Protein AF-0000000079125947 (afdb_homodimer)

pLDDT: mean 80.5, std 18.9, range [24.45, 96.69]

InterPro domains:
  IPR003280 Two pore domain potassium channel [PR01333] (107-135)
  IPR003280 Two pore domain potassium channel [PR01333] (230-239)
  IPR003280 Two pore domain potassium channel [PTHR11003] (21-284)
  IPR005410 Two pore domain potassium channel, THIK [PR01588] (14-29)
  IPR005410 Two pore domain potassium channel, THIK [PR01588] (69-81)
  IPR005410 Two pore domain potassium channel, THIK [PR01588] (83-95)
  IPR005410 Two pore domain potassium channel, THIK [PR01588] (135-149)
  IPR005410 Two pore domain potassium channel, THIK [PR01588] (255-267)
  IPR013099 Potassium channel domain [PF07885] (84-150)
  IPR013099 Potassium channel domain [PF07885] (198-277)

Radius of gyration: 28.36 Å; Cα contacts (8 Å, |Δi|>4): 560; chains: 2; bounding box: 99×94×68 Å

Solvent-accessible surface area (backbone atoms only — not comparable to full-atom values): 32657 Å² total; per-residue (Å²): 136,82,76,74,71,71,67,71,64,78,69,78,67,64,52,73,65,50,47,49,52,52,51,50,50,52,51,49,52,52,51,38,52,53,45,8,55,51,51,18,68,65,45,32,63,57,40,53,51,50,51,52,51,48,52,50,50,53,49,51,51,27,61,76,58,72,46,60,67,65,60,53,45,51,51,44,45,53,46,54,56,40,34,60,60,55,54,60,72,62,90,54,54,70,61,42,37,62,68,33,18,34,53,48,42,50,26,48,30,66,19,18,15,37,34,66,70,57,72,81,49,70,67,50,43,55,46,46,56,58,51,40,55,55,37,33,12,53,40,51,37,49,44,51,53,49,35,54,48,51,52,52,51,50,43,50,50,51,48,50,52,50,51,48,50,50,60,64,62,64,64,71,74,80,71,80,69,72,77,69,63,77,73,67,66,72,55,67,64,58,54,38,50,52,40,49,49,50,41,49,50,49,39,52,54,49,14,55,50,41,20,70,72,70,68,44,52,58,67,56,21,41,46,43,41,50,36,49,24,64,15,18,12,39,39,87,71,66,87,85,53,70,67,78,50,88,67,40,63,60,50,51,51,51,50,51,50,49,47,50,51,38,29,44,45,38,49,37,35,32,52,44,49,19,52,53,49,49,53,51,50,51,52,50,48,53,48,46,37,59,70,72,28,86,63,84,70,77,76,79,74,72,84,124,133,83,74,73,72,72,67,71,62,79,70,78,67,63,50,74,66,51,48,50,53,51,50,50,50,52,53,50,51,52,50,38,52,54,45,8,55,50,51,17,68,66,46,32,63,58,39,54,51,51,51,52,52,49,52,50,50,52,51,50,51,27,62,74,58,72,46,58,68,66,59,52,4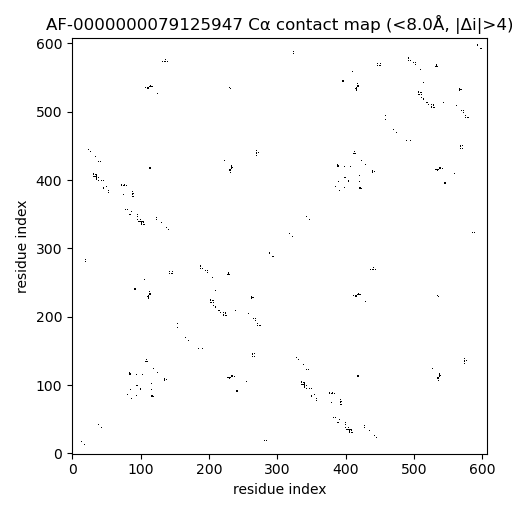5,52,52,45,46,53,46,52,56,40,33,58,61,55,54,61,72,63,90,53,54,68,62,40,37,62,69,33,17,35,54,49,41,51,26,47,31,65,20,17,16,36,34,66,69,58,75,79,48,69,68,50,44,56,47,45,56,58,52,39,56,55,37,32,12,51,40,52,38,50,45,50,53,48,36,53,49,50,53,52,52,51,43,51,49,51,48,50,52,50,52,48,49,50,60,64,62,64,64,73,72,81,70,79,68,74,76,67,64,77,72,67,65,70,57,68,65,58,53,38,50,54,39,49,50,49,41,50,50,51,38,51,54,49,12,55,51,42,19,70,72,71,68,44,51,59,68,56,21,41,46,42,41,51,37,48,24,63,14,18,12,39,39,86,72,66,87,85,53,70,66,77,51,86,67,40,62,62,49,49,53,49,49,51,51,48,48,51,51,39,29,45,43,38,50,37,35,32,53,45,48,18,52,53,48,50,53,50,49,52,52,50,49,52,48,45,38,58,70,71,29,86,64,82,71,76,75,80,75,71,83,125

Foldseek 3Di:
DPPPCPVVPVPPPPPPVRVLVVVVVVVVVVVVVVVVVVCCVVCVVVVVVVVVVVVVVLVVVCVVVVHDSVVVVVVVVVVVVVQLQQDDPPDWDDCCPPLNVVVVLLLLLLLLCQSSDDDDDPVRVVVSVVSSVVSVVVVVVVLVVLLVVLQVVVQVVVLVVVVVVVVVVPPPDDDDPPDPSVPPDPDLVVSLVVLVVVLVVLLQVQLVVCCVPVVDDSVVSSVVLVSLLCSVNNNPDDPLGHPPDPCSVVVSVVVSVSSSVSNSSVSSSVVSVVVVVSVVSVVVVVVCCVVVPVPCPDPPPPPD/DPPPCPVPVVPPPPPPVRVLVVVVVVVVVVVVVVVVVVCCVVCVVVVVVVVVVVVVVLVVVCVVVVHDSVVVVVVVVVVVVVQLQQDDPPDWDDCCPPLNVVVVLLLLLLLLCQSSDDDDDPVRVVVSVVSSVVSVVVVVVVLVVLLVVLQVVVQVVVLVVVVVVVVVVPPPDDPDPDDPSPPPRPDLVVSLVVLVVVLVVLLQVQLVVCCVQVVDDSVVSSVVLVSLLCSVNNNPDDPLGHPPDPCSVVVSVVVSVSSSVSNSSVSSSVVSVVVVVSVVSVVVVVVCCVVVPVPCPDPPPPPD

Secondary structure (DSSP, 8-state):
---------------HHHHHHHHHHHHHHHHHHHHHHHHHHHHHHHHHHHHHHHHHHHHHHHHHHT--HHHHHHHHHHHHHHHHTT--SS-PPPTTSHHHHHHHHHHHHTT---SSS---SHHHHHHHHHHHHHHHHHHHHHHHHHHHHHHHHHHHHHHHHHHHHHHHT-----S--SSSSTT----HHHHHHHHHHHHHHHHHHHHHHHHHHH---HHHHHHHHHHHHTT---SSS-TT--TT-TTHHHHHHHHHHHHHHHHHHHHHHHHHHHHHHHHHHHHHHHHHHHHH--S---------/---------------HHHHHHHHHHHHHHHHHHHHHHHHHHHHHHHHHHHHHHHHHHHHHHHHHHT--HHHHHHHHHHHHHHHHTT--SS-PPPTTSHHHHHHHHHHHHTT---SSS---SHHHHHHHHHHHHHHHHHHHHHHHHHHHHHHHHHHHHHHHHHHHHHHHT-----S--SSSSTT----HHHHHHHHHHHHHHHHHHHHHHHHHHH---HHHHHHHHHHHHTT---SSS-TT--TT-TTHHHHHHHHHHHHHHHHHHHHHHHHHHHHHHHHHHHHHHHHHHHHH--S---------

Nearest PDB structures (foldseek):
  6rv2-assembly1_B  TM=8.421E-01  e=5.269E-13  Homo sapiens
  9g9x-assembly1_B  TM=8.942E-01  e=2.874E-12  Homo sapiens
  6rv4-assembly2_D  TM=8.434E-01  e=8.256E-13  Homo sapiens
  4xdj-assembly1_A  TM=8.071E-01  e=6.386E-12  Homo sapiens
  4xdj-assembly2_C  TM=8.502E-01  e=3.153E-11  Homo sapiens

Sequence (608 aa):
MKTYFSCCFPSLIPSRETARISLLCVLIALYMLAGAALFSSLERPAELKAHQLWERRRRDFSYEHNINLEDLKSLLCHYEEARTAGIRAEQGRALWDIHGAFYFVGTVVSTIGFGVTAPITVTGKALLVLYGLLGCSATILFFNLFLERVITMLSLLIFRCHRRRIKHSGLQGRTSEDDRNEDWKPSVFQVTFILFVAVLLVACGAASLYSVMEGWTYTQSLYFCFVAFSTVGFGDFVSGQREHHEDTWAYQVANCLLMLLGVCCTYSLFNTISVIIKQGLDWMLRTLAWVFGRCKLPPVQAMAMKTYFSCCFPSLIPSRETARISLLCVLIALYMLAGAALFSSLERPAELKAHQLWERRRRDFSYEHNINLEDLKSLLCHYEEARTAGIRAEQGRALWDIHGAFYFVGTVVSTIGFGVTAPITVTGKALLVLYGLLGCSATILFFNLFLERVITMLSLLIFRCHRRRIKHSGLQGRTSEDDRNEDWKPSVFQVTFILFVAVLLVACGAASLYSVMEGWTYTQSLYFCFVAFSTVGFGDFVSGQREHHEDTWAYQVANCLLMLLGVCCTYSLFNTISVIIKQGLDWMLRTLAWVFGRCKLPPVQAMA

Organism: Champsocephalus gunnari (NCBI:txid52237)

Structure (mmCIF, N/CA/C/O backbone):
data_AF-0000000079125947-model_v1
#
loop_
_entity.id
_entity.type
_entity.pdbx_description
1 polymer 'Potassium channel domain-containing protein'
#
loop_
_atom_site.group_PDB
_atom_site.id
_atom_site.type_symbol
_atom_site.label_atom_id
_atom_site.label_alt_id
_atom_site.label_comp_id
_atom_site.label_asym_id
_atom_site.label_entity_id
_atom_site.label_seq_id
_atom_site.pdbx_PDB_ins_code
_atom_site.Cartn_x
_atom_site.Cartn_y
_atom_site.Cartn_z
_atom_site.occupancy
_atom_site.B_iso_or_equiv
_atom_site.auth_seq_id
_atom_site.auth_comp_id
_atom_site.auth_asym_id
_atom_site.auth_atom_id
_atom_site.pdbx_PDB_model_num
ATOM 1 N N . MET A 1 1 ? -54.656 31.766 18.531 1 25.22 1 MET A N 1
ATOM 2 C CA . MET A 1 1 ? -53.25 32.094 18.422 1 25.22 1 MET A CA 1
ATOM 3 C C . MET A 1 1 ? -52.406 30.859 18.141 1 25.22 1 MET A C 1
ATOM 5 O O . MET A 1 1 ? -52.031 30.141 19.062 1 25.22 1 MET A O 1
ATOM 9 N N . LYS A 1 2 ? -52.75 30.078 17.125 1 32.59 2 LYS A N 1
ATOM 10 C CA . LYS A 1 2 ? -52.219 28.812 16.609 1 32.59 2 LYS A CA 1
ATOM 11 C C . LYS A 1 2 ? -50.781 28.953 16.203 1 32.59 2 LYS A C 1
ATOM 13 O O . LYS A 1 2 ? -50.438 29.672 15.258 1 32.59 2 LYS A O 1
ATOM 18 N N . THR A 1 3 ? -49.906 29.109 17.297 1 28.52 3 THR A N 1
ATOM 19 C CA . THR A 1 3 ? -48.438 29.125 17.172 1 28.52 3 THR A CA 1
ATOM 20 C C . THR A 1 3 ? -47.969 27.953 16.312 1 28.52 3 THR A C 1
ATOM 22 O O . THR A 1 3 ? -48.156 26.797 16.672 1 28.52 3 THR A O 1
ATOM 25 N N . TYR A 1 4 ? -48.219 28.047 15.016 1 27.23 4 TYR A N 1
ATOM 26 C CA . TYR A 1 4 ? -47.625 27.141 14.031 1 27.23 4 TYR A CA 1
ATOM 27 C C . TYR A 1 4 ? -46.156 26.906 14.328 1 27.23 4 TYR A C 1
ATOM 29 O O . TYR A 1 4 ? -45.344 27.844 14.32 1 27.23 4 TYR A O 1
ATOM 37 N N . PHE A 1 5 ? -45.844 26.156 15.422 1 26.38 5 PHE A N 1
ATOM 38 C CA . PHE A 1 5 ? -44.5 25.656 15.688 1 26.38 5 PHE A CA 1
ATOM 39 C C . PHE A 1 5 ? -43.875 25.109 14.414 1 26.38 5 PHE A C 1
ATOM 41 O O . PHE A 1 5 ? -44.219 24.031 13.953 1 26.38 5 PHE A O 1
ATOM 48 N N . SER A 1 6 ? -43.875 25.922 13.305 1 28.94 6 SER A N 1
ATOM 49 C CA . SER A 1 6 ? -43 25.5 12.211 1 28.94 6 SER A CA 1
ATOM 50 C C . SER A 1 6 ? -41.719 24.828 12.75 1 28.94 6 SER A C 1
ATOM 52 O O . SER A 1 6 ? -40.938 25.453 13.43 1 28.94 6 SER A O 1
ATOM 54 N N . CYS A 1 7 ? -41.906 23.734 13.484 1 29.17 7 CYS A N 1
ATOM 55 C CA . CYS A 1 7 ? -40.812 22.828 13.773 1 29.17 7 CYS A CA 1
ATOM 56 C C . CYS A 1 7 ? -39.75 22.891 12.68 1 29.17 7 CYS A C 1
ATOM 58 O O . CYS A 1 7 ? -40.031 22.578 11.516 1 29.17 7 CYS A O 1
ATOM 60 N N . CYS A 1 8 ? -39.094 24.078 12.539 1 31.25 8 CYS A N 1
ATOM 61 C CA . CYS A 1 8 ? -37.812 24.094 11.828 1 31.25 8 CYS A CA 1
ATOM 62 C C . CYS A 1 8 ? -37.156 22.719 11.828 1 31.25 8 CYS A C 1
ATOM 64 O O . CYS A 1 8 ? -36.844 22.188 12.891 1 31.25 8 CYS A O 1
ATOM 66 N N . PHE A 1 9 ? -37.812 21.766 11.266 1 34.12 9 PHE A N 1
ATOM 67 C CA . PHE A 1 9 ? -37.094 20.531 10.961 1 34.12 9 PHE A CA 1
ATOM 68 C C . PHE A 1 9 ? -35.594 20.812 10.844 1 34.12 9 PHE A C 1
ATOM 70 O O . PHE A 1 9 ? -35.188 21.688 10.094 1 34.12 9 PHE A O 1
ATOM 77 N N . PRO A 1 10 ? -34.812 20.781 11.906 1 37.19 10 PRO A N 1
ATOM 78 C CA . PRO A 1 10 ? -33.375 20.875 11.758 1 37.19 10 PRO A CA 1
ATOM 79 C C . PRO A 1 10 ? -32.875 20.297 10.438 1 37.19 10 PRO A C 1
ATOM 81 O O . PRO A 1 10 ? -33.094 19.109 10.148 1 37.19 10 PRO A O 1
ATOM 84 N N . SER A 1 11 ? -33.281 20.812 9.258 1 38.59 11 SER A N 1
ATOM 85 C CA . SER A 1 11 ? -32.656 20.516 7.973 1 38.59 11 SER A CA 1
ATOM 86 C C . SER A 1 11 ? -31.234 20 8.156 1 38.59 11 SER A C 1
ATOM 88 O O . SER A 1 11 ? -30.422 20.641 8.836 1 38.59 11 SER A O 1
ATOM 90 N N . LEU A 1 12 ? -30.984 18.812 8.43 1 39.84 12 LEU A N 1
ATOM 91 C CA . LEU A 1 12 ? -29.688 18.141 8.367 1 39.84 12 LEU A CA 1
ATOM 92 C C . LEU A 1 12 ? -28.781 18.797 7.332 1 39.84 12 LEU A C 1
ATOM 94 O O . LEU A 1 12 ? -28.781 18.391 6.164 1 39.84 12 LEU A O 1
ATOM 98 N N . ILE A 1 13 ? -28.781 19.984 6.922 1 45.25 13 ILE A N 1
ATOM 99 C CA . ILE A 1 13 ? -27.797 20.719 6.121 1 45.25 13 ILE A CA 1
ATOM 100 C C . ILE A 1 13 ? -26.406 20.156 6.367 1 45.25 13 ILE A C 1
ATOM 102 O O . ILE A 1 13 ? -25.875 20.25 7.473 1 45.25 13 ILE A O 1
ATOM 106 N N . PRO A 1 14 ? -26.172 19.062 5.668 1 58.53 14 PRO A N 1
ATOM 107 C CA . PRO A 1 14 ? -24.828 18.516 5.797 1 58.53 14 PRO A CA 1
ATOM 108 C C . PRO A 1 14 ? -23.75 19.609 5.855 1 58.53 14 PRO A C 1
ATOM 110 O O . PRO A 1 14 ? -23.875 20.641 5.195 1 58.53 14 PRO A O 1
ATOM 113 N N . SER A 1 15 ? -23.047 19.906 6.977 1 70.56 15 SER A N 1
ATOM 114 C CA . SER A 1 15 ? -21.906 20.797 7.105 1 70.56 15 SER A CA 1
ATOM 115 C C . SER A 1 15 ? -21.031 20.766 5.859 1 70.56 15 SER A C 1
ATOM 117 O O . SER A 1 15 ? -21.047 19.766 5.121 1 70.56 15 SER A O 1
ATOM 119 N N . ARG A 1 16 ? -20.688 21.922 5.293 1 76.5 16 ARG A N 1
ATOM 120 C CA . ARG A 1 16 ? -19.812 22.094 4.145 1 76.5 16 ARG A CA 1
ATOM 121 C C . ARG A 1 16 ? -18.766 20.984 4.082 1 76.5 16 ARG A C 1
ATOM 123 O O . ARG A 1 16 ? -18.438 20.484 3.002 1 76.5 16 ARG A O 1
ATOM 130 N N . GLU A 1 17 ? -18.422 20.531 5.211 1 81.19 17 GLU A N 1
ATOM 131 C CA . GLU A 1 17 ? -17.406 19.484 5.266 1 81.19 17 GLU A CA 1
ATOM 132 C C . GLU A 1 17 ? -17.984 18.125 4.859 1 81.19 17 GLU A C 1
ATOM 134 O O . GLU A 1 17 ? -17.344 17.359 4.156 1 81.19 17 GLU A O 1
ATOM 139 N N . THR A 1 18 ? -19.266 17.953 5.285 1 82.75 18 THR A N 1
ATOM 140 C CA . THR A 1 18 ? -19.922 16.688 4.926 1 82.75 18 THR A CA 1
ATOM 141 C C . THR A 1 18 ? -20.281 16.672 3.441 1 82.75 18 THR A C 1
ATOM 143 O O . THR A 1 18 ? -20.219 15.625 2.797 1 82.75 18 THR A O 1
ATOM 146 N N . ALA A 1 19 ? -20.625 17.797 2.982 1 85.81 19 ALA A N 1
ATOM 147 C CA . ALA A 1 19 ? -20.922 17.891 1.558 1 85.81 19 ALA A CA 1
ATOM 148 C C . ALA A 1 19 ? -19.688 17.625 0.711 1 85.81 19 ALA A C 1
ATOM 150 O O . ALA A 1 19 ? -19.766 16.969 -0.335 1 85.81 19 ALA A O 1
ATOM 151 N N . ARG A 1 20 ? -18.594 18.078 1.146 1 89.19 20 ARG A N 1
ATOM 152 C CA . ARG A 1 20 ? -17.328 17.859 0.434 1 89.19 20 ARG A CA 1
ATOM 153 C C . ARG A 1 20 ? -16.969 16.391 0.407 1 89.19 20 ARG A C 1
ATOM 155 O O . ARG A 1 20 ? -16.594 15.852 -0.641 1 89.19 20 ARG A O 1
ATOM 162 N N . ILE A 1 21 ? -17.094 15.703 1.482 1 89.44 21 ILE A N 1
ATOM 163 C CA . ILE A 1 21 ? -16.734 14.289 1.586 1 89.44 21 ILE A CA 1
ATOM 164 C C . ILE A 1 21 ? -17.703 13.453 0.738 1 89.44 21 ILE A C 1
ATOM 166 O O . ILE A 1 21 ? -17.281 12.516 0.056 1 89.44 21 ILE A O 1
ATOM 170 N N . SER A 1 22 ? -18.969 13.82 0.828 1 90.25 22 SER A N 1
ATOM 171 C CA . SER A 1 22 ? -19.953 13.078 0.056 1 90.25 22 SER A CA 1
ATOM 172 C C . SER A 1 22 ? -19.75 13.266 -1.442 1 90.25 22 SER A C 1
ATOM 174 O O . SER A 1 22 ? -19.859 12.312 -2.217 1 90.25 22 SER A O 1
ATOM 176 N N . LEU A 1 23 ? -19.453 14.484 -1.841 1 91.44 23 LEU A N 1
ATOM 177 C CA . LEU A 1 23 ? -19.188 14.75 -3.252 1 91.44 23 LEU A CA 1
ATOM 178 C C . LEU A 1 23 ? -17.953 14 -3.719 1 91.44 23 LEU A C 1
ATOM 180 O O . LEU A 1 23 ? -17.938 13.414 -4.805 1 91.44 23 LEU A O 1
ATOM 184 N N . LEU A 1 24 ? -16.922 14.031 -2.914 1 93.06 24 LEU A N 1
ATOM 185 C CA . LEU A 1 24 ? -15.695 13.328 -3.252 1 93.06 24 LEU A CA 1
ATOM 186 C C . LEU A 1 24 ? -15.945 11.828 -3.354 1 93.06 24 LEU A C 1
ATOM 188 O O . LEU A 1 24 ? -15.414 11.164 -4.25 1 93.06 24 LEU A O 1
ATOM 192 N N . CYS A 1 25 ? -16.781 11.273 -2.508 1 91.69 25 CYS A N 1
ATOM 193 C CA . CYS A 1 25 ? -17.109 9.859 -2.52 1 91.69 25 CYS A CA 1
ATOM 194 C C . CYS A 1 25 ? -17.812 9.469 -3.814 1 91.69 25 CYS A C 1
ATOM 196 O O . CYS A 1 25 ? -17.484 8.461 -4.43 1 91.69 25 CYS A O 1
ATOM 198 N N . VAL A 1 26 ? -18.703 10.32 -4.215 1 92.38 26 VAL A N 1
ATOM 199 C CA . VAL A 1 26 ? -19.453 10.062 -5.441 1 92.38 26 VAL A CA 1
ATOM 200 C C . VAL A 1 26 ? -18.516 10.164 -6.645 1 92.38 26 VAL A C 1
ATOM 202 O O . VAL A 1 26 ? -18.578 9.336 -7.555 1 92.38 26 VAL A O 1
ATOM 205 N N . LEU A 1 27 ? -17.625 11.109 -6.617 1 93.38 27 LEU A N 1
ATOM 206 C CA . LEU A 1 27 ? -16.688 11.297 -7.723 1 93.38 27 LEU A CA 1
ATOM 207 C C . LEU A 1 27 ? -15.703 10.125 -7.805 1 93.38 27 LEU A C 1
ATOM 209 O O . LEU A 1 27 ? -15.359 9.68 -8.898 1 93.38 27 LEU A O 1
ATOM 213 N N . ILE A 1 28 ? -15.273 9.633 -6.695 1 93.44 28 ILE A N 1
ATOM 214 C CA . ILE A 1 28 ? -14.367 8.492 -6.68 1 93.44 28 ILE A CA 1
ATOM 215 C C . ILE A 1 28 ? -15.094 7.242 -7.18 1 93.44 28 ILE A C 1
ATOM 217 O O . ILE A 1 28 ? -14.523 6.441 -7.926 1 93.44 28 ILE A O 1
ATOM 221 N N . ALA A 1 29 ? -16.375 7.098 -6.773 1 92.81 29 ALA A N 1
ATOM 222 C CA . ALA A 1 29 ? -17.156 5.961 -7.234 1 92.81 29 ALA A CA 1
ATOM 223 C C . ALA A 1 29 ? -17.328 5.984 -8.75 1 92.81 29 ALA A C 1
ATOM 225 O O . ALA A 1 29 ? -17.172 4.957 -9.414 1 92.81 29 ALA A O 1
ATOM 226 N N . LEU A 1 30 ? -17.594 7.121 -9.289 1 94.81 30 LEU A N 1
ATOM 227 C CA . LEU A 1 30 ? -17.734 7.266 -10.734 1 94.81 30 LEU A CA 1
ATOM 228 C C . LEU A 1 30 ? -16.391 7.027 -11.43 1 94.81 30 LEU A C 1
ATOM 230 O O . LEU A 1 30 ? -16.344 6.406 -12.492 1 94.81 30 LEU A O 1
ATOM 234 N N . TYR A 1 31 ? -15.367 7.531 -10.797 1 95.44 31 TYR A N 1
ATOM 235 C CA . TYR A 1 31 ? -14.016 7.32 -11.32 1 95.44 31 TYR A CA 1
ATOM 236 C C . TYR A 1 31 ? -13.664 5.836 -11.336 1 95.44 31 TYR A C 1
ATOM 238 O O . TYR A 1 31 ? -13.062 5.344 -12.289 1 95.44 31 TYR A O 1
ATOM 246 N N . MET A 1 32 ? -14.07 5.113 -10.305 1 94.75 32 MET A N 1
ATOM 247 C CA . MET A 1 32 ? -13.797 3.682 -10.219 1 94.75 32 MET A CA 1
ATOM 248 C C . MET A 1 32 ? -14.609 2.91 -11.258 1 94.75 32 MET A C 1
ATOM 250 O O . MET A 1 32 ? -14.102 1.957 -11.859 1 94.75 32 MET A O 1
ATOM 254 N N . LEU A 1 33 ? -15.844 3.332 -11.477 1 94.62 33 LEU A N 1
ATOM 255 C CA . LEU A 1 33 ? -16.672 2.672 -12.484 1 94.62 33 LEU A CA 1
ATOM 256 C C . LEU A 1 33 ? -16.109 2.891 -13.883 1 94.62 33 LEU A C 1
ATOM 258 O O . LEU A 1 33 ? -16.062 1.963 -14.695 1 94.62 33 LEU A O 1
ATOM 262 N N . ALA A 1 34 ? -15.633 4.105 -14.141 1 96.06 34 ALA A N 1
ATOM 263 C CA . ALA A 1 34 ? -15.008 4.395 -15.43 1 96.06 34 ALA A CA 1
ATOM 264 C C . ALA A 1 34 ? -13.727 3.59 -15.617 1 96.06 34 ALA A C 1
ATOM 266 O O . ALA A 1 34 ? -13.453 3.08 -16.703 1 96.06 34 ALA A O 1
ATOM 267 N N . GLY A 1 35 ? -12.969 3.475 -14.562 1 95.81 35 GLY A N 1
ATOM 268 C CA . GLY A 1 35 ? -11.758 2.672 -14.633 1 95.81 35 GLY A CA 1
ATOM 269 C C . GLY A 1 35 ? -12.031 1.195 -14.844 1 95.81 35 GLY A C 1
ATOM 270 O O . GLY A 1 35 ? -11.328 0.532 -15.609 1 95.81 35 GLY A O 1
ATOM 271 N N . ALA A 1 36 ? -13.016 0.692 -14.141 1 94.62 36 ALA A N 1
ATOM 272 C CA . ALA A 1 36 ? -13.367 -0.718 -14.289 1 94.62 36 ALA A CA 1
ATOM 273 C C . ALA A 1 36 ? -13.781 -1.03 -15.727 1 94.62 36 ALA A C 1
ATOM 275 O O . ALA A 1 36 ? -13.383 -2.057 -16.281 1 94.62 36 ALA A O 1
ATOM 276 N N . ALA A 1 37 ? -14.594 -0.167 -16.344 1 95.44 37 ALA A N 1
ATOM 277 C CA . ALA A 1 37 ? -15.016 -0.362 -17.734 1 95.44 37 ALA A CA 1
ATOM 278 C C . ALA A 1 37 ? -13.836 -0.275 -18.688 1 95.44 37 ALA A C 1
ATOM 280 O O . ALA A 1 37 ? -13.727 -1.068 -19.625 1 95.44 37 ALA A O 1
ATOM 281 N N . LEU A 1 38 ? -12.953 0.622 -18.375 1 95.25 38 LEU A N 1
ATOM 282 C CA . LEU A 1 38 ? -11.781 0.824 -19.234 1 95.25 38 LEU A CA 1
ATOM 283 C C . LEU A 1 38 ? -10.852 -0.385 -19.172 1 95.25 38 LEU A C 1
ATOM 285 O O . LEU A 1 38 ? -10.484 -0.938 -20.219 1 95.25 38 LEU A O 1
ATOM 289 N N . PHE A 1 39 ? -10.531 -0.869 -17.984 1 94.44 39 PHE A N 1
ATOM 290 C CA . PHE A 1 39 ? -9.578 -1.961 -17.844 1 94.44 39 PHE A CA 1
ATOM 291 C C . PHE A 1 39 ? -10.219 -3.293 -18.219 1 94.44 39 PHE A C 1
ATOM 293 O O . PHE A 1 39 ? -9.539 -4.195 -18.719 1 94.44 39 PHE A O 1
ATOM 300 N N . SER A 1 40 ? -11.516 -3.428 -17.984 1 93.56 40 SER A N 1
ATOM 301 C CA . SER A 1 40 ? -12.188 -4.648 -18.422 1 93.56 40 SER A CA 1
ATOM 302 C C . SER A 1 40 ? -12.172 -4.777 -19.938 1 93.56 40 SER A C 1
ATOM 304 O O . SER A 1 40 ? -11.938 -5.863 -20.469 1 93.56 40 SER A O 1
ATOM 306 N N . SER A 1 41 ? -12.438 -3.664 -20.656 1 94.19 41 SER A N 1
ATOM 307 C CA . SER A 1 41 ? -12.461 -3.686 -22.109 1 94.19 41 SER A CA 1
ATOM 308 C C . SER A 1 41 ? -11.055 -3.875 -22.688 1 94.19 41 SER A C 1
ATOM 310 O O . SER A 1 41 ? -10.875 -4.547 -23.703 1 94.19 41 SER A O 1
ATOM 312 N N . LEU A 1 42 ? -10.055 -3.428 -22 1 92.12 42 LEU A N 1
ATOM 313 C CA . LEU A 1 42 ? -8.688 -3.467 -22.516 1 92.12 42 LEU A CA 1
ATOM 314 C C . LEU A 1 42 ? -8.031 -4.809 -22.219 1 92.12 42 LEU A C 1
ATOM 316 O O . LEU A 1 42 ? -7.312 -5.355 -23.062 1 92.12 42 LEU A O 1
ATOM 320 N N . GLU A 1 43 ? -8.234 -5.383 -21.031 1 92.75 43 GLU A N 1
ATOM 321 C CA . GLU A 1 43 ? -7.457 -6.535 -20.578 1 92.75 43 GLU A CA 1
ATOM 322 C C . GLU A 1 43 ? -8.234 -7.836 -20.766 1 92.75 43 GLU A C 1
ATOM 324 O O . GLU A 1 43 ? -7.656 -8.922 -20.766 1 92.75 43 GLU A O 1
ATOM 329 N N . ARG A 1 44 ? -9.5 -7.852 -20.984 1 90.25 44 ARG A N 1
ATOM 330 C CA . ARG A 1 44 ? -10.32 -9.062 -21.078 1 90.25 44 ARG A CA 1
ATOM 331 C C . ARG A 1 44 ? -9.906 -9.906 -22.281 1 90.25 44 ARG A C 1
ATOM 333 O O . ARG A 1 44 ? -9.719 -11.117 -22.156 1 90.25 44 ARG A O 1
ATOM 340 N N . PRO A 1 45 ? -9.711 -9.281 -23.422 1 90.38 45 PRO A N 1
ATOM 341 C CA . PRO A 1 45 ? -9.289 -10.102 -24.562 1 90.38 45 PRO A CA 1
ATOM 342 C C . PRO A 1 45 ? -7.93 -10.758 -24.344 1 90.38 45 PRO A C 1
ATOM 344 O O . PRO A 1 45 ? -7.715 -11.898 -24.766 1 90.38 45 PRO A O 1
ATOM 347 N N . ALA A 1 46 ? -6.984 -10.062 -23.719 1 88.56 46 ALA A N 1
ATOM 348 C CA . ALA A 1 46 ? -5.676 -10.648 -23.438 1 88.56 46 ALA A CA 1
ATOM 349 C C . ALA A 1 46 ? -5.793 -11.812 -22.469 1 88.56 46 ALA A C 1
ATOM 351 O O . ALA A 1 46 ? -5.066 -12.805 -22.578 1 88.56 46 ALA A O 1
ATOM 352 N N . GLU A 1 47 ? -6.684 -11.68 -21.531 1 88.19 47 GLU A N 1
ATOM 353 C CA . GLU A 1 47 ? -6.918 -12.766 -20.578 1 88.19 47 GLU A CA 1
ATOM 354 C C . GLU A 1 47 ? -7.465 -14.008 -21.266 1 88.19 47 GLU A C 1
ATOM 356 O O . GLU A 1 47 ? -7.043 -15.125 -20.969 1 88.19 47 GLU A O 1
ATOM 361 N N . LEU A 1 48 ? -8.406 -13.82 -22.156 1 87.38 48 LEU A N 1
ATOM 362 C CA . LEU A 1 48 ? -9.016 -14.945 -22.875 1 87.38 48 LEU A CA 1
ATOM 363 C C . LEU A 1 48 ? -7.992 -15.633 -23.766 1 87.38 48 LEU A C 1
ATOM 365 O O . LEU A 1 48 ? -7.984 -16.859 -23.859 1 87.38 48 LEU A O 1
ATOM 369 N N . LYS A 1 49 ? -7.156 -14.836 -24.344 1 88.5 49 LYS A N 1
ATOM 370 C CA . LYS A 1 49 ? -6.105 -15.422 -25.156 1 88.5 49 LYS A CA 1
ATOM 371 C C . LYS A 1 49 ? -5.137 -16.25 -24.312 1 88.5 49 LYS A C 1
ATOM 373 O O . LYS A 1 49 ? -4.695 -17.312 -24.734 1 88.5 49 LYS A O 1
ATOM 378 N N . ALA A 1 50 ? -4.781 -15.672 -23.125 1 86.69 50 ALA A N 1
ATOM 379 C CA . ALA A 1 50 ? -3.879 -16.391 -22.234 1 86.69 50 ALA A CA 1
ATOM 380 C C . ALA A 1 50 ? -4.5 -17.703 -21.75 1 86.69 50 ALA A C 1
ATOM 382 O O . ALA A 1 50 ? -3.805 -18.703 -21.609 1 86.69 50 ALA A O 1
ATOM 383 N N . HIS A 1 51 ? -5.812 -17.703 -21.531 1 87 51 HIS A N 1
ATOM 384 C CA . HIS A 1 51 ? -6.508 -18.906 -21.094 1 87 51 HIS A CA 1
ATOM 385 C C . HIS A 1 51 ? -6.477 -19.969 -22.188 1 87 51 HIS A C 1
ATOM 387 O O . HIS A 1 51 ? -6.266 -21.156 -21.906 1 87 51 HIS A O 1
ATOM 393 N N . GLN A 1 52 ? -6.699 -19.562 -23.375 1 87.75 52 GLN A N 1
ATOM 394 C CA . GLN A 1 52 ? -6.688 -20.5 -24.484 1 87.75 52 GLN A CA 1
ATOM 395 C C . GLN A 1 52 ? -5.289 -21.078 -24.703 1 87.75 52 GLN A C 1
ATOM 397 O O . GLN A 1 52 ? -5.137 -22.281 -24.969 1 87.75 52 GLN A O 1
ATOM 402 N N . LEU A 1 53 ? -4.332 -20.219 -24.625 1 87.38 53 LEU A N 1
ATOM 403 C CA . LEU A 1 53 ? -2.955 -20.672 -24.797 1 87.38 53 LEU A CA 1
ATOM 404 C C . LEU A 1 53 ? -2.58 -21.672 -23.719 1 87.38 53 LEU A C 1
ATOM 406 O O . LEU A 1 53 ? -1.929 -22.688 -24 1 87.38 53 LEU A O 1
ATOM 410 N N . TRP A 1 54 ? -2.949 -21.406 -22.5 1 86.88 54 TRP A N 1
ATOM 411 C CA . TRP A 1 54 ? -2.629 -22.312 -21.406 1 86.88 54 TRP A CA 1
ATOM 412 C C . TRP A 1 54 ? -3.354 -23.641 -21.562 1 86.88 54 TRP A C 1
ATOM 414 O O . TRP A 1 54 ? -2.775 -24.703 -21.328 1 86.88 54 TRP A O 1
ATOM 424 N N . GLU A 1 55 ? -4.598 -23.609 -21.969 1 86.06 55 GLU A N 1
ATOM 425 C CA . GLU A 1 55 ? -5.352 -24.844 -22.188 1 86.06 55 GLU A CA 1
ATOM 426 C C . GLU A 1 55 ? -4.715 -25.703 -23.266 1 86.06 55 GLU A C 1
ATOM 428 O O . GLU A 1 55 ? -4.648 -26.938 -23.141 1 86.06 55 GLU A O 1
ATOM 433 N N . ARG A 1 56 ? -4.258 -25.031 -24.25 1 88.75 56 ARG A N 1
ATOM 434 C CA . ARG A 1 56 ? -3.582 -25.766 -25.312 1 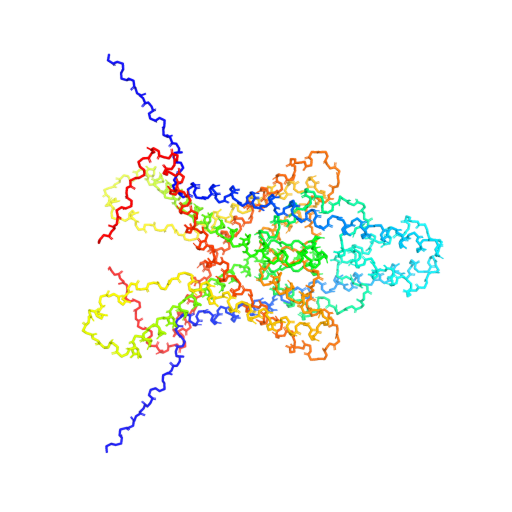88.75 56 ARG A CA 1
ATOM 435 C C . ARG A 1 56 ? -2.287 -26.391 -24.828 1 88.75 56 ARG A C 1
ATOM 437 O O . ARG A 1 56 ? -2.006 -27.562 -25.125 1 88.75 56 ARG A O 1
ATOM 444 N N . ARG A 1 57 ? -1.51 -25.625 -24.094 1 86.06 57 ARG A N 1
ATOM 445 C CA . ARG A 1 57 ? -0.249 -26.141 -23.562 1 86.06 57 ARG A CA 1
ATOM 446 C C . ARG A 1 57 ? -0.488 -27.297 -22.609 1 86.06 57 ARG A C 1
ATOM 448 O O . ARG A 1 57 ? 0.272 -28.266 -22.594 1 86.06 57 ARG A O 1
ATOM 455 N N . ARG A 1 58 ? -1.436 -27.094 -21.75 1 86.5 58 ARG A N 1
ATOM 456 C CA . ARG A 1 58 ? -1.801 -28.141 -20.797 1 86.5 58 ARG A CA 1
ATOM 457 C C . ARG A 1 58 ? -2.199 -29.422 -21.5 1 86.5 58 ARG A C 1
ATOM 459 O O . ARG A 1 58 ? -1.772 -30.516 -21.109 1 86.5 58 ARG A O 1
ATOM 466 N N . ARG A 1 59 ? -2.971 -29.359 -22.562 1 87.44 59 ARG A N 1
ATOM 467 C CA . ARG A 1 59 ? -3.422 -30.516 -23.328 1 87.44 59 ARG A CA 1
ATOM 468 C C . ARG A 1 59 ? -2.264 -31.156 -24.078 1 87.44 59 ARG A C 1
ATOM 470 O O . ARG A 1 59 ? -2.152 -32.375 -24.125 1 87.44 59 ARG A O 1
ATOM 477 N N . ASP A 1 60 ? -1.485 -30.281 -24.641 1 89.44 60 ASP A N 1
ATOM 478 C CA . ASP A 1 60 ? -0.328 -30.812 -25.359 1 89.44 60 ASP A CA 1
ATOM 479 C C . ASP A 1 60 ? 0.607 -31.562 -24.422 1 89.44 60 ASP A C 1
ATOM 481 O O . ASP A 1 60 ? 1.13 -32.625 -24.781 1 89.44 60 ASP A O 1
ATOM 485 N N . PHE A 1 61 ? 0.832 -31.031 -23.25 1 88.5 61 PHE A N 1
ATOM 486 C CA . PHE A 1 61 ? 1.707 -31.688 -22.281 1 88.5 61 PHE A CA 1
ATOM 487 C C . PHE A 1 61 ? 1.101 -33 -21.797 1 88.5 61 PHE A C 1
ATOM 489 O O . PHE A 1 61 ? 1.812 -34 -21.641 1 88.5 61 PHE A O 1
ATOM 496 N N . SER A 1 62 ? -0.165 -33.031 -21.547 1 86.62 62 SER A N 1
ATOM 497 C CA . SER A 1 62 ? -0.856 -34.25 -21.109 1 86.62 62 SER A CA 1
ATOM 498 C C . SER A 1 62 ? -0.788 -35.344 -22.172 1 86.62 62 SER A C 1
ATOM 500 O O . SER A 1 62 ? -0.592 -36.5 -21.859 1 86.62 62 SER A O 1
ATOM 502 N N . TYR A 1 63 ? -0.925 -34.906 -23.375 1 87.5 63 TYR A N 1
ATOM 503 C CA . TYR A 1 63 ? -0.897 -35.844 -24.484 1 87.5 63 TYR A CA 1
ATOM 504 C C . TYR A 1 63 ? 0.515 -36.375 -24.719 1 87.5 63 TYR A C 1
ATOM 506 O O . TYR A 1 63 ? 0.71 -37.594 -24.922 1 87.5 63 TYR A O 1
ATOM 514 N N . GLU A 1 64 ? 1.451 -35.5 -24.703 1 86.62 64 GLU A N 1
ATOM 515 C CA . GLU A 1 64 ? 2.834 -35.875 -24.984 1 86.62 64 GLU A CA 1
ATOM 516 C C . GLU A 1 64 ? 3.373 -36.844 -23.922 1 86.6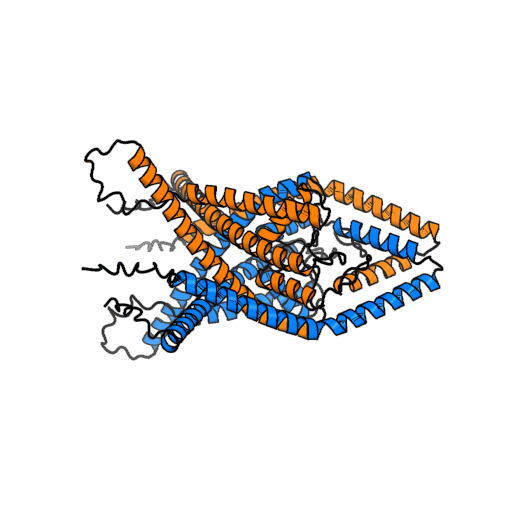2 64 GLU A C 1
ATOM 518 O O . GLU A 1 64 ? 4.121 -37.75 -24.25 1 86.62 64 GLU A O 1
ATOM 523 N N . HIS A 1 65 ? 2.996 -36.656 -22.688 1 86.38 65 HIS A N 1
ATOM 524 C CA . HIS A 1 65 ? 3.564 -37.469 -21.609 1 86.38 65 HIS A CA 1
ATOM 525 C C . HIS A 1 65 ? 2.541 -38.469 -21.078 1 86.38 65 HIS A C 1
ATOM 527 O O . HIS A 1 65 ? 2.807 -39.156 -20.094 1 86.38 65 HIS A O 1
ATOM 533 N N . ASN A 1 66 ? 1.395 -38.594 -21.641 1 84.56 66 ASN A N 1
ATOM 534 C CA . ASN A 1 66 ? 0.338 -39.531 -21.312 1 84.56 66 ASN A CA 1
ATOM 535 C C . ASN A 1 66 ? -0.057 -39.438 -19.844 1 84.56 66 ASN A C 1
ATOM 537 O O . ASN A 1 66 ? -0.093 -40.438 -19.125 1 84.56 66 ASN A O 1
ATOM 541 N N . ILE A 1 67 ? -0.251 -38.25 -19.359 1 86.25 67 ILE A N 1
ATOM 542 C CA . ILE A 1 67 ? -0.656 -38 -17.969 1 86.25 67 ILE A CA 1
ATOM 543 C C . ILE A 1 67 ? -2.131 -37.594 -17.922 1 86.25 67 ILE A C 1
ATOM 545 O O . ILE A 1 67 ? -2.617 -36.906 -18.812 1 86.25 67 ILE A O 1
ATOM 549 N N . ASN A 1 68 ? -2.789 -38.156 -16.922 1 87 68 ASN A N 1
ATOM 550 C CA . ASN A 1 68 ? -4.176 -37.75 -16.672 1 87 68 ASN A CA 1
ATOM 551 C C . ASN A 1 68 ? -4.281 -36.281 -16.297 1 87 68 ASN A C 1
ATOM 553 O O . ASN A 1 68 ? -3.424 -35.75 -15.586 1 87 68 ASN A O 1
ATOM 557 N N . LEU A 1 69 ? -5.207 -35.625 -16.812 1 87.19 69 LEU A N 1
ATOM 558 C CA . LEU A 1 69 ? -5.438 -34.219 -16.578 1 87.19 69 LEU A CA 1
ATOM 559 C C . LEU A 1 69 ? -5.684 -33.938 -15.102 1 87.19 69 LEU A C 1
ATOM 561 O O . LEU A 1 69 ? -5.289 -32.875 -14.586 1 87.19 69 LEU A O 1
ATOM 565 N N . GLU A 1 70 ? -6.215 -34.875 -14.398 1 86.56 70 GLU A N 1
ATOM 566 C CA . GLU A 1 70 ? -6.504 -34.688 -12.977 1 86.56 70 GLU A CA 1
ATOM 567 C C . GLU A 1 70 ? -5.223 -34.719 -12.148 1 86.56 70 GLU A C 1
ATOM 569 O O . GLU A 1 70 ? -5.09 -33.969 -11.18 1 86.56 70 GLU A O 1
ATOM 574 N N . ASP A 1 71 ? -4.312 -35.531 -12.555 1 87.5 71 ASP A N 1
ATOM 575 C CA . ASP A 1 71 ? -3.039 -35.594 -11.844 1 87.5 71 ASP A CA 1
ATOM 576 C C . ASP A 1 71 ? -2.223 -34.312 -12.086 1 87.5 71 ASP A C 1
ATOM 578 O O . ASP A 1 71 ? -1.542 -33.844 -11.18 1 87.5 71 ASP A O 1
ATOM 582 N N . LEU A 1 72 ? -2.311 -33.844 -13.328 1 87.38 72 LEU A N 1
ATOM 583 C CA . LEU A 1 72 ? -1.621 -32.594 -13.648 1 87.38 72 LEU A CA 1
ATOM 584 C C . LEU A 1 72 ? -2.213 -31.438 -12.859 1 87.38 72 LEU A C 1
ATOM 586 O O . LEU A 1 72 ? -1.476 -30.594 -12.336 1 87.38 72 LEU A O 1
ATOM 590 N N . LYS A 1 73 ? -3.523 -31.375 -12.75 1 86.69 73 LYS A N 1
ATOM 591 C CA . LYS A 1 73 ? -4.195 -30.344 -11.969 1 86.69 73 LYS A CA 1
ATOM 592 C C . LYS A 1 73 ? -3.805 -30.422 -10.5 1 86.69 73 LYS A C 1
ATOM 594 O O . LYS A 1 73 ? -3.592 -29.406 -9.852 1 86.69 73 LYS A O 1
ATOM 599 N N . SER A 1 74 ? -3.711 -31.594 -10.008 1 86.69 74 SER A N 1
ATOM 600 C CA . SER A 1 74 ? -3.316 -31.781 -8.617 1 86.69 74 SER A CA 1
ATOM 601 C C . SER A 1 74 ? -1.892 -31.297 -8.375 1 86.69 74 SER A C 1
ATOM 603 O O . SER A 1 74 ? -1.604 -30.688 -7.344 1 86.69 74 SER A O 1
ATOM 605 N N . LEU A 1 75 ? -1.047 -31.578 -9.344 1 86.81 75 LEU A N 1
ATOM 606 C CA . LEU A 1 75 ? 0.326 -31.109 -9.234 1 86.81 75 LEU A CA 1
ATOM 607 C C . LEU A 1 75 ? 0.372 -29.578 -9.227 1 86.81 75 LEU A C 1
ATOM 609 O O . LEU A 1 75 ? 1.109 -28.984 -8.445 1 86.81 75 LEU A O 1
ATOM 613 N N . LEU A 1 76 ? -0.409 -28.953 -10.086 1 86.75 76 LEU A N 1
ATOM 614 C CA . LEU A 1 76 ? -0.43 -27.5 -10.18 1 86.75 76 LEU A CA 1
ATOM 615 C C . LEU A 1 76 ? -1.034 -26.891 -8.922 1 86.75 76 LEU A C 1
ATOM 617 O O . LEU A 1 76 ? -0.601 -25.828 -8.469 1 86.75 76 LEU A O 1
ATOM 621 N N . CYS A 1 77 ? -1.934 -27.516 -8.289 1 85.19 77 CYS A N 1
ATOM 622 C CA . CYS A 1 77 ? -2.506 -27.047 -7.031 1 85.19 77 CYS A CA 1
ATOM 623 C C . CYS A 1 77 ? -1.472 -27.109 -5.91 1 85.19 77 CYS A C 1
ATOM 625 O O . CYS A 1 77 ? -1.368 -26.172 -5.113 1 85.19 77 CYS A O 1
ATOM 627 N N . HIS A 1 78 ? -0.733 -28.203 -5.898 1 83.94 78 HIS A N 1
ATOM 628 C CA . HIS A 1 78 ? 0.332 -28.312 -4.91 1 83.94 78 HIS A CA 1
ATOM 629 C C . HIS A 1 78 ? 1.409 -27.266 -5.141 1 83.94 78 HIS A C 1
ATOM 631 O O . HIS A 1 78 ? 1.987 -26.734 -4.184 1 83.94 78 HIS A O 1
ATOM 637 N N . TYR A 1 79 ? 1.574 -26.984 -6.395 1 85.38 79 TYR A N 1
ATOM 638 C CA . TYR A 1 79 ? 2.566 -25.953 -6.707 1 85.38 79 TYR A CA 1
ATOM 639 C C . TYR A 1 79 ? 2.086 -24.578 -6.27 1 85.38 79 TYR A C 1
ATOM 641 O O . TYR A 1 79 ? 2.879 -23.766 -5.793 1 85.38 79 TYR A O 1
ATOM 649 N N . GLU A 1 80 ? 0.866 -24.328 -6.426 1 82.88 80 GLU A N 1
ATOM 650 C CA . GLU A 1 80 ? 0.314 -23.047 -5.984 1 82.88 80 GLU A CA 1
ATOM 651 C C . GLU A 1 80 ? 0.452 -22.875 -4.473 1 82.88 80 GLU A C 1
ATOM 653 O O . GLU A 1 80 ? 0.738 -21.781 -3.99 1 82.88 80 GLU A O 1
ATOM 658 N N . GLU A 1 81 ? 0.24 -23.922 -3.783 1 79.06 81 GLU A N 1
ATOM 659 C CA . GLU A 1 81 ? 0.409 -23.891 -2.332 1 79.06 81 GLU A CA 1
ATOM 660 C C . GLU A 1 81 ? 1.872 -23.672 -1.953 1 79.06 81 GLU A C 1
ATOM 662 O O . GLU A 1 81 ? 2.176 -22.922 -1.021 1 79.06 81 GLU A O 1
ATOM 667 N N . ALA A 1 82 ? 2.709 -24.344 -2.705 1 81.25 82 ALA A N 1
ATOM 668 C CA . ALA A 1 82 ? 4.137 -24.203 -2.441 1 81.25 82 ALA A CA 1
ATOM 669 C C . ALA A 1 82 ? 4.617 -22.797 -2.814 1 81.25 82 ALA A C 1
ATOM 671 O O . ALA A 1 82 ? 5.527 -22.25 -2.182 1 81.25 82 ALA A O 1
ATOM 672 N N . ARG A 1 83 ? 4.008 -22.234 -3.771 1 80.38 83 ARG A N 1
ATOM 673 C CA . ARG A 1 83 ? 4.371 -20.891 -4.199 1 80.38 83 ARG A CA 1
ATOM 674 C C . ARG A 1 83 ? 4.035 -19.859 -3.123 1 80.38 83 ARG A C 1
ATOM 676 O O . ARG A 1 83 ? 4.758 -18.875 -2.951 1 80.38 83 ARG A O 1
ATOM 683 N N . THR A 1 84 ? 2.967 -20.141 -2.445 1 74.38 84 THR A N 1
ATOM 684 C CA . THR A 1 84 ? 2.604 -19.25 -1.354 1 74.38 84 THR A CA 1
ATOM 685 C C . THR A 1 84 ? 3.625 -19.328 -0.224 1 74.38 84 THR A C 1
ATOM 687 O O . THR A 1 84 ? 3.781 -18.391 0.548 1 74.38 84 THR A O 1
ATOM 690 N N . ALA A 1 85 ? 4.281 -20.484 -0.208 1 75 85 ALA A N 1
ATOM 691 C CA . ALA A 1 85 ? 5.312 -20.672 0.813 1 75 85 ALA A CA 1
ATOM 692 C C . ALA A 1 85 ? 6.656 -20.125 0.342 1 75 85 ALA A C 1
ATOM 694 O O . ALA A 1 85 ? 7.641 -20.156 1.084 1 75 85 ALA A O 1
ATOM 695 N N . GLY A 1 86 ? 6.66 -19.625 -0.892 1 73.19 86 GLY A N 1
ATOM 696 C CA . GLY A 1 86 ? 7.871 -18.969 -1.348 1 73.19 86 GLY A CA 1
ATOM 697 C C . GLY A 1 86 ? 8.656 -19.781 -2.361 1 73.19 86 GLY A C 1
ATOM 698 O O . GLY A 1 86 ? 9.781 -19.422 -2.707 1 73.19 86 GLY A O 1
ATOM 699 N N . ILE A 1 87 ? 8.195 -20.859 -2.826 1 78.38 87 ILE A N 1
ATOM 700 C CA . ILE A 1 87 ? 8.906 -21.719 -3.775 1 78.38 87 ILE A CA 1
ATOM 701 C C . ILE A 1 87 ? 8.641 -21.234 -5.199 1 78.38 87 ILE A C 1
ATOM 703 O O . ILE A 1 87 ? 7.52 -20.859 -5.535 1 78.38 87 ILE A O 1
ATOM 707 N N . ARG A 1 88 ? 9.727 -21.156 -5.945 1 77.31 88 ARG A N 1
ATOM 708 C CA . ARG A 1 88 ? 9.625 -20.766 -7.348 1 77.31 88 ARG A CA 1
ATOM 709 C C . ARG A 1 88 ? 10.211 -21.844 -8.258 1 77.31 88 ARG A C 1
ATOM 711 O O . ARG A 1 88 ? 10.984 -22.688 -7.805 1 77.31 88 ARG A O 1
ATOM 718 N N . ALA A 1 89 ? 9.648 -21.797 -9.469 1 75.44 89 ALA A N 1
ATOM 719 C CA . ALA A 1 89 ? 10.117 -22.797 -10.43 1 75.44 89 ALA A CA 1
ATOM 720 C C . ALA A 1 89 ? 11.602 -22.609 -10.727 1 75.44 89 ALA A C 1
ATOM 722 O O . ALA A 1 89 ? 12.344 -23.594 -10.82 1 75.44 89 ALA A O 1
ATOM 723 N N . GLU A 1 90 ? 11.977 -21.344 -10.961 1 68.5 90 GLU A N 1
ATOM 724 C CA . GLU A 1 90 ? 13.391 -21.078 -11.195 1 68.5 90 GLU A CA 1
ATOM 725 C C . GLU A 1 90 ? 14.133 -20.812 -9.891 1 68.5 90 GLU A C 1
ATOM 727 O O . GLU A 1 90 ? 13.586 -20.203 -8.969 1 68.5 90 GLU A O 1
ATOM 732 N N . GLN A 1 91 ? 15.141 -21.672 -9.617 1 61.84 91 GLN A N 1
ATOM 733 C CA . GLN A 1 91 ? 15.938 -21.594 -8.398 1 61.84 91 GLN A CA 1
ATOM 734 C C . GLN A 1 91 ? 16.297 -20.141 -8.07 1 61.84 91 GLN A C 1
ATOM 736 O O . GLN A 1 91 ? 16.906 -19.438 -8.883 1 61.84 91 GLN A O 1
ATOM 741 N N . GLY A 1 92 ? 15.469 -19.5 -7.32 1 63.25 92 GLY A N 1
ATOM 742 C CA . GLY A 1 92 ? 15.836 -18.172 -6.859 1 63.25 92 GLY A CA 1
ATOM 743 C C . GLY A 1 92 ? 16.406 -18.156 -5.457 1 63.25 92 GLY A C 1
ATOM 744 O O . GLY A 1 92 ? 16.781 -19.219 -4.926 1 63.25 92 GLY A O 1
ATOM 745 N N . ARG A 1 93 ? 16.922 -17.109 -5.008 1 67 93 ARG A N 1
ATOM 746 C CA . ARG A 1 93 ? 17.484 -16.891 -3.682 1 67 93 ARG A CA 1
ATOM 747 C C . ARG A 1 93 ? 16.484 -17.234 -2.592 1 67 93 ARG A C 1
ATOM 749 O O . ARG A 1 93 ? 15.273 -17.297 -2.848 1 67 93 ARG A O 1
ATOM 756 N N . ALA A 1 94 ? 17.047 -17.719 -1.465 1 78.19 94 ALA A N 1
ATOM 757 C CA . ALA A 1 94 ? 16.188 -17.906 -0.29 1 78.19 94 ALA A CA 1
ATOM 758 C C . ALA A 1 94 ? 15.438 -16.625 0.041 1 78.19 94 ALA A C 1
ATOM 760 O O . ALA A 1 94 ? 16.016 -15.531 0.031 1 78.19 94 ALA A O 1
ATOM 761 N N . LEU A 1 95 ? 14.18 -16.734 0.193 1 80.56 95 LEU A N 1
ATOM 762 C CA . LEU A 1 95 ? 13.344 -15.57 0.428 1 80.56 95 LEU A CA 1
ATOM 763 C C . LEU A 1 95 ? 13.422 -15.125 1.884 1 80.56 95 LEU A C 1
ATOM 765 O O . LEU A 1 95 ? 13.25 -13.945 2.186 1 80.56 95 LEU A O 1
ATOM 769 N N . TRP A 1 96 ? 13.75 -16.047 2.771 1 85.5 96 TRP A N 1
ATOM 770 C CA . TRP A 1 96 ? 13.711 -15.695 4.188 1 85.5 96 TRP A CA 1
ATOM 771 C C . TRP A 1 96 ? 15.109 -15.672 4.777 1 85.5 96 TRP A C 1
ATOM 773 O O . TRP A 1 96 ? 15.289 -15.844 5.988 1 85.5 96 TRP A O 1
ATOM 783 N N . ASP A 1 97 ? 16.125 -15.484 3.896 1 86.69 97 ASP A N 1
ATOM 784 C CA . ASP A 1 97 ? 17.453 -15.148 4.406 1 86.69 97 ASP A CA 1
ATOM 785 C C . ASP A 1 97 ? 17.469 -13.742 5 1 86.69 97 ASP A C 1
ATOM 787 O O . ASP A 1 97 ? 16.469 -13.023 4.934 1 86.69 97 ASP A O 1
ATOM 791 N N . ILE A 1 98 ? 18.484 -13.367 5.664 1 86.56 98 ILE A N 1
ATOM 792 C CA . ILE A 1 98 ? 18.547 -12.086 6.355 1 86.56 98 ILE A CA 1
ATOM 793 C C . ILE A 1 98 ? 18.297 -10.953 5.363 1 86.56 98 ILE A C 1
ATOM 795 O O . ILE A 1 98 ? 17.594 -9.992 5.68 1 86.56 98 ILE A O 1
ATOM 799 N N . HIS A 1 99 ? 18.844 -11.047 4.145 1 83.81 99 HIS A N 1
ATOM 800 C CA . HIS A 1 99 ? 18.641 -10.023 3.123 1 83.81 99 HIS A CA 1
ATOM 801 C C . HIS A 1 99 ? 17.188 -10.031 2.631 1 83.81 99 HIS A C 1
ATOM 803 O O . HIS A 1 99 ? 16.594 -8.977 2.438 1 83.81 99 HIS A O 1
ATOM 809 N N . GLY A 1 100 ? 16.703 -11.273 2.445 1 87.31 100 GLY A N 1
ATOM 810 C CA . GLY A 1 100 ? 15.305 -11.398 2.035 1 87.31 100 GLY A CA 1
ATOM 811 C C . GLY A 1 100 ? 14.328 -10.93 3.096 1 87.31 100 GLY A C 1
ATOM 812 O O . GLY A 1 100 ? 13.32 -10.289 2.781 1 87.31 100 GLY A O 1
ATOM 813 N N . ALA A 1 101 ? 14.664 -11.258 4.305 1 91.06 101 ALA A N 1
ATOM 814 C CA . ALA A 1 101 ? 13.805 -10.836 5.406 1 91.06 101 ALA A CA 1
ATOM 815 C C . ALA A 1 101 ? 13.828 -9.32 5.57 1 91.06 101 ALA A C 1
ATOM 817 O O . ALA A 1 101 ? 12.812 -8.711 5.918 1 91.06 101 ALA A O 1
ATOM 818 N N . PHE A 1 102 ? 14.977 -8.719 5.332 1 91.38 102 PHE A N 1
ATOM 819 C CA . PHE A 1 102 ? 15.086 -7.266 5.402 1 91.38 102 PHE A CA 1
ATOM 820 C C . PHE A 1 102 ? 14.242 -6.605 4.32 1 91.38 102 PHE A C 1
ATOM 822 O O . PHE A 1 102 ? 13.578 -5.602 4.574 1 91.38 102 PHE A O 1
ATOM 829 N N . TYR A 1 103 ? 14.297 -7.16 3.145 1 89.06 103 TYR A N 1
ATOM 830 C CA . TYR A 1 103 ? 13.469 -6.664 2.053 1 89.06 103 TYR A CA 1
ATOM 831 C C . TYR A 1 103 ? 11.984 -6.812 2.383 1 89.06 103 TYR A C 1
ATOM 833 O O . TYR A 1 103 ? 11.195 -5.895 2.143 1 89.06 103 TYR A O 1
ATOM 841 N N . PHE A 1 104 ? 11.672 -7.863 3.033 1 92 104 PHE A N 1
ATOM 842 C CA . PHE A 1 104 ? 10.297 -8.141 3.432 1 92 104 PHE A CA 1
ATOM 843 C C . PHE A 1 104 ? 9.812 -7.105 4.441 1 92 104 PHE A C 1
ATOM 845 O O . PHE A 1 104 ? 8.742 -6.516 4.27 1 92 104 PHE A O 1
ATOM 852 N N . VAL A 1 105 ? 10.539 -6.914 5.441 1 93.88 105 VAL A N 1
ATOM 853 C CA . VAL A 1 105 ? 10.141 -5.988 6.496 1 93.88 105 VAL A CA 1
ATOM 854 C C . VAL A 1 105 ? 10.086 -4.566 5.941 1 93.88 105 VAL A C 1
ATOM 856 O O . VAL A 1 105 ? 9.219 -3.777 6.32 1 93.88 105 VAL A O 1
ATOM 859 N N . GLY A 1 106 ? 11.023 -4.238 5.035 1 92.19 106 GLY A N 1
ATOM 860 C CA . GLY A 1 106 ? 11 -2.93 4.402 1 92.19 106 GLY A CA 1
ATOM 861 C C . GLY A 1 106 ? 9.719 -2.672 3.621 1 92.19 106 GLY A C 1
ATOM 862 O O . GLY A 1 106 ? 9.18 -1.564 3.652 1 92.19 106 GLY A O 1
ATOM 863 N N . THR A 1 107 ? 9.195 -3.688 2.959 1 91.94 107 THR A N 1
ATOM 864 C CA . THR A 1 107 ? 7.965 -3.533 2.191 1 91.94 107 THR A CA 1
ATOM 865 C C . THR A 1 107 ? 6.754 -3.455 3.119 1 91.94 107 THR A C 1
ATOM 867 O O . THR A 1 107 ? 5.758 -2.807 2.795 1 91.94 107 THR A O 1
ATOM 870 N N . VAL A 1 108 ? 6.859 -4.066 4.27 1 94.06 108 VAL A N 1
ATOM 871 C CA . VAL A 1 108 ? 5.766 -4.035 5.234 1 94.06 108 VAL A CA 1
ATOM 872 C C . VAL A 1 108 ? 5.676 -2.646 5.863 1 94.06 108 VAL A C 1
ATOM 874 O O . VAL A 1 108 ? 4.602 -2.041 5.895 1 94.06 108 VAL A O 1
ATOM 877 N N . VAL A 1 109 ? 6.812 -2.139 6.301 1 94.5 109 VAL A N 1
ATOM 878 C CA . VAL A 1 109 ? 6.832 -0.868 7.016 1 94.5 109 VAL A CA 1
ATOM 879 C C . VAL A 1 109 ? 6.504 0.274 6.059 1 94.5 109 VAL A C 1
ATOM 881 O O . VAL A 1 109 ? 5.852 1.248 6.441 1 94.5 109 VAL A O 1
ATOM 884 N N . SER A 1 110 ? 6.895 0.171 4.785 1 92.88 110 SER A N 1
ATOM 885 C CA . SER A 1 110 ? 6.605 1.199 3.789 1 92.88 110 SER A CA 1
ATOM 886 C C . SER A 1 110 ? 5.227 0.993 3.166 1 92.88 110 SER A C 1
ATOM 888 O O . SER A 1 110 ? 4.773 1.813 2.365 1 92.88 110 SER A O 1
ATOM 890 N N . THR A 1 111 ? 4.5 -0.081 3.461 1 93.31 111 THR A N 1
ATOM 891 C CA . THR A 1 111 ? 3.16 -0.462 3.027 1 93.31 111 THR A CA 1
ATOM 892 C C . THR A 1 111 ? 3.133 -0.724 1.524 1 93.31 111 THR A C 1
ATOM 894 O O . THR A 1 111 ? 2.115 -0.494 0.867 1 93.31 111 THR A O 1
ATOM 897 N N . ILE A 1 112 ? 4.277 -1.018 0.875 1 92.5 112 ILE A N 1
ATOM 898 C CA . ILE A 1 112 ? 4.32 -1.397 -0.534 1 92.5 112 ILE A CA 1
ATOM 899 C C . ILE A 1 112 ? 3.727 -2.793 -0.711 1 92.5 112 ILE A C 1
ATOM 901 O O . ILE A 1 112 ? 2.803 -2.982 -1.507 1 92.5 112 ILE A O 1
ATOM 905 N N . GLY A 1 113 ? 4.184 -3.816 0.054 1 89.94 113 GLY A N 1
ATOM 906 C CA . GLY A 1 113 ? 3.654 -5.168 0.086 1 89.94 113 GLY A CA 1
ATOM 907 C C . GLY A 1 113 ? 3.637 -5.836 -1.277 1 89.94 113 GLY A C 1
ATOM 908 O O . GLY A 1 113 ? 2.566 -6.105 -1.828 1 89.94 113 GLY A O 1
ATOM 909 N N . PHE A 1 114 ? 4.672 -6.273 -1.835 1 86.38 114 PHE A N 1
ATOM 910 C CA . PHE A 1 114 ? 4.742 -6.93 -3.135 1 86.38 114 PHE A CA 1
ATOM 911 C C . PHE A 1 114 ? 4.035 -8.281 -3.1 1 86.38 114 PHE A C 1
ATOM 913 O O . PHE A 1 114 ? 3.52 -8.742 -4.121 1 86.38 114 PHE A O 1
ATOM 920 N N . GLY A 1 115 ? 4.043 -8.969 -1.961 1 84.12 115 GLY A N 1
ATOM 921 C CA . GLY A 1 115 ? 3.307 -10.219 -1.8 1 84.12 115 GLY A CA 1
ATOM 922 C C . GLY A 1 115 ? 4.098 -11.438 -2.227 1 84.12 115 GLY A C 1
ATOM 923 O O . GLY A 1 115 ? 3.545 -12.531 -2.336 1 84.12 115 GLY A O 1
ATOM 924 N N . VAL A 1 116 ? 5.355 -11.25 -2.633 1 80.62 116 VAL A N 1
ATOM 925 C CA . VAL A 1 116 ? 6.188 -12.391 -3.014 1 80.62 116 VAL A CA 1
ATOM 926 C C . VAL A 1 116 ? 6.52 -13.219 -1.778 1 80.62 116 VAL A C 1
ATOM 928 O O . VAL A 1 116 ? 6.621 -14.445 -1.858 1 80.62 116 VAL A O 1
ATOM 931 N N . THR A 1 117 ? 6.668 -12.523 -0.665 1 83.69 117 THR A N 1
ATOM 932 C CA . THR A 1 117 ? 6.953 -13.188 0.603 1 83.69 117 THR A CA 1
ATOM 933 C C . THR A 1 117 ? 5.883 -12.859 1.64 1 83.69 117 THR A C 1
ATOM 935 O O . THR A 1 117 ? 5.465 -11.703 1.765 1 83.69 117 THR A O 1
ATOM 938 N N . ALA A 1 118 ? 5.324 -13.852 2.186 1 87 118 ALA A N 1
ATOM 939 C CA . ALA A 1 118 ? 4.352 -13.703 3.264 1 87 118 ALA A CA 1
ATOM 940 C C . ALA A 1 118 ? 4.531 -14.789 4.32 1 87 118 ALA A C 1
ATOM 942 O O . ALA A 1 118 ? 4.891 -15.922 3.998 1 87 118 ALA A O 1
ATOM 943 N N . PRO A 1 119 ? 4.375 -14.406 5.543 1 89.19 119 PRO A N 1
ATOM 944 C CA . PRO A 1 119 ? 4.539 -15.398 6.602 1 89.19 119 PRO A CA 1
ATOM 945 C C . PRO A 1 119 ? 3.529 -16.531 6.504 1 89.19 119 PRO A C 1
ATOM 947 O O . PRO A 1 119 ? 2.35 -16.297 6.234 1 89.19 119 PRO A O 1
ATOM 950 N N . ILE A 1 120 ? 4.035 -17.734 6.715 1 87.69 120 ILE A N 1
ATOM 951 C CA . ILE A 1 120 ? 3.172 -18.906 6.633 1 87.69 120 ILE A CA 1
ATOM 952 C C . ILE A 1 120 ? 2.865 -19.422 8.039 1 87.69 120 ILE A C 1
ATOM 954 O O . ILE A 1 120 ? 1.786 -19.953 8.289 1 87.69 120 ILE A O 1
ATOM 958 N N . THR A 1 121 ? 3.717 -19.141 8.984 1 90.12 121 THR A N 1
ATOM 959 C CA . THR A 1 121 ? 3.543 -19.625 10.352 1 90.12 121 THR A CA 1
ATOM 960 C C . THR A 1 121 ? 2.52 -18.766 11.094 1 90.12 121 THR A C 1
ATOM 962 O O . THR A 1 121 ? 2.383 -17.578 10.82 1 90.12 121 THR A O 1
ATOM 965 N N . VAL A 1 122 ? 1.779 -19.344 12.016 1 91 122 VAL A N 1
ATOM 966 C CA . VAL A 1 122 ? 0.761 -18.656 12.797 1 91 122 VAL A CA 1
ATOM 967 C C . VAL A 1 122 ? 1.417 -17.594 13.672 1 91 122 VAL A C 1
ATOM 969 O O . VAL A 1 122 ? 0.909 -16.469 13.789 1 91 122 VAL A O 1
ATOM 972 N N . THR A 1 123 ? 2.551 -17.953 14.234 1 92.62 123 THR A N 1
ATOM 973 C CA . THR A 1 123 ? 3.271 -17 15.078 1 92.62 123 THR A CA 1
ATOM 974 C C . THR A 1 123 ? 3.773 -15.82 14.25 1 92.62 123 THR A C 1
ATOM 976 O O . THR A 1 123 ? 3.729 -14.68 14.703 1 92.62 123 THR A O 1
ATOM 979 N N . GLY A 1 124 ? 4.238 -16.156 13.039 1 92.56 124 GLY A N 1
ATOM 980 C CA . GLY A 1 124 ? 4.691 -15.086 12.164 1 92.56 124 GLY A CA 1
ATOM 981 C C . GLY A 1 124 ? 3.588 -14.125 11.773 1 92.56 124 GLY A C 1
ATOM 982 O O . GLY A 1 124 ? 3.805 -12.914 11.719 1 92.56 124 GLY A O 1
ATOM 983 N N . LYS A 1 125 ? 2.371 -14.633 11.547 1 92.62 125 LYS A N 1
ATOM 984 C CA . LYS A 1 125 ? 1.227 -13.805 11.18 1 92.62 125 LYS A CA 1
ATOM 985 C C . LYS A 1 125 ? 0.796 -12.914 12.336 1 92.62 125 LYS A C 1
ATOM 987 O O . LYS A 1 125 ? 0.483 -11.734 12.133 1 92.62 125 LYS A O 1
ATOM 992 N N . ALA A 1 126 ? 0.803 -13.445 13.516 1 92.69 126 ALA A N 1
ATOM 993 C CA . ALA A 1 126 ? 0.44 -12.664 14.688 1 92.69 126 ALA A CA 1
ATOM 994 C C . ALA A 1 126 ? 1.475 -11.57 14.969 1 92.69 126 ALA A C 1
ATOM 996 O O . ALA A 1 126 ? 1.118 -10.438 15.281 1 92.69 126 ALA A O 1
ATOM 997 N N . LEU A 1 127 ? 2.699 -11.891 14.805 1 94.44 127 LEU A N 1
ATOM 998 C CA . LEU A 1 127 ? 3.771 -10.938 15.055 1 94.44 127 LEU A CA 1
ATOM 999 C C . LEU A 1 127 ? 3.783 -9.844 14 1 94.44 127 LEU A C 1
ATOM 1001 O O . LEU A 1 127 ? 4.141 -8.695 14.281 1 94.44 127 LEU A O 1
ATOM 1005 N N . LEU A 1 128 ? 3.43 -10.219 12.773 1 94.62 128 LEU A N 1
ATOM 1006 C CA . LEU A 1 128 ? 3.379 -9.227 11.711 1 94.62 128 LEU A CA 1
ATOM 1007 C C . LEU A 1 128 ? 2.359 -8.141 12.023 1 94.62 128 LEU A C 1
ATOM 1009 O O . LEU A 1 128 ? 2.59 -6.965 11.734 1 94.62 128 LEU A O 1
ATOM 1013 N N . VAL A 1 129 ? 1.235 -8.562 12.664 1 93.62 129 VAL A N 1
ATOM 1014 C CA . VAL A 1 129 ? 0.189 -7.605 13.008 1 93.62 129 VAL A CA 1
ATOM 1015 C C . VAL A 1 129 ? 0.72 -6.602 14.023 1 93.62 129 VAL A C 1
ATOM 1017 O O . VAL A 1 129 ? 0.553 -5.391 13.859 1 93.62 129 VAL A O 1
ATOM 1020 N N . LEU A 1 130 ? 1.425 -7.094 14.969 1 93.5 130 LEU A N 1
ATOM 1021 C CA . LEU A 1 130 ? 1.975 -6.234 16.016 1 93.5 130 LEU A CA 1
ATOM 1022 C C . LEU A 1 130 ? 3.129 -5.395 15.477 1 93.5 130 LEU A C 1
ATOM 1024 O O . LEU A 1 130 ? 3.188 -4.188 15.719 1 93.5 130 LEU A O 1
ATOM 1028 N N . TYR A 1 131 ? 3.988 -6.043 14.75 1 95.81 131 TYR A N 1
ATOM 1029 C CA . TYR A 1 131 ? 5.129 -5.363 14.148 1 95.81 131 TYR A CA 1
ATOM 1030 C C . TYR A 1 131 ? 4.672 -4.305 13.148 1 95.81 131 TYR A C 1
ATOM 1032 O O . TYR A 1 131 ? 5.234 -3.209 13.102 1 95.81 131 TYR A O 1
ATOM 1040 N N . GLY A 1 132 ? 3.658 -4.656 12.406 1 95 132 GLY A N 1
ATOM 1041 C CA . GLY A 1 132 ? 3.156 -3.748 11.383 1 95 132 GLY A CA 1
ATOM 1042 C C . GLY A 1 132 ? 2.496 -2.512 11.961 1 95 132 GLY A C 1
ATOM 1043 O O . GLY A 1 132 ? 2.592 -1.425 11.391 1 95 132 GLY A O 1
ATOM 1044 N N . LEU A 1 133 ? 1.851 -2.65 13.062 1 94.81 133 LEU A N 1
ATOM 1045 C CA . LEU A 1 133 ? 1.168 -1.521 13.688 1 94.81 133 LEU A CA 1
ATOM 1046 C C . LEU A 1 133 ? 2.156 -0.414 14.031 1 94.81 133 LEU A C 1
ATOM 1048 O O . LEU A 1 133 ? 1.96 0.743 13.656 1 94.81 133 LEU A O 1
ATOM 1052 N N . LEU A 1 134 ? 3.229 -0.768 14.602 1 95.19 134 LEU A N 1
ATOM 1053 C CA . LEU A 1 134 ? 4.223 0.216 15.008 1 95.19 134 LEU A CA 1
ATOM 1054 C C . LEU A 1 134 ? 5.047 0.687 13.812 1 95.19 134 LEU A C 1
ATOM 1056 O O . LEU A 1 134 ? 5.332 1.879 13.68 1 95.19 134 LEU A O 1
ATOM 1060 N N . GLY A 1 135 ? 5.402 -0.25 13.023 1 96 135 GLY A N 1
ATOM 1061 C CA . GLY A 1 135 ? 6.223 0.084 11.875 1 96 135 GLY A CA 1
ATOM 1062 C C . GLY A 1 135 ? 5.531 1.012 10.898 1 96 135 GLY A C 1
ATOM 1063 O O . GLY A 1 135 ? 6.117 2.002 10.453 1 96 135 GLY A O 1
ATOM 1064 N N . CYS A 1 136 ? 4.285 0.731 10.539 1 95.88 136 CYS A N 1
ATOM 1065 C CA . CYS A 1 136 ? 3.537 1.548 9.594 1 95.88 136 CYS A CA 1
ATOM 1066 C C . CYS A 1 136 ? 3.273 2.938 10.156 1 95.88 136 CYS A C 1
ATOM 1068 O O . CYS A 1 136 ? 3.334 3.93 9.43 1 95.88 136 CYS A O 1
ATOM 1070 N N . SER A 1 137 ? 3 3.023 11.438 1 96.44 137 SER A N 1
ATOM 1071 C CA . SER A 1 137 ? 2.764 4.316 12.07 1 96.44 137 SER A CA 1
ATOM 1072 C C . SER A 1 137 ? 4.023 5.176 12.062 1 96.44 137 SER A C 1
ATOM 1074 O O . SER A 1 137 ? 3.965 6.375 11.781 1 96.44 137 SER A O 1
ATOM 1076 N N . ALA A 1 138 ? 5.086 4.52 12.328 1 95.81 138 ALA A N 1
ATOM 1077 C CA . ALA A 1 138 ? 6.355 5.242 12.344 1 95.81 138 ALA A CA 1
ATOM 1078 C C . ALA A 1 138 ? 6.715 5.742 10.945 1 95.81 138 ALA A C 1
ATOM 1080 O O . ALA A 1 138 ? 7.23 6.852 10.789 1 95.81 138 ALA A O 1
ATOM 1081 N N . THR A 1 139 ? 6.469 4.953 9.977 1 94.94 139 THR A N 1
ATOM 1082 C CA . THR A 1 139 ? 6.809 5.332 8.609 1 94.94 139 THR A CA 1
ATOM 1083 C C . THR A 1 139 ? 5.883 6.438 8.109 1 94.94 139 THR A C 1
ATOM 1085 O O . THR A 1 139 ? 6.316 7.336 7.387 1 94.94 139 THR A O 1
ATOM 1088 N N . ILE A 1 140 ? 4.625 6.34 8.461 1 94.69 140 ILE A N 1
ATOM 1089 C CA . ILE A 1 140 ? 3.711 7.422 8.117 1 94.69 140 ILE A CA 1
ATOM 1090 C C . ILE A 1 140 ? 4.219 8.734 8.711 1 94.69 140 ILE A C 1
ATOM 1092 O O . ILE A 1 140 ? 4.148 9.781 8.062 1 94.69 140 ILE A O 1
ATOM 1096 N N . LEU A 1 141 ? 4.672 8.68 9.945 1 95.5 141 LEU A N 1
ATOM 1097 C CA . LEU A 1 141 ? 5.273 9.867 10.555 1 95.5 141 LEU A CA 1
ATOM 1098 C C . LEU A 1 141 ? 6.461 10.359 9.734 1 95.5 141 LEU A C 1
ATOM 1100 O O . LEU A 1 141 ? 6.594 11.555 9.484 1 95.5 141 LEU A O 1
ATOM 1104 N N . PHE A 1 142 ? 7.273 9.469 9.367 1 95.62 142 PHE A N 1
ATOM 1105 C CA . PHE A 1 142 ? 8.43 9.82 8.555 1 95.62 142 PHE A CA 1
ATOM 1106 C C . PHE A 1 142 ? 7.996 10.5 7.262 1 95.62 142 PHE A C 1
ATOM 1108 O O . PHE A 1 142 ? 8.57 11.516 6.859 1 95.62 142 PHE A O 1
ATOM 1115 N N . PHE A 1 143 ? 6.973 9.922 6.602 1 94.75 143 PHE A N 1
ATOM 1116 C CA . PHE A 1 143 ? 6.465 10.492 5.359 1 94.75 143 PHE A CA 1
ATOM 1117 C C . PHE A 1 143 ? 5.93 11.898 5.59 1 94.75 143 PHE A C 1
ATOM 1119 O O . PHE A 1 143 ? 6.16 12.797 4.773 1 94.75 143 PHE A O 1
ATOM 1126 N N . ASN A 1 144 ? 5.277 12.07 6.664 1 93.25 144 ASN A N 1
ATOM 1127 C CA . ASN A 1 144 ? 4.703 13.375 6.973 1 93.25 144 ASN A CA 1
ATOM 1128 C C . ASN A 1 144 ? 5.781 14.414 7.266 1 93.25 144 ASN A C 1
ATOM 1130 O O . ASN A 1 144 ? 5.688 15.555 6.816 1 93.25 144 ASN A O 1
ATOM 1134 N N . LEU A 1 145 ? 6.723 14 8.016 1 93.12 145 LEU A N 1
ATOM 1135 C CA . LEU A 1 145 ? 7.82 14.914 8.32 1 93.12 145 LEU A CA 1
ATOM 1136 C C . LEU A 1 145 ? 8.609 15.25 7.055 1 93.12 145 LEU A C 1
ATOM 1138 O O . LEU A 1 145 ? 9.008 16.406 6.859 1 93.12 145 LEU A O 1
ATOM 1142 N N . PHE A 1 146 ? 8.844 14.297 6.277 1 93.25 146 PHE A N 1
ATOM 1143 C CA . PHE A 1 146 ? 9.508 14.516 5 1 93.25 146 PHE A CA 1
ATOM 1144 C C . PHE A 1 146 ? 8.719 15.484 4.133 1 93.25 146 PHE A C 1
ATOM 1146 O O . PHE A 1 146 ? 9.289 16.391 3.52 1 93.25 146 PHE A O 1
ATOM 1153 N N . LEU A 1 147 ? 7.426 15.25 4.039 1 91.88 147 LEU A N 1
ATOM 1154 C CA . LEU A 1 147 ? 6.535 16.125 3.283 1 91.88 147 LEU A CA 1
ATOM 1155 C C . LEU A 1 147 ? 6.66 17.562 3.76 1 91.88 147 LEU A C 1
ATOM 1157 O O . LEU A 1 147 ? 6.789 18.484 2.945 1 91.88 147 LEU A O 1
ATOM 1161 N N . GLU A 1 148 ? 6.664 17.781 5.039 1 90.88 148 GLU A N 1
ATOM 1162 C CA . GLU A 1 148 ? 6.789 19.109 5.613 1 90.88 148 GLU A CA 1
ATOM 1163 C C . GLU A 1 148 ? 8.117 19.75 5.234 1 90.88 148 GLU A C 1
ATOM 1165 O O . GLU A 1 148 ? 8.172 20.938 4.887 1 90.88 148 GLU A O 1
ATOM 1170 N N . ARG A 1 149 ? 9.094 19.016 5.254 1 90.06 149 ARG A N 1
ATOM 1171 C CA . ARG A 1 149 ? 10.43 19.516 4.934 1 90.06 149 ARG A CA 1
ATOM 1172 C C . ARG A 1 149 ? 10.539 19.859 3.455 1 90.06 149 ARG A C 1
ATOM 1174 O O . ARG A 1 149 ? 11.125 20.891 3.094 1 90.06 149 ARG A O 1
ATOM 1181 N N . VAL A 1 150 ? 10.016 19.016 2.688 1 90.12 150 VAL A N 1
ATOM 1182 C CA . VAL A 1 150 ? 10.094 19.234 1.248 1 90.12 150 VAL A CA 1
ATOM 1183 C C . VAL A 1 150 ? 9.297 20.484 0.873 1 90.12 150 VAL A C 1
ATOM 1185 O O . VAL A 1 150 ? 9.75 21.297 0.07 1 90.12 150 VAL A O 1
ATOM 1188 N N . ILE A 1 151 ? 8.133 20.578 1.437 1 89.19 151 ILE A N 1
ATOM 1189 C CA . ILE A 1 151 ? 7.309 21.75 1.147 1 89.19 151 ILE A CA 1
ATOM 1190 C C . ILE A 1 151 ? 8.023 23.016 1.604 1 89.19 151 ILE A C 1
ATOM 1192 O O . ILE A 1 151 ? 8.047 24.016 0.885 1 89.19 151 ILE A O 1
ATOM 1196 N N . THR A 1 152 ? 8.609 23.031 2.793 1 87.38 152 THR A N 1
ATOM 1197 C CA . THR A 1 152 ? 9.344 24.188 3.326 1 87.38 152 THR A CA 1
ATOM 1198 C C . THR A 1 152 ? 10.555 24.5 2.457 1 87.38 152 THR A C 1
ATOM 1200 O O . THR A 1 152 ? 10.789 25.672 2.123 1 87.38 152 THR A O 1
ATOM 1203 N N . MET A 1 153 ? 11.273 23.5 2.111 1 89.56 153 MET A N 1
ATOM 1204 C CA . MET A 1 153 ? 12.461 23.672 1.275 1 89.56 153 MET A CA 1
ATOM 1205 C C . MET A 1 153 ? 12.078 24.25 -0.086 1 89.56 153 MET A C 1
ATOM 1207 O O . MET A 1 153 ? 12.75 25.156 -0.593 1 89.56 153 MET A O 1
ATOM 1211 N N . LEU A 1 154 ? 11.047 23.75 -0.664 1 88 154 LEU A N 1
ATOM 1212 C CA . LEU A 1 154 ? 10.617 24.234 -1.975 1 88 154 LEU A CA 1
ATOM 1213 C C . LEU A 1 154 ? 10.094 25.656 -1.891 1 88 154 LEU A C 1
ATOM 1215 O O . LEU A 1 154 ? 10.32 26.453 -2.799 1 88 154 LEU A O 1
ATOM 1219 N N . SER A 1 155 ? 9.453 26 -0.813 1 86.19 155 SER A N 1
ATOM 1220 C CA . SER A 1 155 ? 8.969 27.359 -0.611 1 86.19 155 SER A CA 1
ATOM 1221 C C . SER A 1 155 ? 10.125 28.344 -0.506 1 86.19 155 SER A C 1
ATOM 1223 O O . SER A 1 155 ? 10.047 29.453 -1.048 1 86.19 155 SER A O 1
ATOM 1225 N N . LEU A 1 156 ? 11.141 27.938 0.136 1 83.62 156 LEU A N 1
ATOM 1226 C CA . LEU A 1 156 ? 12.32 28.781 0.274 1 83.62 156 LEU A CA 1
ATOM 1227 C C . LEU A 1 156 ? 13.023 28.953 -1.067 1 83.62 156 LEU A C 1
ATOM 1229 O O . LEU A 1 156 ? 13.453 30.062 -1.41 1 83.62 156 LEU A O 1
ATOM 1233 N N . LEU A 1 157 ? 13.094 27.938 -1.768 1 84.12 157 LEU A N 1
ATOM 1234 C CA . LEU A 1 157 ? 13.742 27.969 -3.072 1 84.12 157 LEU A CA 1
ATOM 1235 C C . LEU A 1 157 ? 12.977 28.875 -4.035 1 84.12 157 LEU A C 1
ATOM 1237 O O . LEU A 1 157 ? 13.578 29.641 -4.789 1 84.12 157 LEU A O 1
ATOM 1241 N N . ILE A 1 158 ? 11.688 28.75 -4.023 1 82.62 158 ILE A N 1
ATOM 1242 C CA . ILE A 1 158 ? 10.852 29.562 -4.895 1 82.62 158 ILE A CA 1
ATOM 1243 C C . ILE A 1 158 ? 10.969 31.031 -4.504 1 82.62 158 ILE A C 1
ATOM 1245 O O . ILE A 1 158 ? 11.047 31.906 -5.367 1 82.62 158 ILE A O 1
ATOM 1249 N N . PHE A 1 159 ? 11 31.234 -3.234 1 81.94 159 PHE A N 1
ATOM 1250 C CA . PHE A 1 159 ? 11.148 32.594 -2.723 1 81.94 159 PHE A CA 1
ATOM 1251 C C . PHE A 1 159 ? 12.5 33.156 -3.125 1 81.94 159 PHE A C 1
ATOM 1253 O O . PHE A 1 159 ? 12.586 34.344 -3.529 1 81.94 159 PHE A O 1
ATOM 1260 N N . ARG A 1 160 ? 13.523 32.438 -3.031 1 82.19 160 ARG A N 1
ATOM 1261 C CA . ARG A 1 160 ? 14.867 32.906 -3.396 1 82.19 160 ARG A CA 1
ATOM 1262 C C . ARG A 1 160 ? 14.953 33.219 -4.887 1 82.19 160 ARG A C 1
ATOM 1264 O O . ARG A 1 160 ? 15.594 34.188 -5.285 1 82.19 160 ARG A O 1
ATOM 1271 N N . CYS A 1 161 ? 14.328 32.344 -5.629 1 78.5 161 CYS A N 1
ATOM 1272 C CA . CYS A 1 161 ? 14.328 32.562 -7.07 1 78.5 161 CYS A CA 1
ATOM 1273 C C . CYS A 1 161 ? 13.539 33.812 -7.43 1 78.5 161 CYS A C 1
ATOM 1275 O O . CYS A 1 161 ? 13.93 34.531 -8.336 1 78.5 161 CYS A O 1
ATOM 1277 N N . HIS A 1 162 ? 12.414 33.969 -6.688 1 76.12 162 HIS A N 1
ATOM 1278 C CA . HIS A 1 162 ? 11.625 35.188 -6.914 1 76.12 162 HIS A CA 1
ATOM 1279 C C . HIS A 1 162 ? 12.414 36.438 -6.535 1 76.12 162 HIS A C 1
ATOM 1281 O O . HIS A 1 162 ? 12.398 37.438 -7.27 1 76.12 162 HIS A O 1
ATOM 1287 N N . ARG A 1 163 ? 13.086 36.375 -5.453 1 75.19 163 ARG A N 1
ATOM 1288 C CA . ARG A 1 163 ? 13.875 37.5 -4.965 1 75.19 163 ARG A CA 1
ATOM 1289 C C . ARG A 1 163 ? 15.039 37.781 -5.898 1 75.19 163 ARG A C 1
ATOM 1291 O O . ARG A 1 163 ? 15.344 38.969 -6.168 1 75.19 163 ARG A O 1
ATOM 1298 N N . ARG A 1 164 ? 15.609 36.75 -6.391 1 75.81 164 ARG A N 1
ATOM 1299 C CA . ARG A 1 164 ? 16.734 36.938 -7.305 1 75.81 164 ARG A CA 1
ATOM 1300 C C . ARG A 1 164 ? 16.281 37.531 -8.625 1 75.81 164 ARG A C 1
ATOM 1302 O O . ARG A 1 164 ? 16.984 38.375 -9.219 1 75.81 164 ARG A O 1
ATOM 1309 N N . ARG A 1 165 ? 15.125 37.094 -9.086 1 69.06 165 ARG A N 1
ATOM 1310 C CA . ARG A 1 165 ? 14.586 37.625 -10.328 1 69.06 165 ARG A CA 1
ATOM 1311 C C . ARG A 1 165 ? 14.258 39.094 -10.203 1 69.06 165 ARG A C 1
ATOM 1313 O O . ARG A 1 165 ? 14.477 39.875 -11.141 1 69.06 165 ARG A O 1
ATOM 1320 N N . ILE A 1 166 ? 13.703 39.469 -9.031 1 67.31 166 ILE A N 1
ATOM 1321 C CA . ILE A 1 166 ? 13.383 40.875 -8.789 1 67.31 166 ILE A CA 1
ATOM 1322 C C . ILE A 1 166 ? 14.664 41.719 -8.742 1 67.31 166 ILE A C 1
ATOM 1324 O O . ILE A 1 166 ? 14.727 42.812 -9.281 1 67.31 166 ILE A O 1
ATOM 1328 N N . LYS A 1 167 ? 15.68 41.094 -8.102 1 66.94 167 LYS A N 1
ATOM 1329 C CA . LYS A 1 167 ? 16.953 41.812 -8 1 66.94 167 LYS A CA 1
ATOM 1330 C C . LYS A 1 167 ? 17.625 41.938 -9.367 1 66.94 167 LYS A C 1
ATOM 1332 O O . LYS A 1 167 ? 18.234 42.969 -9.656 1 66.94 167 LYS A O 1
ATOM 1337 N N . HIS A 1 168 ? 17.531 40.938 -10.141 1 64.12 168 HIS A N 1
ATOM 1338 C CA . HIS A 1 168 ? 18.188 41 -11.445 1 64.12 168 HIS A CA 1
ATOM 1339 C C . HIS A 1 168 ? 17.406 41.875 -12.414 1 64.12 168 HIS A C 1
ATOM 1341 O O . HIS A 1 168 ? 17.969 42.406 -13.383 1 64.12 168 HIS A O 1
ATOM 1347 N N . SER A 1 169 ? 16.109 41.75 -12.359 1 59.44 169 SER A N 1
ATOM 1348 C CA . SER A 1 169 ? 15.367 42.594 -13.273 1 59.44 169 SER A CA 1
ATOM 1349 C C . SER A 1 169 ? 15.555 44.062 -12.922 1 59.44 169 SER A C 1
ATOM 1351 O O . SER A 1 169 ? 15.125 44.969 -13.672 1 59.44 169 SER A O 1
ATOM 1353 N N . GLY A 1 170 ? 16.688 44.625 -12.469 1 54.5 170 GLY A N 1
ATOM 1354 C CA . GLY A 1 170 ? 17.078 46.031 -12.305 1 54.5 170 GLY A CA 1
ATOM 1355 C C . GLY A 1 170 ? 15.977 46.875 -11.727 1 54.5 170 GLY A C 1
ATOM 1356 O O . GLY A 1 170 ? 16.109 48.094 -11.664 1 54.5 170 GLY A O 1
ATOM 1357 N N . LEU A 1 171 ? 14.773 46.594 -11.883 1 47.25 171 LEU A N 1
ATOM 1358 C CA . LEU A 1 171 ? 13.719 47.5 -11.461 1 47.25 171 LEU A CA 1
ATOM 1359 C C . LEU A 1 171 ? 13.742 47.719 -9.953 1 47.25 171 LEU A C 1
ATOM 1361 O O . LEU A 1 171 ? 13.266 46.844 -9.203 1 47.25 171 LEU A O 1
ATOM 1365 N N . GLN A 1 172 ? 14.883 48.156 -9.328 1 42.84 172 GLN A N 1
ATOM 1366 C CA . GLN A 1 172 ? 15.078 48.688 -7.988 1 42.84 172 GLN A CA 1
ATOM 1367 C C . GLN A 1 172 ? 13.922 49.594 -7.59 1 42.84 172 GLN A C 1
ATOM 1369 O O . GLN A 1 172 ? 14.055 50.438 -6.691 1 42.84 172 GLN A O 1
ATOM 1374 N N . GLY A 1 173 ? 13.031 50.219 -8.547 1 40.34 173 GLY A N 1
ATOM 1375 C CA . GLY A 1 173 ? 12.258 51.281 -7.941 1 40.34 173 GLY A CA 1
ATOM 1376 C C . GLY A 1 173 ? 11.688 50.906 -6.586 1 40.34 173 GLY A C 1
ATOM 1377 O O . GLY A 1 173 ? 11.664 49.719 -6.219 1 40.34 173 GLY A O 1
ATOM 1378 N N . ARG A 1 174 ? 11.164 52.031 -5.781 1 40.94 174 ARG A N 1
ATOM 1379 C CA . ARG A 1 174 ? 10.672 52.469 -4.477 1 40.94 174 ARG A CA 1
ATOM 1380 C C . ARG A 1 174 ? 9.602 51.5 -3.951 1 40.94 174 ARG A C 1
ATOM 1382 O O . ARG A 1 174 ? 8.977 51.781 -2.922 1 40.94 174 ARG A O 1
ATOM 1389 N N . THR A 1 175 ? 8.836 50.938 -4.859 1 39.91 175 THR A N 1
ATOM 1390 C CA . THR A 1 175 ? 7.613 50.5 -4.172 1 39.91 175 THR A CA 1
ATOM 1391 C C . THR A 1 175 ? 7.941 49.656 -2.959 1 39.91 175 THR A C 1
ATOM 1393 O O . THR A 1 175 ? 8.992 49 -2.916 1 39.91 175 THR A O 1
ATOM 1396 N N . SER A 1 176 ? 6.996 49.75 -1.864 1 39.12 176 SER A N 1
ATOM 1397 C CA . SER A 1 176 ? 6.863 49.281 -0.487 1 39.12 176 SER A CA 1
ATOM 1398 C C . SER A 1 176 ? 7.301 47.812 -0.348 1 39.12 176 SER A C 1
ATOM 1400 O O . SER A 1 176 ? 6.602 46.906 -0.803 1 39.12 176 SER A O 1
ATOM 1402 N N . GLU A 1 177 ? 8.422 47.438 -0.51 1 40.59 177 GLU A N 1
ATOM 1403 C CA . GLU A 1 177 ? 9.219 46.281 -0.2 1 40.59 177 GLU A CA 1
ATOM 1404 C C . GLU A 1 177 ? 8.586 45.438 0.917 1 40.59 177 GLU A C 1
ATOM 1406 O O . GLU A 1 177 ? 8.867 44.25 1.061 1 40.59 177 GLU A O 1
ATOM 1411 N N . ASP A 1 178 ? 8.305 46.25 2.043 1 40.03 178 ASP A N 1
ATOM 1412 C CA . ASP A 1 178 ? 8.047 45.75 3.387 1 40.03 178 ASP A CA 1
ATOM 1413 C C . ASP A 1 178 ? 6.898 44.719 3.383 1 40.03 178 ASP A C 1
ATOM 1415 O O . ASP A 1 178 ? 6.934 43.75 4.105 1 40.03 178 ASP A O 1
ATOM 1419 N N . ASP A 1 179 ? 5.633 45.281 3.061 1 40.94 179 ASP A N 1
ATOM 1420 C CA . ASP A 1 179 ? 4.387 44.688 3.531 1 40.94 179 ASP A CA 1
ATOM 1421 C C . ASP A 1 179 ? 4.07 43.406 2.764 1 40.94 179 ASP A C 1
ATOM 1423 O O . ASP A 1 179 ? 3.193 42.656 3.164 1 40.94 179 ASP A O 1
ATOM 1427 N N . ARG A 1 180 ? 4.258 43.344 1.443 1 42.62 180 ARG A N 1
ATOM 1428 C CA . ARG A 1 180 ? 3.715 42.25 0.63 1 42.62 180 ARG A CA 1
ATOM 1429 C C . ARG A 1 180 ? 4.598 41.031 0.708 1 42.62 180 ARG A C 1
ATOM 1431 O O . ARG A 1 180 ? 4.367 40.031 -0.011 1 42.62 180 ARG A O 1
ATOM 1438 N N . ASN A 1 181 ? 5.793 41 1.016 1 44.12 181 ASN A N 1
ATOM 1439 C CA . ASN A 1 181 ? 6.789 39.938 1.229 1 44.12 181 ASN A CA 1
ATOM 1440 C C . ASN A 1 181 ? 6.23 38.812 2.066 1 44.12 181 ASN A C 1
ATOM 1442 O O . ASN A 1 181 ? 6.664 37.656 1.924 1 44.12 181 ASN A O 1
ATOM 1446 N N . GLU A 1 182 ? 5.754 39.219 3.266 1 45.41 182 GLU A N 1
ATOM 1447 C CA . GLU A 1 182 ? 5.383 38.281 4.34 1 45.41 182 GLU A CA 1
ATOM 1448 C C . GLU A 1 182 ? 4.445 37.188 3.836 1 45.41 182 GLU A C 1
ATOM 1450 O O . GLU A 1 182 ? 4.488 36.062 4.32 1 45.41 182 GLU A O 1
ATOM 1455 N N . ASP A 1 183 ? 3.303 37.562 3.105 1 48.22 183 ASP A N 1
ATOM 1456 C CA . ASP A 1 183 ? 2.193 36.656 2.902 1 48.22 183 ASP A CA 1
ATOM 1457 C C . ASP A 1 183 ? 2.426 35.781 1.673 1 48.22 183 ASP A C 1
ATOM 1459 O O . ASP A 1 183 ? 1.476 35.25 1.087 1 48.22 183 ASP A O 1
ATOM 1463 N N . TRP A 1 184 ? 3.492 35.969 0.951 1 53.22 184 TRP A N 1
ATOM 1464 C CA . TRP A 1 184 ? 3.523 35.219 -0.292 1 53.22 184 TRP A CA 1
ATOM 1465 C C . TRP A 1 184 ? 3.584 33.719 -0.011 1 53.22 184 TRP A C 1
ATOM 1467 O O . TRP A 1 184 ? 4.516 33.25 0.637 1 53.22 184 TRP A O 1
ATOM 1477 N N . LYS A 1 185 ? 2.531 33.062 0.118 1 61.31 185 LYS A N 1
ATOM 1478 C CA . LYS A 1 185 ? 2.447 31.609 0.205 1 61.31 185 LYS A CA 1
ATOM 1479 C C . LYS A 1 185 ? 2.652 30.969 -1.162 1 61.31 185 LYS A C 1
ATOM 1481 O O . LYS A 1 185 ? 2.004 31.344 -2.139 1 61.31 185 LYS A O 1
ATOM 1486 N N . PRO A 1 186 ? 3.9 30.406 -1.391 1 67.81 186 PRO A N 1
ATOM 1487 C CA . PRO A 1 186 ? 4.082 29.734 -2.678 1 67.81 186 PRO A CA 1
ATOM 1488 C C . PRO A 1 186 ? 2.818 29.016 -3.15 1 67.81 186 PRO A C 1
ATOM 1490 O O . PRO A 1 186 ? 2.049 28.516 -2.33 1 67.81 186 PRO A O 1
ATOM 1493 N N . SER A 1 187 ? 2.582 29.297 -4.477 1 82.81 187 SER A N 1
ATOM 1494 C CA . SER A 1 187 ? 1.402 28.672 -5.062 1 82.81 187 SER A CA 1
ATOM 1495 C C . SER A 1 187 ? 1.513 27.141 -5.027 1 82.81 187 SER A C 1
ATOM 1497 O O . SER A 1 187 ? 2.59 26.594 -5.254 1 82.81 187 SER A O 1
ATOM 1499 N N . VAL A 1 188 ? 0.547 26.422 -4.535 1 88.25 188 VAL A N 1
ATOM 1500 C CA . VAL A 1 188 ? 0.454 24.969 -4.465 1 88.25 188 VAL A CA 1
ATOM 1501 C C . VAL A 1 188 ? 0.718 24.375 -5.844 1 88.25 188 VAL A C 1
ATOM 1503 O O . VAL A 1 188 ? 1.294 23.281 -5.957 1 88.25 188 VAL A O 1
ATOM 1506 N N . PHE A 1 189 ? 0.511 25.141 -6.898 1 90.81 189 PHE A N 1
ATOM 1507 C CA . PHE A 1 189 ? 0.692 24.656 -8.258 1 90.81 189 PHE A CA 1
ATOM 1508 C C . PHE A 1 189 ? 2.172 24.578 -8.617 1 90.81 189 PHE A C 1
ATOM 1510 O O . PHE A 1 189 ? 2.607 23.641 -9.289 1 90.81 189 PHE A O 1
ATOM 1517 N N . GLN A 1 190 ? 2.883 25.547 -8.125 1 90.12 190 GLN A N 1
ATOM 1518 C CA . GLN A 1 190 ? 4.312 25.547 -8.414 1 90.12 190 GLN A CA 1
ATOM 1519 C C . GLN A 1 190 ? 5.023 24.422 -7.652 1 90.12 190 GLN A C 1
ATOM 1521 O O . GLN A 1 190 ? 5.879 23.734 -8.211 1 90.12 190 GLN A O 1
ATOM 1526 N N . VAL A 1 191 ? 4.609 24.266 -6.465 1 90.81 191 VAL A N 1
ATOM 1527 C CA . VAL A 1 191 ? 5.203 23.219 -5.641 1 90.81 191 VAL A CA 1
ATOM 1528 C C . VAL A 1 191 ? 4.898 21.859 -6.246 1 90.81 191 VAL A C 1
ATOM 1530 O O . VAL A 1 191 ? 5.785 21 -6.344 1 90.81 191 VAL A O 1
ATOM 1533 N N . THR A 1 192 ? 3.633 21.656 -6.672 1 93.44 192 THR A N 1
ATOM 1534 C CA . THR A 1 192 ? 3.211 20.391 -7.258 1 93.44 192 THR A CA 1
ATOM 1535 C C . THR A 1 192 ? 3.975 20.109 -8.555 1 93.44 192 THR A C 1
ATOM 1537 O O . THR A 1 192 ? 4.363 18.969 -8.812 1 93.44 192 THR A O 1
ATOM 1540 N N . PHE A 1 193 ? 4.23 21.125 -9.305 1 94.69 193 PHE A N 1
ATOM 1541 C CA . PHE A 1 193 ? 4.941 20.969 -10.562 1 94.69 193 PHE A CA 1
ATOM 1542 C C . PHE A 1 193 ? 6.383 20.547 -10.32 1 94.69 193 PHE A C 1
ATOM 1544 O O . PHE A 1 193 ? 6.887 19.625 -10.977 1 94.69 193 PHE A O 1
ATOM 1551 N N . ILE A 1 194 ? 7.039 21.172 -9.391 1 93.19 194 ILE A N 1
ATOM 1552 C CA . ILE A 1 194 ? 8.422 20.844 -9.086 1 93.19 194 ILE A CA 1
ATOM 1553 C C . ILE A 1 194 ? 8.508 19.422 -8.539 1 93.19 194 ILE A C 1
ATOM 1555 O O . ILE A 1 194 ? 9.406 18.656 -8.898 1 93.19 194 ILE A O 1
ATOM 1559 N N . LEU A 1 195 ? 7.574 19.109 -7.691 1 94.31 195 LEU A N 1
ATOM 1560 C CA . LEU A 1 195 ? 7.551 17.75 -7.133 1 94.31 195 LEU A CA 1
ATOM 1561 C C . LEU A 1 195 ? 7.285 16.719 -8.227 1 94.31 195 LEU A C 1
ATOM 1563 O O . LEU A 1 195 ? 7.844 15.625 -8.188 1 94.31 195 LEU A O 1
ATOM 1567 N N . PHE A 1 196 ? 6.398 17.062 -9.156 1 96.19 196 PHE A N 1
ATOM 1568 C CA . PHE A 1 196 ? 6.105 16.172 -10.281 1 96.19 196 PHE A CA 1
ATOM 1569 C C . PHE A 1 196 ? 7.363 15.891 -11.094 1 96.19 196 PHE A C 1
ATOM 1571 O O . PHE A 1 196 ? 7.641 14.742 -11.43 1 96.19 196 PHE A O 1
ATOM 1578 N N . VAL A 1 197 ? 8.117 16.922 -11.273 1 95.75 197 VAL A N 1
ATOM 1579 C CA . VAL A 1 197 ? 9.359 16.781 -12.023 1 95.75 197 VAL A CA 1
ATOM 1580 C C . VAL A 1 197 ? 10.359 15.961 -11.219 1 95.75 197 VAL A C 1
ATOM 1582 O O . VAL A 1 197 ? 11.062 15.109 -11.773 1 95.75 197 VAL A O 1
ATOM 1585 N N . ALA A 1 198 ? 10.391 16.203 -9.969 1 93.88 198 ALA A N 1
ATOM 1586 C CA . ALA A 1 198 ? 11.297 15.453 -9.094 1 93.88 198 ALA A CA 1
ATOM 1587 C C . ALA A 1 198 ? 10.961 13.969 -9.102 1 93.88 198 ALA A C 1
ATOM 1589 O O . ALA A 1 198 ? 11.852 13.125 -9.203 1 93.88 198 ALA A O 1
ATOM 1590 N N . VAL A 1 199 ? 9.688 13.641 -9 1 96 199 VAL A N 1
ATOM 1591 C CA . VAL A 1 199 ? 9.25 12.25 -9.008 1 96 199 VAL A CA 1
ATOM 1592 C C . VAL A 1 199 ? 9.594 11.609 -10.352 1 96 199 VAL A C 1
ATOM 1594 O O . VAL A 1 199 ? 10.039 10.461 -10.398 1 96 199 VAL A O 1
ATOM 1597 N N . LEU A 1 200 ? 9.438 12.375 -11.43 1 95.75 200 LEU A N 1
ATOM 1598 C CA . LEU A 1 200 ? 9.758 11.875 -12.758 1 95.75 200 LEU A CA 1
ATOM 1599 C C . LEU A 1 200 ? 11.25 11.609 -12.891 1 95.75 200 LEU A C 1
ATOM 1601 O O . LEU A 1 200 ? 11.656 10.602 -13.469 1 95.75 200 LEU A O 1
ATOM 1605 N N . LEU A 1 201 ? 12.039 12.43 -12.312 1 95.94 201 LEU A N 1
ATOM 1606 C CA . LEU A 1 201 ? 13.484 12.266 -12.375 1 95.94 201 LEU A CA 1
ATOM 1607 C C . LEU A 1 201 ? 13.93 11.047 -11.562 1 95.94 201 LEU A C 1
ATOM 1609 O O . LEU A 1 201 ? 14.75 10.25 -12.031 1 95.94 201 LEU A O 1
ATOM 1613 N N . VAL A 1 202 ? 13.352 10.938 -10.43 1 95.88 202 VAL A N 1
ATOM 1614 C CA . VAL A 1 202 ? 13.695 9.789 -9.594 1 95.88 202 VAL A CA 1
ATOM 1615 C C . VAL A 1 202 ? 13.227 8.5 -10.266 1 95.88 202 VAL A C 1
ATOM 1617 O O . VAL A 1 202 ? 13.945 7.504 -10.289 1 95.88 202 VAL A O 1
ATOM 1620 N N . ALA A 1 203 ? 12.023 8.547 -10.805 1 95.88 203 ALA A N 1
ATOM 1621 C CA . ALA A 1 203 ? 11.469 7.367 -11.469 1 95.88 203 ALA A CA 1
ATOM 1622 C C . ALA A 1 203 ? 12.297 6.992 -12.695 1 95.88 203 ALA A C 1
ATOM 1624 O O . ALA A 1 203 ? 12.594 5.812 -12.922 1 95.88 203 ALA A O 1
ATOM 1625 N N . CYS A 1 204 ? 12.711 7.965 -13.469 1 95.44 204 CYS A N 1
ATOM 1626 C CA . CYS A 1 204 ? 13.516 7.707 -14.656 1 95.44 204 CYS A CA 1
ATOM 1627 C C . CYS A 1 204 ? 14.898 7.184 -14.273 1 95.44 204 CYS A C 1
ATOM 1629 O O . CYS A 1 204 ? 15.414 6.258 -14.898 1 95.44 204 CYS A O 1
ATOM 1631 N N . GLY A 1 205 ? 15.484 7.797 -13.281 1 95.06 205 GLY A N 1
ATOM 1632 C CA . GLY A 1 205 ? 16.766 7.305 -12.797 1 95.06 205 GLY A CA 1
ATOM 1633 C C . GLY A 1 205 ? 16.688 5.891 -12.25 1 95.06 205 GLY A C 1
ATOM 1634 O O . GLY A 1 205 ? 17.531 5.051 -12.562 1 95.06 205 GLY A O 1
ATOM 1635 N N . ALA A 1 206 ? 15.711 5.652 -11.5 1 94.75 206 ALA A N 1
ATOM 1636 C CA . ALA A 1 206 ? 15.523 4.312 -10.953 1 94.75 206 ALA A CA 1
ATOM 1637 C C . ALA A 1 206 ? 15.227 3.305 -12.055 1 94.75 206 ALA A C 1
ATOM 1639 O O . ALA A 1 206 ? 15.727 2.178 -12.039 1 94.75 206 ALA A O 1
ATOM 1640 N N . ALA A 1 207 ? 14.375 3.703 -13.008 1 94.94 207 ALA A N 1
ATOM 1641 C CA . ALA A 1 207 ? 14.016 2.816 -14.109 1 94.94 207 ALA A CA 1
ATOM 1642 C C . ALA A 1 207 ? 15.25 2.41 -14.914 1 94.94 207 ALA A C 1
ATOM 1644 O O . ALA A 1 207 ? 15.359 1.267 -15.359 1 94.94 207 ALA A O 1
ATOM 1645 N N . SER A 1 208 ? 16.203 3.344 -15.109 1 94.12 208 SER A N 1
ATOM 1646 C CA . SER A 1 208 ? 17.438 3.027 -15.82 1 94.12 208 SER A CA 1
ATOM 1647 C C . SER A 1 208 ? 18.266 2.012 -15.039 1 94.12 208 SER A C 1
ATOM 1649 O O . SER A 1 208 ? 18.859 1.098 -15.633 1 94.12 208 SER A O 1
ATOM 1651 N N . LEU A 1 209 ? 18.312 2.121 -13.797 1 90.81 209 LEU A N 1
ATOM 1652 C CA . LEU A 1 209 ? 19.047 1.186 -12.953 1 90.81 209 LEU A CA 1
ATOM 1653 C C . LEU A 1 209 ? 18.406 -0.197 -12.984 1 90.81 209 LEU A C 1
ATOM 1655 O O . LEU A 1 209 ? 19.094 -1.205 -13.133 1 90.81 209 LEU A O 1
ATOM 1659 N N . TYR A 1 210 ? 17.078 -0.215 -12.852 1 91.81 210 TYR A N 1
ATOM 1660 C CA . TYR A 1 210 ? 16.375 -1.494 -12.836 1 91.81 210 TYR A CA 1
ATOM 1661 C C . TYR A 1 210 ? 16.453 -2.176 -14.195 1 91.81 210 TYR A C 1
ATOM 1663 O O . TYR A 1 210 ? 16.5 -3.404 -14.281 1 91.81 210 TYR A O 1
ATOM 1671 N N . SER A 1 211 ? 16.453 -1.379 -15.258 1 91.81 211 SER A N 1
ATOM 1672 C CA . SER A 1 211 ? 16.547 -1.958 -16.594 1 91.81 211 SER A CA 1
ATOM 1673 C C . SER A 1 211 ? 17.875 -2.666 -16.797 1 91.81 211 SER A C 1
ATOM 1675 O O . SER A 1 211 ? 17.922 -3.773 -17.344 1 91.81 211 SER A O 1
ATOM 1677 N N . VAL A 1 212 ? 18.938 -2.102 -16.297 1 88.12 212 VAL A N 1
ATOM 1678 C CA . VAL A 1 212 ? 20.281 -2.65 -16.484 1 88.12 212 VAL A CA 1
ATOM 1679 C C . VAL A 1 212 ? 20.516 -3.812 -15.523 1 88.12 212 VAL A C 1
ATOM 1681 O O . VAL A 1 212 ? 21.078 -4.84 -15.898 1 88.12 212 VAL A O 1
ATOM 1684 N N . MET A 1 213 ? 19.953 -3.719 -14.305 1 85.69 213 MET A N 1
ATOM 1685 C CA . MET A 1 213 ? 20.266 -4.711 -13.281 1 85.69 213 MET A CA 1
ATOM 1686 C C . MET A 1 213 ? 19.312 -5.902 -13.375 1 85.69 213 MET A C 1
ATOM 1688 O O . MET A 1 213 ? 19.703 -7.035 -13.07 1 85.69 213 MET A O 1
ATOM 1692 N N . GLU A 1 214 ? 18.109 -5.723 -13.734 1 85.88 214 GLU A N 1
ATOM 1693 C CA . GLU A 1 214 ? 17.109 -6.797 -13.711 1 85.88 214 GLU A CA 1
ATOM 1694 C C . GLU A 1 214 ? 16.828 -7.316 -15.117 1 85.88 214 GLU A C 1
ATOM 1696 O O . GLU A 1 214 ? 16.203 -8.367 -15.281 1 85.88 214 GLU A O 1
ATOM 1701 N N . GLY A 1 215 ? 17.219 -6.574 -16.188 1 85.69 215 GLY A N 1
ATOM 1702 C CA . GLY A 1 215 ? 17 -7.02 -17.562 1 85.69 215 GLY A CA 1
ATOM 1703 C C . GLY A 1 215 ? 15.609 -6.738 -18.062 1 85.69 215 GLY A C 1
ATOM 1704 O O . GLY A 1 215 ? 15.125 -7.41 -18.984 1 85.69 215 GLY A O 1
ATOM 1705 N N . TRP A 1 216 ? 14.836 -5.883 -17.359 1 88.19 216 TRP A N 1
ATOM 1706 C CA . TRP A 1 216 ? 13.516 -5.48 -17.812 1 88.19 216 TRP A CA 1
ATOM 1707 C C . TRP A 1 216 ? 13.609 -4.41 -18.891 1 88.19 216 TRP A C 1
ATOM 1709 O O . TRP A 1 216 ? 14.641 -3.752 -19.031 1 88.19 216 TRP A O 1
ATOM 1719 N N . THR A 1 217 ? 12.578 -4.27 -19.672 1 91.12 217 THR A N 1
ATOM 1720 C CA . THR A 1 217 ? 12.5 -3.137 -20.578 1 91.12 217 THR A CA 1
ATOM 1721 C C . THR A 1 217 ? 12.305 -1.834 -19.812 1 91.12 217 THR A C 1
ATOM 1723 O O . THR A 1 217 ? 11.867 -1.848 -18.656 1 91.12 217 THR A O 1
ATOM 1726 N N . TYR A 1 218 ? 12.711 -0.77 -20.406 1 92.12 218 TYR A N 1
ATOM 1727 C CA . TYR A 1 218 ? 12.602 0.531 -19.75 1 92.12 218 TYR A CA 1
ATOM 1728 C C . TYR A 1 218 ? 11.156 0.839 -19.391 1 92.12 218 TYR A C 1
ATOM 1730 O O . TYR A 1 218 ? 10.883 1.381 -18.312 1 92.12 218 TYR A O 1
ATOM 1738 N N . THR A 1 219 ? 10.227 0.433 -20.219 1 90.75 219 THR A N 1
ATOM 1739 C CA . THR A 1 219 ? 8.82 0.696 -19.953 1 90.75 219 THR A CA 1
ATOM 1740 C C . THR A 1 219 ? 8.328 -0.137 -18.781 1 90.75 219 THR A C 1
ATOM 1742 O O . THR A 1 219 ? 7.57 0.353 -17.938 1 90.75 219 THR A O 1
ATOM 1745 N N .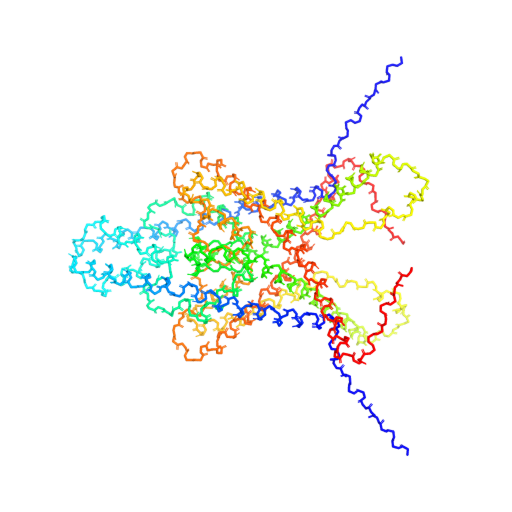 GLN A 1 220 ? 8.836 -1.355 -18.703 1 91.12 220 GLN A N 1
ATOM 1746 C CA . GLN A 1 220 ? 8.484 -2.223 -17.578 1 91.12 220 GLN A CA 1
ATOM 1747 C C . GLN A 1 220 ? 9.078 -1.701 -16.281 1 91.12 220 GLN A C 1
ATOM 1749 O O . GLN A 1 220 ? 8.453 -1.789 -15.227 1 91.12 220 GLN A O 1
ATOM 1754 N N . SER A 1 221 ? 10.258 -1.163 -16.453 1 93.81 221 SER A N 1
ATOM 1755 C CA . SER A 1 221 ? 10.906 -0.615 -15.273 1 93.81 221 SER A CA 1
ATOM 1756 C C . SER A 1 221 ? 10.188 0.636 -14.773 1 93.81 221 SER A C 1
ATOM 1758 O O . SER A 1 221 ? 10.062 0.848 -13.57 1 93.81 221 SER A O 1
ATOM 1760 N N . LEU A 1 222 ? 9.719 1.404 -15.711 1 93.44 222 LEU A N 1
ATOM 1761 C CA . LEU A 1 222 ? 8.977 2.6 -15.336 1 93.44 222 LEU A CA 1
ATOM 1762 C C . LEU A 1 222 ? 7.652 2.229 -14.672 1 93.44 222 LEU A C 1
ATOM 1764 O O . LEU A 1 222 ? 7.25 2.857 -13.688 1 93.44 222 LEU A O 1
ATOM 1768 N N . TYR A 1 223 ? 7.023 1.24 -15.211 1 93.5 223 TYR A N 1
ATOM 1769 C CA . TYR A 1 223 ? 5.797 0.717 -14.625 1 93.5 223 TYR A CA 1
ATOM 1770 C C . TYR A 1 223 ? 6.039 0.21 -13.203 1 93.5 223 TYR A C 1
ATOM 1772 O O . TYR A 1 223 ? 5.281 0.528 -12.289 1 93.5 223 TYR A O 1
ATOM 1780 N N . PHE A 1 224 ? 7.121 -0.455 -13.07 1 93.81 224 PHE A N 1
ATOM 1781 C CA . PHE A 1 224 ? 7.477 -0.98 -11.758 1 93.81 224 PHE A CA 1
ATOM 1782 C C . PHE A 1 224 ? 7.695 0.152 -10.758 1 93.81 224 PHE A C 1
ATOM 1784 O O . PHE A 1 224 ? 7.258 0.069 -9.609 1 93.81 224 PHE A O 1
ATOM 1791 N N . CYS A 1 225 ? 8.375 1.116 -11.227 1 93.94 225 CYS A N 1
ATOM 1792 C CA . CYS A 1 225 ? 8.664 2.24 -10.344 1 93.94 225 CYS A CA 1
ATOM 1793 C C . CYS A 1 225 ? 7.379 2.912 -9.875 1 93.94 225 CYS A C 1
ATOM 1795 O O . CYS A 1 225 ? 7.242 3.244 -8.695 1 93.94 225 CYS A O 1
ATOM 1797 N N . PHE A 1 226 ? 6.477 3.061 -10.711 1 93.75 226 PHE A N 1
ATOM 1798 C CA . PHE A 1 226 ? 5.227 3.691 -10.312 1 93.75 226 PHE A CA 1
ATOM 1799 C C . PHE A 1 226 ? 4.477 2.818 -9.312 1 93.75 226 PHE A C 1
ATOM 1801 O O . PHE A 1 226 ? 3.977 3.312 -8.297 1 93.75 226 PHE A O 1
ATOM 1808 N N . VAL A 1 227 ? 4.395 1.562 -9.617 1 94.06 227 VAL A N 1
ATOM 1809 C CA . VAL A 1 227 ? 3.654 0.625 -8.773 1 94.06 227 VAL A CA 1
ATOM 1810 C C . VAL A 1 227 ? 4.312 0.536 -7.398 1 94.06 227 VAL A C 1
ATOM 1812 O O . VAL A 1 227 ? 3.621 0.503 -6.375 1 94.06 227 VAL A O 1
ATOM 1815 N N . ALA A 1 228 ? 5.574 0.605 -7.359 1 94.62 228 ALA A N 1
ATOM 1816 C CA . ALA A 1 228 ? 6.312 0.511 -6.102 1 94.62 228 ALA A CA 1
ATOM 1817 C C . ALA A 1 228 ? 6.27 1.831 -5.34 1 94.62 228 ALA A C 1
ATOM 1819 O O . ALA A 1 228 ? 6.008 1.849 -4.133 1 94.62 228 ALA A O 1
ATOM 1820 N N . PHE A 1 229 ? 6.434 2.936 -6.07 1 96 229 PHE A N 1
ATOM 1821 C CA . PHE A 1 229 ? 6.52 4.242 -5.426 1 96 229 PHE A CA 1
ATOM 1822 C C . PHE A 1 229 ? 5.152 4.684 -4.914 1 96 229 PHE A C 1
ATOM 1824 O O . PHE A 1 229 ? 5.062 5.414 -3.926 1 96 229 PHE A O 1
ATOM 1831 N N . SER A 1 230 ? 4.102 4.305 -5.555 1 94.75 230 SER A N 1
ATOM 1832 C CA . SER A 1 230 ? 2.752 4.648 -5.117 1 94.75 230 SER A CA 1
ATOM 1833 C C . SER A 1 230 ? 2.277 3.723 -4.004 1 94.75 230 SER A C 1
ATOM 1835 O O . SER A 1 230 ? 1.198 3.918 -3.439 1 94.75 230 SER A O 1
ATOM 1837 N N . THR A 1 231 ? 2.98 2.705 -3.617 1 93.94 231 THR A N 1
ATOM 1838 C CA . THR A 1 231 ? 2.758 1.714 -2.57 1 93.94 231 THR A CA 1
ATOM 1839 C C . THR A 1 231 ? 1.574 0.816 -2.918 1 93.94 231 THR A C 1
ATOM 1841 O O . THR A 1 231 ? 0.916 0.275 -2.027 1 93.94 231 THR A O 1
ATOM 1844 N N . VAL A 1 232 ? 1.133 0.74 -4.184 1 92.69 232 VAL A N 1
ATOM 1845 C CA . VAL A 1 232 ? 0.136 -0.23 -4.625 1 92.69 232 VAL A CA 1
ATOM 1846 C C . VAL A 1 232 ? 0.721 -1.64 -4.555 1 92.69 232 VAL A C 1
ATOM 1848 O O . VAL A 1 232 ? 0.135 -2.533 -3.941 1 92.69 232 VAL A O 1
ATOM 1851 N N . GLY A 1 233 ? 1.875 -1.862 -5.133 1 90.56 233 GLY A N 1
ATOM 1852 C CA . GLY A 1 233 ? 2.678 -3.062 -4.965 1 90.56 233 GLY A CA 1
ATOM 1853 C C . GLY A 1 233 ? 1.979 -4.32 -5.441 1 90.56 233 GLY A C 1
ATOM 1854 O O . GLY A 1 233 ? 1.639 -5.191 -4.641 1 90.56 233 GLY A O 1
ATOM 1855 N N . PHE A 1 234 ? 1.91 -4.664 -6.707 1 86.75 234 PHE A N 1
ATOM 1856 C CA . PHE A 1 234 ? 1.272 -5.852 -7.258 1 86.75 234 PHE A CA 1
ATOM 1857 C C . PHE A 1 234 ? 2.152 -7.082 -7.055 1 86.75 234 PHE A C 1
ATOM 1859 O O . PHE A 1 234 ? 1.645 -8.188 -6.859 1 86.75 234 PHE A O 1
ATOM 1866 N N . GLY A 1 235 ? 3.422 -6.891 -7.113 1 82.56 235 GLY A N 1
ATOM 1867 C CA . GLY A 1 235 ? 4.355 -7.996 -6.957 1 82.56 235 GLY A CA 1
ATOM 1868 C C . GLY A 1 235 ? 4.641 -8.719 -8.258 1 82.56 235 GLY A C 1
ATOM 1869 O O . GLY A 1 235 ? 5.215 -9.812 -8.258 1 82.56 235 GLY A O 1
ATOM 1870 N N . ASP A 1 236 ? 4.141 -8.242 -9.43 1 79.75 236 ASP A N 1
ATOM 1871 C CA . ASP A 1 236 ? 4.445 -8.852 -10.727 1 79.75 236 ASP A CA 1
ATOM 1872 C C . ASP A 1 236 ? 5.918 -8.672 -11.086 1 79.75 236 ASP A C 1
ATOM 1874 O O . ASP A 1 236 ? 6.547 -9.586 -11.625 1 79.75 236 ASP A O 1
ATOM 1878 N N . PHE A 1 237 ? 6.391 -7.496 -10.75 1 77.38 237 PHE A N 1
ATOM 1879 C CA . PHE A 1 237 ? 7.816 -7.227 -10.852 1 77.38 237 PHE A CA 1
ATOM 1880 C C . PHE A 1 237 ? 8.406 -6.914 -9.484 1 77.38 237 PHE A C 1
ATOM 1882 O O . PHE A 1 237 ? 7.871 -6.086 -8.742 1 77.38 237 PHE A O 1
ATOM 1889 N N . VAL A 1 238 ? 9.336 -7.832 -9.133 1 73.62 238 VAL A N 1
ATOM 1890 C CA . VAL A 1 238 ? 9.984 -7.582 -7.848 1 73.62 238 VAL A CA 1
ATOM 1891 C C . VAL A 1 238 ? 11.5 -7.512 -8.039 1 73.62 238 VAL A C 1
ATOM 1893 O O . VAL A 1 238 ? 12.086 -8.359 -8.719 1 73.62 238 VAL A O 1
ATOM 1896 N N . SER A 1 239 ? 12.047 -6.516 -7.539 1 74.12 239 SER A N 1
ATOM 1897 C CA . SER A 1 239 ? 13.484 -6.312 -7.68 1 74.12 239 SER A CA 1
ATOM 1898 C C . SER A 1 239 ? 14.266 -7.152 -6.676 1 74.12 239 SER A C 1
ATOM 1900 O O . SER A 1 239 ? 13.789 -7.41 -5.57 1 74.12 239 SER A O 1
ATOM 1902 N N . GLY A 1 240 ? 15.398 -7.613 -7.012 1 65.5 240 GLY A N 1
ATOM 1903 C CA . GLY A 1 240 ? 16.344 -8.211 -6.086 1 65.5 240 GLY A CA 1
ATOM 1904 C C . GLY A 1 240 ? 16.172 -9.711 -5.93 1 65.5 240 GLY A C 1
ATOM 1905 O O . GLY A 1 240 ? 16.578 -10.289 -4.926 1 65.5 240 GLY A O 1
ATOM 1906 N N . GLN A 1 241 ? 15.422 -10.359 -6.777 1 60.78 241 GLN A N 1
ATOM 1907 C CA . GLN A 1 241 ? 15.195 -11.789 -6.605 1 60.78 241 GLN A CA 1
ATOM 1908 C C . GLN A 1 241 ? 16.203 -12.609 -7.41 1 60.78 241 GLN A C 1
ATOM 1910 O O . GLN A 1 241 ? 16.344 -13.812 -7.191 1 60.78 241 GLN A O 1
ATOM 1915 N N . ARG A 1 242 ? 16.969 -11.938 -8.211 1 62.66 242 ARG A N 1
ATOM 1916 C CA . ARG A 1 242 ? 17.891 -12.711 -9.031 1 62.66 242 ARG A CA 1
ATOM 1917 C C . ARG A 1 242 ? 19.219 -12.945 -8.312 1 62.66 242 ARG A C 1
ATOM 1919 O O . ARG A 1 242 ? 19.703 -12.062 -7.594 1 62.66 242 ARG A O 1
ATOM 1926 N N . GLU A 1 243 ? 19.641 -14.25 -7.988 1 60.03 243 GLU A N 1
ATOM 1927 C CA . GLU A 1 243 ? 20.844 -14.703 -7.289 1 60.03 243 GLU A CA 1
ATOM 1928 C C . GLU A 1 243 ? 22.094 -14.078 -7.887 1 60.03 243 GLU A C 1
ATOM 1930 O O . GLU A 1 243 ? 23.109 -13.922 -7.199 1 60.03 243 GLU A O 1
ATOM 1935 N N . HIS A 1 244 ? 22.188 -13.656 -9 1 52.66 244 HIS A N 1
ATOM 1936 C CA . HIS A 1 244 ? 23.484 -13.672 -9.664 1 52.66 244 HIS A CA 1
ATOM 1937 C C . HIS A 1 244 ? 24.328 -12.477 -9.242 1 52.66 244 HIS A C 1
ATOM 1939 O O . HIS A 1 244 ? 25.5 -12.367 -9.617 1 52.66 244 HIS A O 1
ATOM 1945 N N . HIS A 1 245 ? 23.984 -11.539 -8.469 1 50.19 245 HIS A N 1
ATOM 1946 C CA . HIS A 1 245 ? 24.953 -10.461 -8.555 1 50.19 245 HIS A CA 1
ATOM 1947 C C . HIS A 1 245 ? 25.875 -10.445 -7.336 1 50.19 245 HIS A C 1
ATOM 1949 O O . HIS A 1 245 ? 25.391 -10.492 -6.195 1 50.19 245 HIS A O 1
ATOM 1955 N N . GLU A 1 246 ? 27.062 -10.883 -7.367 1 52.16 246 GLU A N 1
ATOM 1956 C CA . GLU A 1 246 ? 28.141 -10.656 -6.406 1 52.16 246 GLU A CA 1
ATOM 1957 C C . GLU A 1 246 ? 27.953 -9.32 -5.691 1 52.16 246 GLU A C 1
ATOM 1959 O O . GLU A 1 246 ? 28.203 -9.211 -4.488 1 52.16 246 GLU A O 1
ATOM 1964 N N . ASP A 1 247 ? 27.797 -8.32 -6.48 1 57.97 247 ASP A N 1
ATOM 1965 C CA . ASP A 1 247 ? 27.734 -6.93 -6.031 1 57.97 247 ASP A CA 1
ATOM 1966 C C . ASP A 1 247 ? 26.344 -6.598 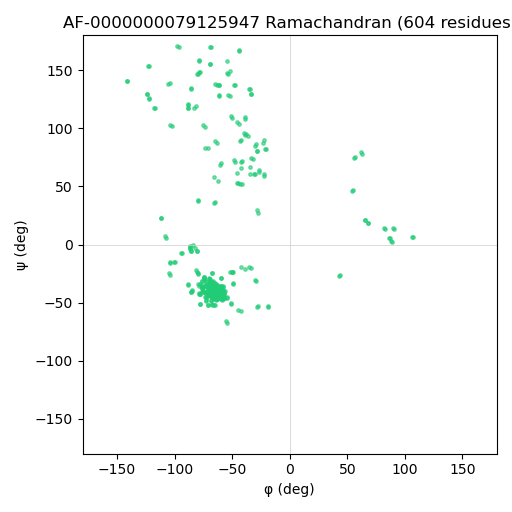-5.488 1 57.97 247 ASP A C 1
ATOM 1968 O O . ASP A 1 247 ? 25.922 -5.438 -5.523 1 57.97 247 ASP A O 1
ATOM 1972 N N . THR A 1 248 ? 25.797 -7.656 -4.789 1 67.75 248 THR A N 1
ATOM 1973 C CA . THR A 1 248 ? 24.406 -7.832 -4.406 1 67.75 248 THR A CA 1
ATOM 1974 C C . THR A 1 248 ? 24.047 -6.914 -3.242 1 67.75 248 THR A C 1
ATOM 1976 O O . THR A 1 248 ? 22.953 -6.324 -3.225 1 67.75 248 THR A O 1
ATOM 1979 N N . TRP A 1 249 ? 25.219 -6.707 -2.52 1 75.56 249 TRP A N 1
ATOM 1980 C CA . TRP A 1 249 ? 24.906 -5.91 -1.341 1 75.56 249 TRP A CA 1
ATOM 1981 C C . TRP A 1 249 ? 24.688 -4.449 -1.717 1 75.56 249 TRP A C 1
ATOM 1983 O O . TRP A 1 249 ? 23.75 -3.811 -1.232 1 75.56 249 TRP A O 1
ATOM 1993 N N . ALA A 1 250 ? 25.547 -3.99 -2.639 1 79 250 ALA A N 1
ATOM 1994 C CA . ALA A 1 250 ? 25.422 -2.6 -3.07 1 79 250 ALA A CA 1
ATOM 1995 C C . ALA A 1 250 ? 24.094 -2.363 -3.781 1 79 250 ALA A C 1
ATOM 1997 O O . ALA A 1 250 ? 23.453 -1.328 -3.582 1 79 250 ALA A O 1
ATOM 1998 N N . TYR A 1 251 ? 23.688 -3.314 -4.465 1 84.44 251 TYR A N 1
ATOM 1999 C CA . TYR A 1 251 ? 22.438 -3.197 -5.191 1 84.44 251 TYR A CA 1
ATOM 2000 C C . TYR A 1 251 ? 21.25 -3.219 -4.234 1 84.44 251 TYR A C 1
ATOM 2002 O O . TYR A 1 251 ? 20.281 -2.479 -4.422 1 84.44 251 TYR A O 1
ATOM 2010 N N . GLN A 1 252 ? 21.406 -3.99 -3.207 1 83 252 GLN A N 1
ATOM 2011 C CA . GLN A 1 252 ? 20.312 -4.09 -2.244 1 83 252 GLN A CA 1
ATOM 2012 C C . GLN A 1 252 ? 20.141 -2.789 -1.465 1 83 252 GLN A C 1
ATOM 2014 O O . GLN A 1 252 ? 19.016 -2.35 -1.213 1 83 252 GLN A O 1
ATOM 2019 N N . VAL A 1 253 ? 21.234 -2.268 -1.141 1 83 253 VAL A N 1
ATOM 2020 C CA . VAL A 1 253 ? 21.188 -1.011 -0.401 1 83 253 VAL A CA 1
ATOM 2021 C C . VAL A 1 253 ? 20.672 0.105 -1.308 1 83 253 VAL A C 1
ATOM 2023 O O . VAL A 1 253 ? 19.844 0.919 -0.891 1 83 253 VAL A O 1
ATOM 2026 N N . ALA A 1 254 ? 21.172 0.089 -2.533 1 86.62 254 ALA A N 1
ATOM 2027 C CA . ALA A 1 254 ? 20.719 1.099 -3.488 1 86.62 254 ALA A CA 1
ATOM 2028 C C . ALA A 1 254 ? 19.219 0.969 -3.758 1 86.62 254 ALA A C 1
ATOM 2030 O O . ALA A 1 254 ? 18.516 1.975 -3.863 1 86.62 254 ALA A O 1
ATOM 2031 N N . ASN A 1 255 ? 18.766 -0.26 -3.857 1 88.62 255 ASN A N 1
ATOM 2032 C CA . ASN A 1 255 ? 17.344 -0.516 -4.078 1 88.62 255 ASN A CA 1
ATOM 2033 C C . ASN A 1 255 ? 16.5 -0.013 -2.916 1 88.62 255 ASN A C 1
ATOM 2035 O O . ASN A 1 255 ? 15.461 0.613 -3.127 1 88.62 255 ASN A O 1
ATOM 2039 N N . CYS A 1 256 ? 16.969 -0.217 -1.743 1 87.06 256 CYS A N 1
ATOM 2040 C CA . CYS A 1 256 ? 16.234 0.209 -0.557 1 87.06 256 CYS A CA 1
ATOM 2041 C C . CYS A 1 256 ? 16.172 1.729 -0.47 1 87.06 256 CYS A C 1
ATOM 2043 O O . CYS A 1 256 ? 15.109 2.295 -0.186 1 87.06 256 CYS A O 1
ATOM 2045 N N . LEU A 1 257 ? 17.234 2.344 -0.768 1 88.12 257 LEU A N 1
ATOM 2046 C CA . LEU A 1 257 ? 17.312 3.799 -0.688 1 88.12 257 LEU A CA 1
ATOM 2047 C C . LEU A 1 257 ? 16.469 4.445 -1.785 1 88.12 257 LEU A C 1
ATOM 2049 O O . LEU A 1 257 ? 15.773 5.43 -1.54 1 88.12 257 LEU A O 1
ATOM 2053 N N . LEU A 1 258 ? 16.562 3.883 -2.93 1 92.38 258 LEU A N 1
ATOM 2054 C CA . LEU A 1 258 ? 15.789 4.418 -4.051 1 92.38 258 LEU A CA 1
ATOM 2055 C C . LEU A 1 258 ? 14.297 4.238 -3.822 1 92.38 258 LEU A C 1
ATOM 2057 O O . LEU A 1 258 ? 13.5 5.125 -4.145 1 92.38 258 LEU A O 1
ATOM 2061 N N . MET A 1 259 ? 13.938 3.109 -3.289 1 92.12 259 MET A N 1
ATOM 2062 C CA . MET A 1 259 ? 12.531 2.85 -2.973 1 92.12 259 MET A CA 1
ATOM 2063 C C . MET A 1 259 ? 12.023 3.824 -1.917 1 92.12 259 MET A C 1
ATOM 2065 O O . MET A 1 259 ? 10.922 4.355 -2.037 1 92.12 259 MET A O 1
ATOM 2069 N N . LEU A 1 260 ? 12.867 4.027 -0.925 1 91.44 260 LEU A N 1
ATOM 2070 C CA . LEU A 1 260 ? 12.484 4.949 0.135 1 91.44 260 LEU A CA 1
ATOM 2071 C C . LEU A 1 260 ? 12.312 6.363 -0.411 1 91.44 260 LEU A C 1
ATOM 2073 O O . LEU A 1 260 ? 11.312 7.027 -0.136 1 91.44 260 LEU A O 1
ATOM 2077 N N . LEU A 1 261 ? 13.242 6.75 -1.195 1 93.19 261 LEU A N 1
ATOM 2078 C CA . LEU A 1 261 ? 13.188 8.078 -1.789 1 93.19 261 LEU A CA 1
ATOM 2079 C C . LEU A 1 261 ? 11.977 8.211 -2.711 1 93.19 261 LEU A C 1
ATOM 2081 O O . LEU A 1 261 ? 11.273 9.227 -2.678 1 93.19 261 LEU A O 1
ATOM 2085 N N . GLY A 1 262 ? 11.805 7.215 -3.52 1 95.44 262 GLY A N 1
ATOM 2086 C CA . GLY A 1 262 ? 10.68 7.23 -4.434 1 95.44 262 GLY A CA 1
ATOM 2087 C C . GLY A 1 262 ? 9.336 7.309 -3.725 1 95.44 262 GLY A C 1
ATOM 2088 O O . GLY A 1 262 ? 8.477 8.102 -4.105 1 95.44 262 GLY A O 1
ATOM 2089 N N . VAL A 1 263 ? 9.133 6.535 -2.668 1 95.81 263 VAL A N 1
ATOM 2090 C CA . VAL A 1 263 ? 7.871 6.504 -1.927 1 95.81 263 VAL A CA 1
ATOM 2091 C C . VAL A 1 263 ? 7.637 7.855 -1.25 1 95.81 263 VAL A C 1
ATOM 2093 O O . VAL A 1 263 ? 6.527 8.391 -1.284 1 95.81 263 VAL A O 1
ATOM 2096 N N . CYS A 1 264 ? 8.703 8.422 -0.711 1 94.56 264 CYS A N 1
ATOM 2097 C CA . CYS A 1 264 ? 8.578 9.703 -0.025 1 94.56 264 CYS A CA 1
ATOM 2098 C C . CYS A 1 264 ? 8.188 10.812 -0.999 1 94.56 264 CYS A C 1
ATOM 2100 O O . CYS A 1 264 ? 7.285 11.602 -0.716 1 94.56 264 CYS A O 1
ATOM 2102 N N . CYS A 1 265 ? 8.812 10.82 -2.102 1 95.12 265 CYS A N 1
ATOM 2103 C CA . CYS A 1 265 ? 8.539 11.859 -3.084 1 95.12 265 CYS A CA 1
ATOM 2104 C C . CYS A 1 265 ? 7.141 11.695 -3.674 1 95.12 265 CYS A C 1
ATOM 2106 O O . CYS A 1 265 ? 6.43 12.68 -3.881 1 95.12 265 CYS A O 1
ATOM 2108 N N . THR A 1 266 ? 6.766 10.492 -3.943 1 96.38 266 THR A N 1
ATOM 2109 C CA . THR A 1 266 ? 5.449 10.242 -4.52 1 96.38 266 THR A CA 1
ATOM 2110 C C . THR A 1 266 ? 4.352 10.539 -3.502 1 96.38 266 THR A C 1
ATOM 2112 O O . THR A 1 266 ? 3.307 11.094 -3.852 1 96.38 266 THR A O 1
ATOM 2115 N N . TYR A 1 267 ? 4.613 10.141 -2.297 1 96.56 267 TYR A N 1
ATOM 2116 C CA . TYR A 1 267 ? 3.676 10.492 -1.236 1 96.56 267 TYR A CA 1
ATOM 2117 C C . TYR A 1 267 ? 3.475 12 -1.155 1 96.56 267 TYR A C 1
ATOM 2119 O O . TYR A 1 267 ? 2.342 12.477 -1.035 1 96.56 267 TYR A O 1
ATOM 2127 N N . SER A 1 268 ? 4.551 12.75 -1.191 1 96 268 SER A N 1
ATOM 2128 C CA . SER A 1 268 ? 4.477 14.211 -1.168 1 96 268 SER A CA 1
ATOM 2129 C C . SER A 1 268 ? 3.703 14.742 -2.367 1 96 268 SER A C 1
ATOM 2131 O O . SER A 1 268 ? 2.891 15.664 -2.23 1 96 268 SER A O 1
ATOM 2133 N N . LEU A 1 269 ? 3.957 14.164 -3.482 1 96.31 269 LEU A N 1
ATOM 2134 C CA . LEU A 1 269 ? 3.256 14.57 -4.695 1 96.31 269 LEU A CA 1
ATOM 2135 C C . LEU A 1 269 ? 1.759 14.305 -4.574 1 96.31 269 LEU A C 1
ATOM 2137 O O . LEU A 1 269 ? 0.94 15.164 -4.895 1 96.31 269 LEU A O 1
ATOM 2141 N N . PHE A 1 270 ? 1.384 13.117 -4.121 1 96.69 270 PHE A N 1
ATOM 2142 C CA . PHE A 1 270 ? -0.023 12.773 -3.951 1 96.69 270 PHE A CA 1
ATOM 2143 C C . PHE A 1 270 ? -0.711 13.75 -3.006 1 96.69 270 PHE A C 1
ATOM 2145 O O . PHE A 1 270 ? -1.851 14.156 -3.246 1 96.69 270 PHE A O 1
ATOM 2152 N N . ASN A 1 271 ? 0.017 14.117 -1.988 1 95.38 271 ASN A N 1
ATOM 2153 C CA . ASN A 1 271 ? -0.566 15.039 -1.014 1 95.38 271 ASN A CA 1
ATOM 2154 C C . ASN A 1 271 ? -0.785 16.422 -1.609 1 95.38 271 ASN A C 1
ATOM 2156 O O . ASN A 1 271 ? -1.81 17.062 -1.354 1 95.38 271 ASN A O 1
ATOM 2160 N N . THR A 1 272 ? 0.178 16.922 -2.334 1 94.75 272 THR A N 1
ATOM 2161 C CA . THR A 1 272 ? 0.022 18.234 -2.934 1 94.75 272 THR A CA 1
ATOM 2162 C C . THR A 1 272 ? -1.06 18.219 -4.012 1 94.75 272 THR A C 1
ATOM 2164 O O . THR A 1 272 ? -1.827 19.172 -4.141 1 94.75 272 THR A O 1
ATOM 2167 N N . ILE A 1 273 ? -1.142 17.156 -4.797 1 95.06 273 ILE A N 1
ATOM 2168 C CA . ILE A 1 273 ? -2.205 17.016 -5.789 1 95.06 273 ILE A CA 1
ATOM 2169 C C . ILE A 1 273 ? -3.561 16.969 -5.086 1 95.06 273 ILE A C 1
ATOM 2171 O O . ILE A 1 273 ? -4.547 17.516 -5.59 1 95.06 273 ILE A O 1
ATOM 2175 N N . SER A 1 274 ? -3.578 16.297 -3.945 1 94.5 274 SER A N 1
ATOM 2176 C CA . SER A 1 274 ? -4.812 16.203 -3.172 1 94.5 274 SER A CA 1
ATOM 2177 C C . SER A 1 274 ? -5.324 17.578 -2.773 1 94.5 274 SER A C 1
ATOM 2179 O O . SER A 1 274 ? -6.531 17.812 -2.746 1 94.5 274 SER A O 1
ATOM 2181 N N . VAL A 1 275 ? -4.391 18.484 -2.484 1 93.38 275 VAL A N 1
ATOM 2182 C CA . VAL A 1 275 ? -4.773 19.859 -2.131 1 93.38 275 VAL A CA 1
ATOM 2183 C C . VAL A 1 275 ? -5.375 20.547 -3.348 1 93.38 275 VAL A C 1
ATOM 2185 O O . VAL A 1 275 ? -6.367 21.281 -3.227 1 93.38 275 VAL A O 1
ATOM 2188 N N . ILE A 1 276 ? -4.82 20.344 -4.465 1 93.25 276 ILE A N 1
ATOM 2189 C CA . ILE A 1 276 ? -5.34 20.922 -5.699 1 93.25 276 ILE A CA 1
ATOM 2190 C C . ILE A 1 276 ? -6.738 20.375 -5.977 1 93.25 276 ILE A C 1
ATOM 2192 O O . ILE A 1 276 ? -7.641 21.125 -6.359 1 93.25 276 ILE A O 1
ATOM 2196 N N . ILE A 1 277 ? -6.914 19.078 -5.777 1 93.31 277 ILE A N 1
ATOM 2197 C CA . ILE A 1 277 ? -8.219 18.453 -5.973 1 93.31 277 ILE A CA 1
ATOM 2198 C C . ILE A 1 277 ? -9.227 19.047 -4.984 1 93.31 277 ILE A C 1
ATOM 2200 O O . ILE A 1 277 ? -10.383 19.266 -5.332 1 93.31 277 ILE A O 1
ATOM 2204 N N . LYS A 1 278 ? -8.797 19.266 -3.836 1 93.25 278 LYS A N 1
ATOM 2205 C CA . LYS A 1 278 ? -9.656 19.859 -2.824 1 93.25 278 LYS A CA 1
ATOM 2206 C C . LYS A 1 278 ? -10.133 21.25 -3.26 1 93.25 278 LYS A C 1
ATOM 2208 O O . LYS A 1 278 ? -11.305 21.578 -3.09 1 93.25 278 LYS A O 1
ATOM 2213 N N . GLN A 1 279 ? -9.219 22.031 -3.826 1 91.19 279 GLN A N 1
ATOM 2214 C CA . GLN A 1 279 ? -9.57 23.344 -4.344 1 91.19 279 GLN A CA 1
ATOM 2215 C C . GLN A 1 279 ? -10.578 23.234 -5.488 1 91.19 279 GLN A C 1
ATOM 2217 O O . GLN A 1 279 ? -11.508 24.031 -5.586 1 91.19 279 GLN A O 1
ATOM 2222 N N . GLY A 1 280 ? -10.352 22.25 -6.297 1 90.62 280 GLY A N 1
ATOM 2223 C CA . GLY A 1 280 ? -11.305 22.016 -7.371 1 90.62 280 GLY A CA 1
ATOM 2224 C C . GLY A 1 280 ? -12.68 21.609 -6.875 1 90.62 280 GLY A C 1
ATOM 2225 O O . GLY A 1 280 ? -13.695 22.031 -7.43 1 90.62 280 GLY A O 1
ATOM 2226 N N . LEU A 1 281 ? -12.711 20.812 -5.879 1 90.12 281 LEU A N 1
ATOM 2227 C CA . LEU A 1 281 ? -13.969 20.375 -5.285 1 90.12 281 LEU A CA 1
ATOM 2228 C C . LEU A 1 281 ? -14.719 21.562 -4.672 1 90.12 281 LEU A C 1
ATOM 2230 O O . LEU A 1 281 ? -15.945 21.641 -4.777 1 90.12 281 LEU A O 1
ATOM 2234 N N . ASP A 1 282 ? -13.961 22.438 -4.047 1 89.88 282 ASP A N 1
ATOM 2235 C CA . ASP A 1 282 ? -14.57 23.625 -3.461 1 89.88 282 ASP A CA 1
ATOM 2236 C C . ASP A 1 282 ? -15.195 24.516 -4.539 1 89.88 282 ASP A C 1
ATOM 2238 O O . ASP A 1 282 ? -16.266 25.078 -4.336 1 89.88 282 ASP A O 1
ATOM 2242 N N . TRP A 1 283 ? -14.5 24.609 -5.57 1 87.88 283 TRP A N 1
ATOM 2243 C CA . TRP A 1 283 ? -15.023 25.375 -6.699 1 87.88 283 TRP A CA 1
ATOM 2244 C C . TRP A 1 283 ? -16.297 24.734 -7.234 1 87.88 283 TRP A C 1
ATOM 2246 O O . TRP A 1 283 ? -17.266 25.438 -7.531 1 87.88 283 TRP A O 1
ATOM 2256 N N . MET A 1 284 ? -16.344 23.469 -7.336 1 88.25 284 MET A N 1
ATOM 2257 C CA . MET A 1 284 ? -17.516 22.75 -7.82 1 88.25 284 MET A CA 1
ATOM 2258 C C . MET A 1 284 ? -18.688 22.906 -6.859 1 88.25 284 MET A C 1
ATOM 2260 O O . MET A 1 284 ? -19.828 23.047 -7.293 1 88.25 284 MET A O 1
ATOM 2264 N N . LEU A 1 285 ? -18.406 22.844 -5.621 1 86.5 285 LEU A N 1
ATOM 2265 C CA . LEU A 1 285 ? -19.453 22.984 -4.613 1 86.5 285 LEU A CA 1
ATOM 2266 C C . LEU A 1 285 ? -20.047 24.391 -4.625 1 86.5 285 LEU A C 1
ATOM 2268 O O . LEU A 1 285 ? -21.25 24.562 -4.457 1 86.5 285 LEU A O 1
ATOM 2272 N N . ARG A 1 286 ? -19.188 25.344 -4.797 1 85.69 286 ARG A N 1
ATOM 2273 C CA . ARG A 1 286 ? -19.656 26.719 -4.883 1 85.69 286 ARG A CA 1
ATOM 2274 C C . ARG A 1 286 ? -20.531 26.938 -6.121 1 85.69 286 ARG A C 1
ATOM 2276 O O . ARG A 1 286 ? -21.547 27.609 -6.059 1 85.69 286 ARG A O 1
ATOM 2283 N N . THR A 1 287 ? -20.172 26.297 -7.148 1 86 287 THR A N 1
ATOM 2284 C CA . THR A 1 287 ? -20.938 26.406 -8.391 1 86 287 THR A CA 1
ATOM 2285 C C . THR A 1 287 ? -22.281 25.672 -8.266 1 86 287 THR A C 1
ATOM 2287 O O . THR A 1 287 ? -23.297 26.156 -8.758 1 86 287 THR A O 1
ATOM 2290 N N . LEU A 1 288 ? -22.234 24.484 -7.621 1 82.06 288 LEU A N 1
ATOM 2291 C CA . LEU A 1 288 ? -23.469 23.734 -7.414 1 82.06 288 LEU A CA 1
ATOM 2292 C C . LEU A 1 288 ? -24.422 24.484 -6.48 1 82.06 288 LEU A C 1
ATOM 2294 O O . LEU A 1 288 ? -25.641 24.453 -6.672 1 82.06 288 LEU A O 1
ATOM 2298 N N . ALA A 1 289 ? -23.812 25.078 -5.469 1 78.88 289 ALA A N 1
ATOM 2299 C CA . ALA A 1 289 ? -24.609 25.906 -4.562 1 78.88 289 ALA A CA 1
ATOM 2300 C C . ALA A 1 289 ? -25.203 27.094 -5.297 1 78.88 289 ALA A C 1
ATOM 2302 O O . ALA A 1 289 ? -26.328 27.516 -4.996 1 78.88 289 ALA A O 1
ATOM 2303 N N . TRP A 1 290 ? -24.406 27.562 -6.219 1 76.94 290 TRP A N 1
ATOM 2304 C CA . TRP A 1 290 ? -24.891 28.703 -7.008 1 76.94 290 TRP A CA 1
ATOM 2305 C C . TRP A 1 290 ? -26 28.266 -7.953 1 76.94 290 TRP A C 1
ATOM 2307 O O . TRP A 1 290 ? -27.016 28.984 -8.094 1 76.94 290 TRP A O 1
ATOM 2317 N N . VAL A 1 291 ? -25.797 27.078 -8.461 1 72.5 291 VAL A N 1
ATOM 2318 C CA . VAL A 1 291 ? -26.766 26.609 -9.438 1 72.5 291 VAL A CA 1
ATOM 2319 C C . VAL A 1 291 ? -28.031 26.125 -8.727 1 72.5 291 VAL A C 1
ATOM 2321 O O . VAL A 1 291 ? -29.141 26.422 -9.156 1 72.5 291 VAL A O 1
ATOM 2324 N N . PHE A 1 292 ? -27.688 25.203 -7.707 1 63.66 292 PHE A N 1
ATOM 2325 C CA . PHE A 1 292 ? -28.859 24.641 -7.055 1 63.66 292 PHE A CA 1
ATOM 2326 C C . PHE A 1 292 ? -29.359 25.562 -5.938 1 63.66 292 PHE A C 1
ATOM 2328 O O . PHE A 1 292 ? -30.453 25.375 -5.422 1 63.66 292 PHE A O 1
ATOM 2335 N N . GLY A 1 293 ? -28.312 26.203 -5.121 1 54.12 293 GLY A N 1
ATOM 2336 C CA . GLY A 1 293 ? -28.672 27.094 -4.031 1 54.12 293 GLY A CA 1
ATOM 2337 C C . GLY A 1 293 ? -29.188 28.438 -4.504 1 54.12 293 GLY A C 1
ATOM 2338 O O . GLY A 1 293 ? -28.438 29.203 -5.125 1 54.12 293 GLY A O 1
ATOM 2339 N N . ARG A 1 294 ? -30.281 28.656 -4.84 1 44.66 294 ARG A N 1
ATOM 2340 C CA . ARG A 1 294 ? -31.047 29.703 -4.188 1 44.66 294 ARG A CA 1
ATOM 2341 C C . ARG A 1 294 ? -30.688 29.812 -2.709 1 44.66 294 ARG A C 1
ATOM 2343 O O . ARG A 1 294 ? -31.266 30.625 -1.981 1 44.66 294 ARG A O 1
ATOM 2350 N N . CYS A 1 295 ? -30.078 28.828 -1.937 1 41.12 295 CYS A N 1
ATOM 2351 C CA . CYS A 1 295 ? -29.922 28.969 -0.492 1 41.12 295 CYS A CA 1
ATOM 2352 C C . CYS A 1 295 ? -28.719 29.828 -0.146 1 41.12 295 CYS A C 1
ATOM 2354 O O . CYS A 1 295 ? -27.641 29.672 -0.732 1 41.12 295 CYS A O 1
ATOM 2356 N N . LYS A 1 296 ? -28.766 31.047 0.568 1 41.28 296 LYS A N 1
ATOM 2357 C CA . LYS A 1 296 ? -27.969 32.156 1.088 1 41.28 296 LYS A CA 1
ATOM 2358 C C . LYS A 1 296 ? -26.719 31.625 1.795 1 41.28 296 LYS A C 1
ATOM 2360 O O . LYS A 1 296 ? -26.797 31.125 2.916 1 41.28 296 LYS A O 1
ATOM 2365 N N . LEU A 1 297 ? -25.828 30.781 1.267 1 40.41 297 LEU A N 1
ATOM 2366 C CA . LEU A 1 297 ? -24.594 30.578 2.016 1 40.41 297 LEU A CA 1
ATOM 2367 C C . LEU A 1 297 ? -23.969 31.906 2.389 1 40.41 297 LEU A C 1
ATOM 2369 O O . LEU A 1 297 ? -23.828 32.812 1.542 1 40.41 297 LEU A O 1
ATOM 2373 N N . PRO A 1 298 ? -23.969 32.375 3.723 1 38.12 298 PRO A N 1
ATOM 2374 C CA . PRO A 1 298 ? -23.438 33.688 4.062 1 38.12 298 PRO A CA 1
ATOM 2375 C C . PRO A 1 298 ? -22.078 33.969 3.43 1 38.12 298 PRO A C 1
ATOM 2377 O O . PRO A 1 298 ? -21.344 33.031 3.115 1 38.12 298 PRO A O 1
ATOM 2380 N N . PRO A 1 299 ? -21.797 35.125 2.898 1 36.09 299 PRO A N 1
ATOM 2381 C CA . PRO A 1 299 ? -20.562 35.625 2.281 1 36.09 299 PRO A CA 1
ATOM 2382 C C . PRO A 1 299 ? -19.312 35.25 3.1 1 36.09 299 PRO A C 1
ATOM 2384 O O . PRO A 1 299 ? -19.375 35.219 4.332 1 36.09 299 PRO A O 1
ATOM 2387 N N . VAL A 1 300 ? -18.469 34.281 2.766 1 37.25 300 VAL A N 1
ATOM 2388 C CA . VAL A 1 300 ? -17.125 34.25 3.355 1 37.25 300 VAL A CA 1
ATOM 2389 C C . VAL A 1 300 ? -16.672 35.688 3.674 1 37.25 300 VAL A C 1
ATOM 2391 O O . VAL A 1 300 ? -16.562 36.531 2.779 1 37.25 300 VAL A O 1
ATOM 2394 N N . GLN A 1 301 ? -16.984 36.312 4.848 1 29.97 301 GLN A N 1
ATOM 2395 C CA . GLN A 1 301 ? -16.281 37.531 5.27 1 29.97 301 GLN A CA 1
ATOM 2396 C C . GLN A 1 301 ? -14.797 37.438 4.945 1 29.97 301 GLN A C 1
ATOM 2398 O O . GLN A 1 301 ? -14.125 36.469 5.336 1 29.97 301 GLN A O 1
ATOM 2403 N N . ALA A 1 302 ? -14.359 37.969 3.846 1 32.31 302 ALA A N 1
ATOM 2404 C CA . ALA A 1 302 ? -12.984 38.406 3.574 1 32.31 302 ALA A CA 1
ATOM 2405 C C . ALA A 1 302 ? -12.305 38.906 4.84 1 32.31 302 ALA A C 1
ATOM 2407 O O . ALA A 1 302 ? -12.734 39.906 5.426 1 32.31 302 ALA A O 1
ATOM 2408 N N . MET A 1 303 ? -11.844 38.188 5.875 1 25.42 303 MET A N 1
ATOM 2409 C CA . MET A 1 303 ? -10.914 38.875 6.777 1 25.42 303 MET A CA 1
ATOM 2410 C C . MET A 1 303 ? -9.961 39.781 6.008 1 25.42 303 MET A C 1
ATOM 2412 O O . MET A 1 303 ? -9.234 39.312 5.121 1 25.42 303 MET A O 1
ATOM 2416 N N . ALA A 1 304 ? -10.383 41.094 5.91 1 26.19 304 ALA A N 1
ATOM 2417 C CA . ALA A 1 304 ? -9.438 42.219 5.855 1 26.19 304 ALA A CA 1
ATOM 2418 C C . ALA A 1 304 ? -8.469 42.156 7.039 1 26.19 304 ALA A C 1
ATOM 2420 O O . ALA A 1 304 ? -8.875 41.875 8.164 1 26.19 304 ALA A O 1
ATOM 2421 N N . MET B 1 1 ? 47.375 43 15.211 1 24.45 1 MET B N 1
ATOM 2422 C CA . MET B 1 1 ? 45.969 42.938 15.562 1 24.45 1 MET B CA 1
ATOM 2423 C C . MET B 1 1 ? 45.281 41.812 14.789 1 24.45 1 MET B C 1
ATOM 2425 O O . MET B 1 1 ? 44.844 42 13.648 1 24.45 1 MET B O 1
ATOM 2429 N N . LYS B 1 2 ? 45.812 40.625 14.789 1 31.72 2 LYS B N 1
ATOM 2430 C CA . LYS B 1 2 ? 45.5 39.375 14.094 1 31.72 2 LYS B CA 1
ATOM 2431 C C . LYS B 1 2 ? 44.094 38.906 14.453 1 31.72 2 LYS B C 1
ATOM 2433 O O . LYS B 1 2 ? 43.812 38.531 15.602 1 31.72 2 LYS B O 1
ATOM 2438 N N . THR B 1 3 ? 43.062 39.719 13.945 1 28.12 3 THR B N 1
ATOM 2439 C CA . THR B 1 3 ? 41.656 39.406 14.062 1 28.12 3 THR B CA 1
ATOM 2440 C C . THR B 1 3 ? 41.406 37.969 13.672 1 28.12 3 THR B C 1
ATOM 2442 O O . THR B 1 3 ? 41.625 37.562 12.531 1 28.12 3 THR B O 1
ATOM 2445 N N . TYR B 1 4 ? 41.844 37.062 14.516 1 26.42 4 TYR B N 1
ATOM 2446 C CA . TYR B 1 4 ? 41.469 35.656 14.367 1 26.42 4 TYR B CA 1
ATOM 2447 C C . TYR B 1 4 ? 40 35.5 14 1 26.42 4 TYR B C 1
ATOM 2449 O O . TYR B 1 4 ? 39.125 35.938 14.758 1 26.42 4 TYR B O 1
ATOM 2457 N N . PHE B 1 5 ? 39.625 35.844 12.742 1 25.92 5 PHE B N 1
ATOM 2458 C CA . PHE B 1 5 ? 38.312 35.531 12.156 1 25.92 5 PHE B CA 1
ATOM 2459 C C . PHE B 1 5 ? 37.906 34.125 12.531 1 25.92 5 PHE B C 1
ATOM 2461 O O . PHE B 1 5 ? 38.438 33.156 12 1 25.92 5 PHE B O 1
ATOM 2468 N N . SER B 1 6 ? 37.938 33.781 13.836 1 28.52 6 SER B N 1
ATOM 2469 C CA . SER B 1 6 ? 37.281 32.531 14.156 1 28.52 6 SER B CA 1
ATOM 2470 C C . SER B 1 6 ? 36.062 32.312 13.258 1 28.52 6 SER B C 1
ATOM 2472 O O . SER B 1 6 ? 35.125 33.125 13.258 1 28.52 6 SER B O 1
ATOM 2474 N N . CYS B 1 7 ? 36.281 32.125 11.977 1 29.39 7 CYS B N 1
ATOM 2475 C CA . CYS B 1 7 ? 35.312 31.578 11.023 1 29.39 7 CYS B CA 1
ATOM 2476 C C . CYS B 1 7 ? 34.312 30.672 11.727 1 29.39 7 CYS B C 1
ATOM 2478 O O . CYS B 1 7 ? 34.688 29.656 12.305 1 29.39 7 CYS B O 1
ATOM 2480 N N . CYS B 1 8 ? 33.531 31.266 12.672 1 30.89 8 CYS B N 1
ATOM 2481 C CA . CYS B 1 8 ? 32.312 30.578 13.07 1 30.89 8 CYS B CA 1
ATOM 2482 C C . CYS B 1 8 ? 31.859 29.609 11.992 1 30.89 8 CYS B C 1
ATOM 2484 O O . CYS B 1 8 ? 31.516 30.016 10.883 1 30.89 8 CYS B O 1
ATOM 2486 N N . PHE B 1 9 ? 32.688 28.672 11.648 1 34.19 9 PHE B N 1
ATOM 2487 C CA . PHE B 1 9 ? 32.188 27.547 10.867 1 34.19 9 PHE B CA 1
ATOM 2488 C C . PHE B 1 9 ? 30.672 27.406 11.055 1 34.19 9 PHE B C 1
ATOM 2490 O O . PHE B 1 9 ? 30.188 27.328 12.18 1 34.19 9 PHE B O 1
ATOM 2497 N N . PRO B 1 10 ? 29.844 28.031 10.258 1 37.09 10 PRO B N 1
ATOM 2498 C CA . PRO B 1 10 ? 28.406 27.766 10.328 1 37.09 10 PRO B CA 1
ATOM 2499 C C . PRO B 1 10 ? 28.094 26.328 10.742 1 37.09 10 PRO B C 1
ATOM 2501 O O . PRO B 1 10 ? 28.516 25.375 10.078 1 37.09 10 PRO B O 1
ATOM 2504 N N . SER B 1 11 ? 28.516 25.844 11.945 1 38.38 11 SER B N 1
ATOM 2505 C CA . SER B 1 11 ? 28.031 24.594 12.531 1 38.38 11 SER B CA 1
ATOM 2506 C C . SER B 1 11 ? 26.688 24.188 11.945 1 38.38 11 SER B C 1
ATOM 2508 O O . SER B 1 11 ? 25.75 24.984 11.93 1 38.38 11 SER B O 1
ATOM 2510 N N . LEU B 1 12 ? 26.594 23.594 10.867 1 39.84 12 LEU B N 1
ATOM 2511 C CA . LEU B 1 12 ? 25.422 22.922 10.312 1 39.84 12 LEU B CA 1
ATOM 2512 C C . LEU B 1 12 ? 24.516 22.422 11.43 1 39.84 12 LEU B C 1
ATOM 2514 O O . LEU B 1 12 ? 24.672 21.297 11.898 1 39.84 12 LEU B O 1
ATOM 2518 N N . ILE B 1 13 ? 24.344 22.891 12.594 1 44.91 13 ILE B N 1
ATOM 2519 C CA . ILE B 1 13 ? 23.328 22.609 13.602 1 44.91 13 ILE B CA 1
ATOM 2520 C C . ILE B 1 13 ? 22.031 22.172 12.922 1 44.91 13 ILE B C 1
ATOM 2522 O O . ILE B 1 13 ? 21.406 22.969 12.227 1 44.91 13 ILE B O 1
ATOM 2526 N N . PRO B 1 14 ? 22.047 20.906 12.562 1 58.34 14 PRO B N 1
ATOM 2527 C CA . PRO B 1 14 ? 20.797 20.422 11.984 1 58.34 14 PRO B CA 1
ATOM 2528 C C . PRO B 1 14 ? 19.562 20.984 12.68 1 58.34 14 PRO B C 1
ATOM 2530 O O . PRO B 1 14 ? 19.562 21.172 13.898 1 58.34 14 PRO B O 1
ATOM 2533 N N . SER B 1 15 ? 18.734 21.906 12.133 1 70.44 15 SER B N 1
ATOM 2534 C CA . SER B 1 15 ? 17.453 22.375 12.625 1 70.44 15 SER B CA 1
ATOM 2535 C C . SER B 1 15 ? 16.688 21.266 13.344 1 70.44 15 SER B C 1
ATOM 2537 O O . SER B 1 15 ? 16.938 20.078 13.094 1 70.44 15 SER B O 1
ATOM 2539 N N . ARG B 1 16 ? 16.203 21.531 14.57 1 76.5 16 ARG B N 1
ATOM 2540 C CA . ARG B 1 16 ? 15.406 20.625 15.383 1 76.5 16 ARG B CA 1
ATOM 2541 C C . ARG B 1 16 ? 14.578 19.688 14.508 1 76.5 16 ARG B C 1
ATOM 2543 O O . ARG B 1 16 ? 14.438 18.5 14.812 1 76.5 16 ARG B O 1
ATOM 2550 N N . GLU B 1 17 ? 14.219 20.188 13.398 1 81.44 17 GLU B N 1
ATOM 2551 C CA . GLU B 1 17 ? 13.398 19.391 12.5 1 81.44 17 GLU B CA 1
ATOM 2552 C C . GLU B 1 17 ? 14.234 18.328 11.789 1 81.44 17 GLU B C 1
ATOM 2554 O O . GLU B 1 17 ? 13.781 17.188 11.609 1 81.44 17 GLU B O 1
ATOM 2559 N N . THR B 1 18 ? 15.492 18.75 11.469 1 83.06 18 THR B N 1
ATOM 2560 C CA . THR B 1 18 ? 16.375 17.797 10.805 1 83.06 18 THR B CA 1
ATOM 2561 C C . THR B 1 18 ? 16.844 16.719 11.789 1 83.06 18 THR B C 1
ATOM 2563 O O . THR B 1 18 ? 17.016 15.562 11.422 1 83.06 18 THR B O 1
ATOM 2566 N N . ALA B 1 19 ? 17.031 17.156 12.969 1 85.94 19 ALA B N 1
ATOM 2567 C CA . ALA B 1 19 ? 17.422 16.188 13.992 1 85.94 19 ALA B CA 1
ATOM 2568 C C . ALA B 1 19 ? 16.312 15.172 14.25 1 85.94 19 ALA B C 1
ATOM 2570 O O . ALA B 1 19 ? 16.594 13.984 14.453 1 85.94 19 ALA B O 1
ATOM 2571 N N . ARG B 1 20 ? 15.125 15.609 14.219 1 89.44 20 ARG B N 1
ATOM 2572 C CA . ARG B 1 20 ? 13.984 14.719 14.43 1 89.44 20 ARG B CA 1
ATOM 2573 C C . ARG B 1 20 ? 13.875 13.695 13.305 1 89.44 20 ARG B C 1
ATOM 2575 O O . ARG B 1 20 ? 13.688 12.5 13.562 1 89.44 20 ARG B O 1
ATOM 2582 N N . ILE B 1 21 ? 14.039 14.102 12.094 1 89.56 21 ILE B N 1
ATOM 2583 C CA . ILE B 1 21 ? 13.922 13.219 10.938 1 89.56 21 ILE B CA 1
ATOM 2584 C C . ILE B 1 21 ? 15.078 12.211 10.938 1 89.56 21 ILE B C 1
ATOM 2586 O O . ILE B 1 21 ? 14.883 11.031 10.648 1 89.56 21 ILE B O 1
ATOM 2590 N N . SER B 1 22 ? 16.25 12.727 11.266 1 90.31 22 SER B N 1
ATOM 2591 C CA . SER B 1 22 ? 17.406 11.844 11.289 1 90.31 22 SER B CA 1
ATOM 2592 C C . SER B 1 22 ? 17.281 10.805 12.398 1 90.31 22 SER B C 1
ATOM 2594 O O . SER B 1 22 ? 17.625 9.633 12.195 1 90.31 22 SER B O 1
ATOM 2596 N N . LEU B 1 23 ? 16.828 11.227 13.547 1 91.56 23 LEU B N 1
ATOM 2597 C CA . LEU B 1 23 ? 16.641 10.289 14.648 1 91.56 23 LEU B CA 1
ATOM 2598 C C . LEU B 1 23 ? 15.578 9.25 14.297 1 91.56 23 LEU B C 1
ATOM 2600 O O . LEU B 1 23 ? 15.758 8.055 14.57 1 91.56 23 LEU B O 1
ATOM 2604 N N . LEU B 1 24 ? 14.5 9.688 13.719 1 93.25 24 LEU B N 1
ATOM 2605 C CA . LEU B 1 24 ? 13.445 8.773 13.312 1 93.25 24 LEU B CA 1
ATOM 2606 C C . LEU B 1 24 ? 13.945 7.785 12.273 1 93.25 24 LEU B C 1
ATOM 2608 O O . LEU B 1 24 ? 13.609 6.598 12.32 1 93.25 24 LEU B O 1
ATOM 2612 N N . CYS B 1 25 ? 14.797 8.234 11.367 1 91.75 25 CYS B N 1
ATOM 2613 C CA . CYS B 1 25 ? 15.367 7.383 10.336 1 91.75 25 CYS B CA 1
ATOM 2614 C C . CYS B 1 25 ? 16.234 6.285 10.953 1 91.75 25 CYS B C 1
ATOM 2616 O O . CYS B 1 25 ? 16.125 5.121 10.57 1 91.75 25 CYS B O 1
ATOM 2618 N N . VAL B 1 26 ? 16.984 6.676 11.914 1 92.5 26 VAL B N 1
ATOM 2619 C CA . VAL B 1 26 ? 17.859 5.719 12.586 1 92.5 26 VAL B CA 1
ATOM 2620 C C . VAL B 1 26 ? 17.031 4.715 13.375 1 92.5 26 VAL B C 1
ATOM 2622 O O . VAL B 1 26 ? 17.297 3.512 13.352 1 92.5 26 VAL B O 1
ATOM 2625 N N . LEU B 1 27 ? 15.977 5.18 14 1 93.5 27 LEU B N 1
ATOM 2626 C CA . LEU B 1 27 ? 15.117 4.301 14.789 1 93.5 27 LEU B CA 1
ATOM 2627 C C . LEU B 1 27 ? 14.367 3.326 13.891 1 93.5 27 LEU B C 1
ATOM 2629 O O . LEU B 1 27 ? 14.195 2.158 14.242 1 93.5 27 LEU B O 1
ATOM 2633 N N . ILE B 1 28 ? 13.938 3.773 12.758 1 93.56 28 ILE B N 1
ATOM 2634 C CA . ILE B 1 28 ? 13.242 2.902 11.82 1 93.56 28 ILE B CA 1
ATOM 2635 C C . ILE B 1 28 ? 14.211 1.859 11.266 1 93.56 28 ILE B C 1
ATOM 2637 O O . ILE B 1 28 ? 13.852 0.691 11.102 1 93.56 28 ILE B O 1
ATOM 2641 N N . ALA B 1 29 ? 15.461 2.293 10.992 1 92.94 29 ALA B N 1
ATOM 2642 C CA . ALA B 1 29 ? 16.469 1.36 10.492 1 92.94 29 ALA B CA 1
ATOM 2643 C C . ALA B 1 29 ? 16.75 0.265 11.516 1 92.94 29 ALA B C 1
ATOM 2645 O O . ALA B 1 29 ? 16.828 -0.916 11.164 1 92.94 29 ALA B O 1
ATOM 2646 N N . LEU B 1 30 ? 16.859 0.624 12.75 1 94.88 30 LEU B N 1
ATOM 2647 C CA . LEU B 1 30 ? 17.078 -0.35 13.812 1 94.88 30 LEU B CA 1
ATOM 2648 C C . LEU B 1 30 ? 15.859 -1.252 13.984 1 94.88 30 LEU B C 1
ATOM 2650 O O . LEU B 1 30 ? 16 -2.457 14.211 1 94.88 30 LEU B O 1
ATOM 2654 N N . TYR B 1 31 ? 14.719 -0.629 13.867 1 95.5 31 TYR B N 1
ATOM 2655 C CA . TYR B 1 31 ? 13.477 -1.385 13.938 1 95.5 31 TYR B CA 1
ATOM 2656 C C . TYR B 1 31 ? 13.383 -2.398 12.805 1 95.5 31 TYR B C 1
ATOM 2658 O O . TYR B 1 31 ? 12.953 -3.537 13.016 1 95.5 31 TYR B O 1
ATOM 2666 N N . MET B 1 32 ? 13.82 -2.025 11.625 1 94.88 32 MET B N 1
ATOM 2667 C CA . MET B 1 32 ? 13.797 -2.916 10.469 1 94.88 32 MET B CA 1
ATOM 2668 C C . MET B 1 32 ? 14.805 -4.051 10.633 1 94.88 32 MET B C 1
ATOM 2670 O O . MET B 1 32 ? 14.523 -5.191 10.266 1 94.88 32 MET B O 1
ATOM 2674 N N . LEU B 1 33 ? 15.969 -3.736 11.188 1 94.81 33 LEU B N 1
ATOM 2675 C CA . LEU B 1 33 ? 16.969 -4.77 11.414 1 94.81 33 LEU B CA 1
ATOM 2676 C C . LEU B 1 33 ? 16.484 -5.781 12.445 1 94.81 33 LEU B C 1
ATOM 2678 O O . LEU B 1 33 ? 16.672 -6.988 12.273 1 94.81 33 LEU B O 1
ATOM 2682 N N . ALA B 1 34 ? 15.836 -5.289 13.492 1 96.19 34 ALA B N 1
ATOM 2683 C CA . ALA B 1 34 ? 15.273 -6.184 14.5 1 96.19 34 ALA B CA 1
ATOM 2684 C C . ALA B 1 34 ? 14.164 -7.051 13.914 1 96.19 34 ALA B C 1
ATOM 2686 O O . ALA B 1 34 ? 14.078 -8.242 14.219 1 96.19 34 ALA B O 1
ATOM 2687 N N . GLY B 1 35 ? 13.359 -6.461 13.078 1 95.81 35 GLY B N 1
ATOM 2688 C CA . GLY B 1 35 ? 12.312 -7.234 12.422 1 95.81 35 GLY B CA 1
ATOM 2689 C C . GLY B 1 35 ? 12.852 -8.281 11.477 1 95.81 35 GLY B C 1
ATOM 2690 O O . GLY B 1 35 ? 12.336 -9.398 11.422 1 95.81 35 GLY B O 1
ATOM 2691 N N . ALA B 1 36 ? 13.859 -7.898 10.711 1 94.69 36 ALA B N 1
ATOM 2692 C CA . ALA B 1 36 ? 14.461 -8.852 9.781 1 94.69 36 ALA B CA 1
ATOM 2693 C C . ALA B 1 36 ? 15.031 -10.055 10.516 1 94.69 36 ALA B C 1
ATOM 2695 O O . ALA B 1 36 ? 14.859 -11.195 10.078 1 94.69 36 ALA B O 1
ATOM 2696 N N . ALA B 1 37 ? 15.727 -9.836 11.641 1 95.56 37 ALA B N 1
ATOM 2697 C CA . ALA B 1 37 ? 16.281 -10.93 12.43 1 95.56 37 ALA B CA 1
ATOM 2698 C C . ALA B 1 37 ? 15.18 -11.797 13.023 1 95.56 37 ALA B C 1
ATOM 2700 O O . ALA B 1 37 ? 15.281 -13.023 13.031 1 95.56 37 ALA B O 1
ATOM 2701 N N . LEU B 1 38 ? 14.133 -11.148 13.43 1 95.25 38 LEU B N 1
ATOM 2702 C CA . LEU B 1 38 ? 13.023 -11.859 14.047 1 95.25 38 LEU B CA 1
ATOM 2703 C C . LEU B 1 38 ? 12.312 -12.742 13.023 1 95.25 38 LEU B C 1
ATOM 2705 O O . LEU B 1 38 ? 12.117 -13.938 13.258 1 95.25 38 LEU B O 1
ATOM 2709 N N . PHE B 1 39 ? 11.984 -12.211 11.852 1 94.56 39 PHE B N 1
ATOM 2710 C CA . PHE B 1 39 ? 11.219 -12.961 10.859 1 94.56 39 PHE B CA 1
ATOM 2711 C C . PHE B 1 39 ? 12.109 -13.984 10.156 1 94.56 39 PHE B C 1
ATOM 2713 O O . PHE B 1 39 ? 11.633 -15.047 9.75 1 94.56 39 PHE B O 1
ATOM 2720 N N . SER B 1 40 ? 13.383 -13.672 10.008 1 93.62 40 SER B N 1
ATOM 2721 C CA . SER B 1 40 ? 14.289 -14.664 9.43 1 93.62 40 SER B CA 1
ATOM 2722 C C . SER B 1 40 ? 14.414 -15.891 10.328 1 93.62 40 SER B C 1
ATOM 2724 O O . SER B 1 40 ? 14.414 -17.016 9.836 1 93.62 40 SER B O 1
ATOM 2726 N N . SER B 1 41 ? 14.547 -15.672 11.641 1 94.25 41 SER B N 1
ATOM 2727 C CA . SER B 1 41 ? 14.688 -16.781 12.578 1 94.25 41 SER B CA 1
ATOM 2728 C C . SER B 1 41 ? 13.383 -17.562 12.695 1 94.25 41 SER B C 1
ATOM 2730 O O . SER B 1 41 ? 13.406 -18.797 12.844 1 94.25 41 SER B O 1
ATOM 2732 N N . LEU B 1 42 ? 12.266 -16.953 12.523 1 92.19 42 LEU B N 1
ATOM 2733 C CA . LEU B 1 42 ? 10.977 -17.609 12.719 1 92.19 42 LEU B CA 1
ATOM 2734 C C . LEU B 1 42 ? 10.539 -18.344 11.461 1 92.19 42 LEU B C 1
ATOM 2736 O O . LEU B 1 42 ? 9.992 -19.453 11.539 1 92.19 42 LEU B O 1
ATOM 2740 N N . GLU B 1 43 ? 10.742 -17.766 10.266 1 92.81 43 GLU B N 1
ATOM 2741 C CA . GLU B 1 43 ? 10.148 -18.297 9.047 1 92.81 43 GLU B CA 1
ATOM 2742 C C . GLU B 1 43 ? 11.148 -19.125 8.258 1 92.81 43 GLU B C 1
ATOM 2744 O O . GLU B 1 43 ? 10.766 -19.922 7.387 1 92.81 43 GLU B O 1
ATOM 2749 N N . ARG B 1 44 ? 12.406 -19.078 8.492 1 90.38 44 ARG B N 1
ATOM 2750 C CA . ARG B 1 44 ? 13.422 -19.781 7.711 1 90.38 44 ARG B CA 1
ATOM 2751 C C . ARG B 1 44 ? 13.266 -21.297 7.832 1 90.38 44 ARG B C 1
ATOM 2753 O O . ARG B 1 44 ? 13.273 -22 6.828 1 90.38 44 ARG B O 1
ATOM 2760 N N . PRO B 1 45 ? 13.062 -21.781 9.023 1 90.56 45 PRO B N 1
ATOM 2761 C CA . PRO B 1 45 ? 12.883 -23.234 9.117 1 90.56 45 PRO B CA 1
ATOM 2762 C C . PRO B 1 45 ? 11.648 -23.734 8.375 1 90.56 45 PRO B C 1
ATOM 2764 O O . PRO B 1 45 ? 11.664 -24.812 7.781 1 90.56 45 PRO B O 1
ATOM 2767 N N . ALA B 1 46 ? 10.547 -23 8.406 1 88.81 46 ALA B N 1
ATOM 2768 C CA . ALA B 1 46 ? 9.336 -23.375 7.68 1 88.81 46 ALA B CA 1
ATOM 2769 C C . ALA B 1 46 ? 9.578 -23.359 6.172 1 88.81 46 ALA B C 1
ATOM 2771 O O . ALA B 1 46 ? 9.039 -24.203 5.441 1 88.81 46 ALA B O 1
ATOM 2772 N N . GLU B 1 47 ? 10.352 -22.406 5.73 1 88.31 47 GLU B N 1
ATOM 2773 C CA . GLU B 1 47 ? 10.688 -22.344 4.309 1 88.31 47 GLU B CA 1
ATOM 2774 C C . GLU B 1 47 ? 11.5 -23.547 3.871 1 88.31 47 GLU B C 1
ATOM 2776 O O . GLU B 1 47 ? 11.258 -24.109 2.801 1 88.31 47 GLU B O 1
ATOM 2781 N N . LEU B 1 48 ? 12.461 -23.938 4.66 1 87.56 48 LEU B N 1
ATOM 2782 C CA . LEU B 1 48 ? 13.305 -25.078 4.332 1 87.56 48 LEU B CA 1
ATOM 2783 C C . LEU B 1 48 ? 12.5 -26.375 4.312 1 87.56 48 LEU B C 1
ATOM 2785 O O . LEU B 1 48 ? 12.711 -27.234 3.451 1 87.56 48 LEU B O 1
ATOM 2789 N N . LYS B 1 49 ? 11.586 -26.453 5.234 1 88.62 49 LYS B N 1
ATOM 2790 C CA . LYS B 1 49 ? 10.719 -27.641 5.246 1 88.62 49 LYS B CA 1
ATOM 2791 C C . LYS B 1 49 ? 9.844 -27.688 3.998 1 88.62 49 LYS B C 1
ATOM 2793 O O . LYS B 1 49 ? 9.633 -28.766 3.428 1 88.62 49 LYS B O 1
ATOM 2798 N N . ALA B 1 50 ? 9.297 -26.484 3.635 1 86.75 50 ALA B N 1
ATOM 2799 C CA . ALA B 1 50 ? 8.461 -26.422 2.439 1 86.75 50 ALA B CA 1
ATOM 2800 C C . ALA B 1 50 ? 9.258 -26.797 1.192 1 86.75 50 ALA B C 1
ATOM 2802 O O . ALA B 1 50 ? 8.734 -27.438 0.28 1 86.75 50 ALA B O 1
ATOM 2803 N N . HIS B 1 51 ? 10.523 -26.375 1.13 1 87.06 51 HIS B N 1
ATOM 2804 C CA . HIS B 1 51 ? 11.383 -26.703 -0.003 1 87.06 51 HIS B CA 1
ATOM 2805 C C . HIS B 1 51 ? 11.625 -28.219 -0.094 1 87.06 51 HIS B C 1
ATOM 2807 O O . HIS B 1 51 ? 11.602 -28.781 -1.187 1 87.06 51 HIS B O 1
ATOM 2813 N N . GLN B 1 52 ? 11.867 -28.812 1.007 1 87.94 52 GLN B N 1
ATOM 2814 C CA . GLN B 1 52 ? 12.109 -30.25 1.029 1 87.94 52 GLN B CA 1
ATOM 2815 C C . GLN B 1 52 ? 10.852 -31.016 0.627 1 87.94 52 GLN B C 1
ATOM 2817 O O . GLN B 1 52 ? 10.93 -32 -0.119 1 87.94 52 GLN B O 1
ATOM 2822 N N . LEU B 1 53 ? 9.758 -30.594 1.145 1 87.5 53 LEU B N 1
ATOM 2823 C CA . LEU B 1 53 ? 8.5 -31.25 0.803 1 87.5 53 LEU B CA 1
ATOM 2824 C C . LEU B 1 53 ? 8.219 -31.141 -0.692 1 87.5 53 LEU B C 1
ATOM 2826 O O . LEU B 1 53 ? 7.773 -32.094 -1.317 1 87.5 53 LEU B O 1
ATOM 2830 N N . TRP B 1 54 ? 8.438 -29.984 -1.252 1 87 54 TRP B N 1
ATOM 2831 C CA . TRP B 1 54 ? 8.188 -29.781 -2.676 1 87 54 TRP B CA 1
ATOM 2832 C C . TRP B 1 54 ? 9.148 -30.625 -3.516 1 87 54 TRP B C 1
ATOM 2834 O O . TRP B 1 54 ? 8.742 -31.219 -4.52 1 87 54 TRP B O 1
ATOM 2844 N N . GLU B 1 55 ? 10.398 -30.688 -3.127 1 86.12 55 GLU B N 1
ATOM 2845 C CA . GLU B 1 55 ? 11.367 -31.5 -3.855 1 86.12 55 GLU B CA 1
ATOM 2846 C C . GLU B 1 55 ? 10.977 -32.969 -3.838 1 86.12 55 GLU B C 1
ATOM 2848 O O . GLU B 1 55 ? 11.117 -33.688 -4.844 1 86.12 55 GLU B O 1
ATOM 2853 N N . ARG B 1 56 ? 10.492 -33.375 -2.744 1 88.75 56 ARG B N 1
ATOM 2854 C CA . ARG B 1 56 ? 10.047 -34.75 -2.637 1 88.75 56 ARG B CA 1
ATOM 2855 C C . ARG B 1 56 ? 8.844 -35 -3.541 1 88.75 56 ARG B C 1
ATOM 2857 O O . ARG B 1 56 ? 8.797 -36 -4.242 1 88.75 56 ARG B O 1
ATOM 2864 N N . ARG B 1 57 ? 7.895 -34.125 -3.498 1 86.12 57 ARG B N 1
ATOM 2865 C CA . ARG B 1 57 ? 6.703 -34.25 -4.332 1 86.12 57 ARG B CA 1
ATOM 2866 C C . ARG B 1 57 ? 7.066 -34.219 -5.812 1 86.12 57 ARG B C 1
ATOM 2868 O O . ARG B 1 57 ? 6.488 -34.969 -6.609 1 86.12 57 ARG B O 1
ATOM 2875 N N . ARG B 1 58 ? 7.887 -33.312 -6.141 1 86.5 58 ARG B N 1
ATOM 2876 C CA . ARG B 1 58 ? 8.352 -33.156 -7.52 1 86.5 58 ARG B CA 1
ATOM 2877 C C . ARG B 1 58 ? 9.023 -34.469 -7.988 1 86.5 58 ARG B C 1
ATOM 2879 O O . ARG B 1 58 ? 8.758 -34.938 -9.102 1 86.5 58 ARG B O 1
ATOM 2886 N N . ARG B 1 59 ? 9.852 -35.062 -7.188 1 87.5 59 ARG B N 1
ATOM 2887 C CA . ARG B 1 59 ? 10.562 -36.312 -7.527 1 87.5 59 ARG B CA 1
ATOM 2888 C C . ARG B 1 59 ? 9.602 -37.5 -7.613 1 87.5 59 ARG B C 1
ATOM 2890 O O . ARG B 1 59 ? 9.711 -38.312 -8.516 1 87.5 59 ARG B O 1
ATOM 2897 N N . ASP B 1 60 ? 8.734 -37.5 -6.66 1 89.38 60 ASP B N 1
ATOM 2898 C CA . ASP B 1 60 ? 7.746 -38.562 -6.672 1 89.38 60 ASP B CA 1
ATOM 2899 C C . ASP B 1 60 ? 6.887 -38.5 -7.934 1 89.38 60 ASP B C 1
ATOM 2901 O O . ASP B 1 60 ? 6.586 -39.531 -8.531 1 89.38 60 ASP B O 1
ATOM 2905 N N . PHE B 1 61 ? 6.477 -37.312 -8.312 1 88.5 61 PHE B N 1
ATOM 2906 C CA . PHE B 1 61 ? 5.652 -37.156 -9.5 1 88.5 61 PHE B CA 1
ATOM 2907 C C . PHE B 1 61 ? 6.434 -37.531 -10.758 1 88.5 61 PHE B C 1
ATOM 2909 O O . PHE B 1 61 ? 5.895 -38.156 -11.672 1 88.5 61 PHE B O 1
ATOM 2916 N N . SER B 1 62 ? 7.66 -37.125 -10.852 1 86.69 62 SER B N 1
ATOM 2917 C CA . SER B 1 62 ? 8.516 -37.469 -11.992 1 86.69 62 SER B CA 1
ATOM 2918 C C . SER B 1 62 ? 8.727 -38.969 -12.117 1 86.69 62 SER B C 1
ATOM 2920 O O . SER B 1 62 ? 8.711 -39.5 -13.227 1 86.69 62 SER B O 1
ATOM 2922 N N . TYR B 1 63 ? 8.883 -39.562 -10.992 1 87.56 63 TYR B N 1
ATOM 2923 C CA . TYR B 1 63 ? 9.109 -41 -10.984 1 87.56 63 TYR B CA 1
ATOM 2924 C C . TYR B 1 63 ? 7.836 -41.781 -11.344 1 87.56 63 TYR B C 1
ATOM 2926 O O . TYR B 1 63 ? 7.871 -42.719 -12.125 1 87.56 63 TYR B O 1
ATOM 2934 N N . GLU B 1 64 ? 6.762 -41.344 -10.773 1 86.81 64 GLU B N 1
ATOM 2935 C CA . GLU B 1 64 ? 5.492 -42.031 -10.984 1 86.81 64 GLU B CA 1
ATOM 2936 C C . GLU B 1 64 ? 5.047 -41.969 -12.438 1 86.81 64 GLU B C 1
ATOM 2938 O O . GLU B 1 64 ? 4.496 -42.906 -12.984 1 86.81 64 GLU B O 1
ATOM 2943 N N . HIS B 1 65 ? 5.281 -40.844 -13.086 1 86.44 65 HIS B N 1
ATOM 2944 C CA . HIS B 1 65 ? 4.781 -40.656 -14.438 1 86.44 65 HIS B CA 1
ATOM 2945 C C . HIS B 1 65 ? 5.914 -40.688 -15.461 1 86.44 65 HIS B C 1
ATOM 2947 O O . HIS B 1 65 ? 5.699 -40.438 -16.641 1 86.44 65 HIS B O 1
ATOM 2953 N N . ASN B 1 66 ? 7.109 -41 -15.078 1 84.5 66 ASN B N 1
ATOM 2954 C CA . ASN B 1 66 ? 8.289 -41.156 -15.93 1 84.5 66 ASN B CA 1
ATOM 2955 C C . ASN B 1 66 ? 8.547 -39.938 -16.781 1 84.5 66 ASN B C 1
ATOM 2957 O O . ASN B 1 66 ? 8.695 -40.031 -18 1 84.5 66 ASN B O 1
ATOM 2961 N N . ILE B 1 67 ? 8.484 -38.781 -16.188 1 86.12 67 ILE B N 1
ATOM 2962 C CA . ILE B 1 67 ? 8.734 -37.5 -16.875 1 86.12 67 ILE B CA 1
ATOM 2963 C C . ILE B 1 67 ? 10.109 -36.969 -16.5 1 86.12 67 ILE B C 1
ATOM 2965 O O . ILE B 1 67 ? 10.531 -37.094 -15.344 1 86.12 67 ILE B O 1
ATOM 2969 N N . ASN B 1 68 ? 10.773 -36.438 -17.516 1 87.06 68 ASN B N 1
ATOM 2970 C CA . ASN B 1 68 ? 12.039 -35.781 -17.266 1 87.06 68 ASN B CA 1
ATOM 2971 C C . ASN B 1 68 ? 11.859 -34.531 -16.391 1 87.06 68 ASN B C 1
ATOM 2973 O O . ASN B 1 68 ? 10.875 -33.812 -16.531 1 87.06 68 ASN B O 1
ATOM 2977 N N . LEU B 1 69 ? 12.688 -34.344 -15.5 1 87.25 69 LEU B N 1
ATOM 2978 C CA . LEU B 1 69 ? 12.648 -33.219 -14.562 1 87.25 69 LEU B CA 1
ATOM 2979 C C . LEU B 1 69 ? 12.727 -31.891 -15.305 1 87.25 69 LEU B C 1
ATOM 2981 O O . LEU B 1 69 ? 12.117 -30.906 -14.883 1 87.25 69 LEU B O 1
ATOM 2985 N N . GLU B 1 70 ? 13.352 -31.859 -16.438 1 86.56 70 GLU B N 1
ATOM 2986 C CA . GLU B 1 70 ? 13.492 -30.625 -17.203 1 86.56 70 GLU B CA 1
ATOM 2987 C C . GLU B 1 70 ? 12.172 -30.234 -17.859 1 86.56 70 GLU B C 1
ATOM 2989 O O . GLU B 1 70 ? 11.836 -29.062 -17.938 1 86.56 70 GLU B O 1
ATOM 2994 N N . ASP B 1 71 ? 11.453 -31.234 -18.281 1 87.5 71 ASP B N 1
ATOM 2995 C CA . ASP B 1 71 ? 10.156 -30.953 -18.891 1 87.5 71 ASP B CA 1
ATOM 2996 C C . ASP B 1 71 ? 9.148 -30.484 -17.844 1 87.5 71 ASP B C 1
ATOM 2998 O O . ASP B 1 71 ? 8.328 -29.609 -18.125 1 87.5 71 ASP B O 1
ATOM 3002 N N . LEU B 1 72 ? 9.258 -31.094 -16.672 1 87.44 72 LEU B N 1
ATOM 3003 C CA . LEU B 1 72 ? 8.391 -30.656 -15.578 1 87.44 72 LEU B CA 1
ATOM 3004 C C . LEU B 1 72 ? 8.703 -29.219 -15.164 1 87.44 72 LEU B C 1
ATOM 3006 O O . LEU B 1 72 ? 7.793 -28.422 -14.938 1 87.44 72 LEU B O 1
ATOM 3010 N N . LYS B 1 73 ? 9.969 -28.875 -15.094 1 86.75 73 LYS B N 1
ATOM 3011 C CA . LYS B 1 73 ? 10.383 -27.516 -14.773 1 86.75 73 LYS B CA 1
ATOM 3012 C C . LYS B 1 73 ? 9.891 -26.531 -15.828 1 86.75 73 LYS B C 1
ATOM 3014 O O . LYS B 1 73 ? 9.453 -25.422 -15.492 1 86.75 73 LYS B O 1
ATOM 3019 N N . SER B 1 74 ? 9.977 -26.922 -17.031 1 86.75 74 SER B N 1
ATOM 3020 C CA . SER B 1 74 ? 9.508 -26.062 -18.125 1 86.75 74 SER B CA 1
ATOM 3021 C C . SER B 1 74 ? 8.008 -25.812 -18.016 1 86.75 74 SER B C 1
ATOM 3023 O O . SER B 1 74 ? 7.535 -24.703 -18.266 1 86.75 74 SER B O 1
ATOM 3025 N N . LEU B 1 75 ? 7.297 -26.875 -17.656 1 86.81 75 LEU B N 1
ATOM 3026 C CA . LEU B 1 75 ? 5.855 -26.719 -17.484 1 86.81 75 LEU B CA 1
ATOM 3027 C C . LEU B 1 75 ? 5.547 -25.75 -16.344 1 86.81 75 LEU B C 1
ATOM 3029 O O . LEU B 1 75 ? 4.656 -24.906 -16.453 1 86.81 75 LEU B O 1
ATOM 3033 N N . LEU B 1 76 ? 6.277 -25.859 -15.258 1 86.81 76 LEU B N 1
ATOM 3034 C CA . LEU B 1 76 ? 6.055 -25 -14.102 1 86.81 76 LEU B CA 1
ATOM 3035 C C . LEU B 1 76 ? 6.438 -23.562 -14.422 1 86.81 76 LEU B C 1
ATOM 3037 O O . LEU B 1 76 ? 5.793 -22.625 -13.945 1 86.81 76 LEU B O 1
ATOM 3041 N N . CYS B 1 77 ? 7.375 -23.328 -15.234 1 85.19 77 CYS B N 1
ATOM 3042 C CA . CYS B 1 77 ? 7.75 -21.984 -15.664 1 85.19 77 CYS B CA 1
ATOM 3043 C C . CYS B 1 77 ? 6.656 -21.359 -16.516 1 85.19 77 CYS B C 1
ATOM 3045 O O . CYS B 1 77 ? 6.324 -20.188 -16.344 1 85.19 77 CYS B O 1
ATOM 3047 N N . HIS B 1 78 ? 6.113 -22.172 -17.406 1 83.75 78 HIS B N 1
ATOM 3048 C CA . HIS B 1 78 ? 5.008 -21.688 -18.219 1 83.75 78 HIS B CA 1
ATOM 3049 C C . HIS B 1 78 ? 3.787 -21.375 -17.359 1 83.75 78 HIS B C 1
ATOM 3051 O O . HIS B 1 78 ? 3.051 -20.422 -17.625 1 83.75 78 HIS B O 1
ATOM 3057 N N . TYR B 1 79 ? 3.68 -22.172 -16.344 1 85.25 79 TYR B N 1
ATOM 3058 C CA . TYR B 1 79 ? 2.557 -21.938 -15.445 1 85.25 79 TYR B CA 1
ATOM 3059 C C . TYR B 1 79 ? 2.752 -20.641 -14.656 1 85.25 79 TYR B C 1
ATOM 3061 O O . TYR B 1 79 ? 1.794 -19.906 -14.414 1 85.25 79 TYR B O 1
ATOM 3069 N N . GLU B 1 80 ? 3.92 -20.391 -14.266 1 82.88 80 GLU B N 1
ATOM 3070 C CA . GLU B 1 80 ? 4.203 -19.141 -13.547 1 82.88 80 GLU B CA 1
ATOM 3071 C C . GLU B 1 80 ? 3.918 -17.922 -14.422 1 82.88 80 GLU B C 1
ATOM 3073 O O . GLU B 1 80 ? 3.412 -16.922 -13.93 1 82.88 80 GLU B O 1
ATOM 3078 N N . GLU B 1 81 ? 4.25 -18.047 -15.648 1 79 81 GLU B N 1
ATOM 3079 C CA . GLU B 1 81 ? 3.961 -16.953 -16.578 1 79 81 GLU B CA 1
ATOM 3080 C C . GLU B 1 81 ? 2.457 -16.797 -16.781 1 79 81 GLU B C 1
ATOM 3082 O O . GLU B 1 81 ? 1.955 -15.664 -16.859 1 79 81 GLU B O 1
ATOM 3087 N N . ALA B 1 82 ? 1.812 -17.938 -16.859 1 81.19 82 ALA B N 1
ATOM 3088 C CA . ALA B 1 82 ? 0.362 -17.875 -17.031 1 81.19 82 ALA B CA 1
ATOM 3089 C C . ALA B 1 82 ? -0.32 -17.359 -15.766 1 81.19 82 ALA B C 1
ATOM 3091 O O . ALA B 1 82 ? -1.355 -16.703 -15.844 1 81.19 82 ALA B O 1
ATOM 3092 N N . ARG B 1 83 ? 0.264 -17.609 -14.68 1 80.12 83 ARG B N 1
ATOM 3093 C CA . ARG B 1 83 ? -0.289 -17.141 -13.414 1 80.12 83 ARG B CA 1
ATOM 3094 C C . ARG B 1 83 ? -0.226 -15.625 -13.312 1 80.12 83 ARG B C 1
ATOM 3096 O O . ARG B 1 83 ? -1.117 -14.992 -12.742 1 80.12 83 ARG B O 1
ATOM 3103 N N . THR B 1 84 ? 0.814 -15.109 -13.883 1 74.5 84 THR B N 1
ATOM 3104 C CA . THR B 1 84 ? 0.926 -13.656 -13.891 1 74.5 84 THR B CA 1
ATOM 3105 C C . THR B 1 84 ? -0.153 -13.031 -14.766 1 74.5 84 THR B C 1
ATOM 3107 O O . THR B 1 84 ? -0.535 -11.875 -14.57 1 74.5 84 THR B O 1
ATOM 3110 N N . ALA B 1 85 ? -0.596 -13.859 -15.703 1 74.94 85 ALA B N 1
ATOM 3111 C CA . ALA B 1 85 ? -1.656 -13.391 -16.594 1 74.94 85 ALA B CA 1
ATOM 3112 C C . ALA B 1 85 ? -3.033 -13.641 -15.984 1 74.94 85 ALA B C 1
ATOM 3114 O O . ALA B 1 85 ? -4.055 -13.273 -16.562 1 74.94 85 ALA B O 1
ATOM 3115 N N . GLY B 1 86 ? -3.025 -14.25 -14.797 1 73.19 86 GLY B N 1
ATOM 3116 C CA . GLY B 1 86 ? -4.289 -14.383 -14.094 1 73.19 86 GLY B CA 1
ATOM 3117 C C . GLY B 1 86 ? -4.836 -15.797 -14.109 1 73.19 86 GLY B C 1
ATOM 3118 O O . GLY B 1 86 ? -5.98 -16.031 -13.711 1 73.19 86 GLY B O 1
ATOM 3119 N N . ILE B 1 87 ? -4.16 -16.766 -14.594 1 78.38 87 ILE B N 1
ATOM 3120 C CA . ILE B 1 87 ? -4.633 -18.141 -14.672 1 78.38 87 ILE B CA 1
ATOM 3121 C C . ILE B 1 87 ? -4.348 -18.859 -13.359 1 78.38 87 ILE B C 1
ATOM 3123 O O . ILE B 1 87 ? -3.283 -18.672 -12.758 1 78.38 87 ILE B O 1
ATOM 3127 N N . ARG B 1 88 ? -5.367 -19.562 -12.914 1 77.38 88 ARG B N 1
ATOM 3128 C CA . ARG B 1 88 ? -5.227 -20.359 -11.695 1 77.38 88 ARG B CA 1
ATOM 3129 C C . ARG B 1 88 ? -5.547 -21.828 -11.953 1 77.38 88 ARG B C 1
ATOM 3131 O O . ARG B 1 88 ? -6.203 -22.156 -12.945 1 77.38 88 ARG B O 1
ATOM 3138 N N . ALA B 1 89 ? -4.895 -22.609 -11.078 1 75.44 89 ALA B N 1
ATOM 3139 C CA . ALA B 1 89 ? -5.105 -24.047 -11.234 1 75.44 89 ALA B CA 1
ATOM 3140 C C . ALA B 1 89 ? -6.574 -24.406 -11.023 1 75.44 89 ALA B C 1
ATOM 3142 O O . ALA B 1 89 ? -7.129 -25.234 -11.758 1 75.44 89 ALA B O 1
ATOM 3143 N N . GLU B 1 90 ? -7.137 -23.844 -9.945 1 68.12 90 GLU B N 1
ATOM 3144 C CA . GLU B 1 90 ? -8.555 -24.094 -9.703 1 68.12 90 GLU B CA 1
ATOM 3145 C C . GLU B 1 90 ? -9.43 -23.062 -10.414 1 68.12 90 GLU B C 1
ATOM 3147 O O . GLU B 1 90 ? -9.062 -21.891 -10.516 1 68.12 90 GLU B O 1
ATOM 3152 N N . GLN B 1 91 ? -10.305 -23.562 -11.305 1 61.75 91 GLN B N 1
ATOM 3153 C CA . GLN B 1 91 ? -11.195 -22.734 -12.109 1 61.75 91 GLN B CA 1
ATOM 3154 C C . GLN B 1 91 ? -11.805 -21.625 -11.266 1 61.75 91 GLN B C 1
ATOM 3156 O O . GLN B 1 91 ? -12.461 -21.875 -10.258 1 61.75 91 GLN B O 1
ATOM 3161 N N . GLY B 1 92 ? -11.148 -20.516 -11.203 1 63.16 92 GLY B N 1
ATOM 3162 C CA . GLY B 1 92 ? -11.766 -19.375 -10.539 1 63.16 92 GLY B CA 1
ATOM 3163 C C . GLY B 1 92 ? -12.453 -18.422 -11.5 1 63.16 92 GLY B C 1
ATOM 3164 O O . GLY B 1 92 ? -12.664 -18.75 -12.664 1 63.16 92 GLY B O 1
ATOM 3165 N N . ARG B 1 93 ? -13.18 -17.516 -11.047 1 66.94 93 ARG B N 1
ATOM 3166 C CA . ARG B 1 93 ? -13.883 -16.469 -11.789 1 66.94 93 ARG B CA 1
ATOM 3167 C C . ARG B 1 93 ? -12.93 -15.695 -12.688 1 66.94 93 ARG B C 1
ATOM 3169 O O . ARG B 1 93 ? -11.711 -15.719 -12.469 1 66.94 93 ARG B O 1
ATOM 3176 N N . ALA B 1 94 ? -13.484 -15.273 -13.836 1 78.06 94 ALA B N 1
ATOM 3177 C CA . ALA B 1 94 ? -12.719 -14.352 -14.672 1 78.06 94 ALA B CA 1
ATOM 3178 C C . ALA B 1 94 ? -12.227 -13.156 -13.867 1 78.06 94 ALA B C 1
ATOM 3180 O O . ALA B 1 94 ? -12.984 -12.57 -13.086 1 78.06 94 ALA B O 1
ATOM 3181 N N . LEU B 1 95 ? -10.992 -12.898 -13.945 1 80.56 95 LEU B N 1
ATOM 3182 C CA . LEU B 1 95 ? -10.391 -11.836 -13.148 1 80.56 95 LEU B CA 1
ATOM 3183 C C . LEU B 1 95 ? -10.656 -10.469 -13.773 1 80.56 95 LEU B C 1
ATOM 3185 O O . LEU B 1 95 ? -10.719 -9.461 -13.07 1 80.56 95 LEU B O 1
ATOM 3189 N N . TRP B 1 96 ? -10.891 -10.453 -15.07 1 85.44 96 TRP B N 1
ATOM 3190 C CA . TRP B 1 96 ? -11.023 -9.156 -15.727 1 85.44 96 TRP B CA 1
ATOM 3191 C C . TRP B 1 96 ? -12.453 -8.938 -16.203 1 85.44 96 TRP B C 1
ATOM 3193 O O . TRP B 1 96 ? -12.688 -8.172 -17.141 1 85.44 96 TRP B O 1
ATOM 3203 N N . ASP B 1 97 ? -13.406 -9.641 -15.578 1 86.62 97 ASP B N 1
ATOM 3204 C CA . ASP B 1 97 ? -14.812 -9.273 -15.758 1 86.62 97 ASP B CA 1
ATOM 3205 C C . ASP B 1 97 ? -15.117 -7.93 -15.094 1 86.62 97 ASP B C 1
ATOM 3207 O O . ASP B 1 97 ? -14.25 -7.352 -14.43 1 86.62 97 ASP B O 1
ATOM 3211 N N . ILE B 1 98 ? -16.234 -7.383 -15.32 1 86.31 98 ILE B N 1
ATOM 3212 C CA . ILE B 1 98 ? -16.578 -6.059 -14.812 1 86.31 98 ILE B CA 1
ATOM 3213 C C . ILE B 1 98 ? -16.438 -6.039 -13.289 1 86.31 98 ILE B C 1
ATOM 3215 O O . ILE B 1 98 ? -15.938 -5.07 -12.719 1 86.31 98 ILE B O 1
ATOM 3219 N N . HIS B 1 99 ? -16.859 -7.105 -12.609 1 83.75 99 HIS B N 1
ATOM 3220 C CA . HIS B 1 99 ? -16.75 -7.191 -11.156 1 83.75 99 HIS B CA 1
ATOM 3221 C C . HIS B 1 99 ? -15.289 -7.316 -10.727 1 83.75 99 HIS B C 1
ATOM 3223 O O . HIS B 1 99 ? -14.867 -6.68 -9.758 1 83.75 99 HIS B O 1
ATOM 3229 N N . GLY B 1 100 ? -14.578 -8.164 -11.492 1 87.19 100 GLY B N 1
ATOM 3230 C CA . GLY B 1 100 ? -13.156 -8.312 -11.203 1 87.19 100 GLY B CA 1
ATOM 3231 C C . GLY B 1 100 ? -12.359 -7.047 -11.469 1 87.19 100 GLY B C 1
ATOM 3232 O O . GLY B 1 100 ? -11.453 -6.707 -10.703 1 87.19 100 GLY B O 1
ATOM 3233 N N . ALA B 1 101 ? -12.727 -6.406 -12.531 1 91.06 101 ALA B N 1
ATOM 3234 C CA . ALA B 1 101 ? -12.047 -5.156 -12.859 1 91.06 101 ALA B CA 1
ATOM 3235 C C . ALA B 1 101 ? -12.344 -4.078 -11.828 1 91.06 101 ALA B C 1
ATOM 3237 O O . ALA B 1 101 ? -11.484 -3.254 -11.516 1 91.06 101 ALA B O 1
ATOM 3238 N N . PHE B 1 102 ? -13.555 -4.078 -11.32 1 91.31 102 PHE B N 1
ATOM 3239 C CA . PHE B 1 102 ? -13.922 -3.123 -10.281 1 91.31 102 PHE B CA 1
ATOM 3240 C C . PHE B 1 102 ? -13.117 -3.371 -9.016 1 91.31 102 PHE B C 1
ATOM 3242 O O . PHE B 1 102 ? -12.656 -2.426 -8.367 1 91.31 102 PHE B O 1
ATOM 3249 N N . TYR B 1 103 ? -12.984 -4.613 -8.672 1 88.94 103 TYR B N 1
ATOM 3250 C CA . TYR B 1 103 ? -12.172 -4.977 -7.516 1 88.94 103 TYR B CA 1
ATOM 3251 C C . TYR B 1 103 ? -10.719 -4.566 -7.727 1 88.94 103 TYR B C 1
ATOM 3253 O O . TYR B 1 103 ? -10.078 -4.031 -6.816 1 88.94 103 TYR B O 1
ATOM 3261 N N . PHE B 1 104 ? -10.273 -4.688 -8.914 1 91.88 104 PHE B N 1
ATOM 3262 C CA . PHE B 1 104 ? -8.914 -4.324 -9.273 1 91.88 104 PHE B CA 1
ATOM 3263 C C . PHE B 1 104 ? -8.695 -2.824 -9.117 1 91.88 104 PHE B C 1
ATOM 3265 O O . PHE B 1 104 ? -7.734 -2.396 -8.477 1 91.88 104 PHE B O 1
ATOM 3272 N N . VAL B 1 105 ? -9.516 -2.078 -9.688 1 93.88 105 VAL B N 1
ATOM 3273 C CA . VAL B 1 105 ? -9.359 -0.628 -9.641 1 93.88 105 VAL B CA 1
ATOM 3274 C C . VAL B 1 105 ? -9.516 -0.133 -8.211 1 93.88 105 VAL B C 1
ATOM 3276 O O . VAL B 1 105 ? -8.828 0.804 -7.789 1 93.88 105 VAL B O 1
ATOM 3279 N N . GLY B 1 106 ? -10.422 -0.769 -7.441 1 92.12 106 GLY B N 1
ATOM 3280 C CA . GLY B 1 106 ? -10.562 -0.413 -6.039 1 92.12 106 GLY B CA 1
ATOM 3281 C C . GLY B 1 106 ? -9.297 -0.614 -5.234 1 92.12 106 GLY B C 1
ATOM 3282 O O . GLY B 1 106 ? -8.961 0.207 -4.379 1 92.12 106 GLY B O 1
ATOM 3283 N N . THR B 1 107 ? -8.555 -1.662 -5.523 1 91.88 107 THR B N 1
ATOM 3284 C CA . THR B 1 107 ? -7.309 -1.927 -4.812 1 91.88 107 THR B CA 1
ATOM 3285 C C . THR B 1 107 ? -6.215 -0.966 -5.262 1 91.88 107 THR B C 1
ATOM 3287 O O . THR B 1 107 ? -5.32 -0.625 -4.484 1 91.88 107 THR B O 1
ATOM 3290 N N . VAL B 1 108 ? -6.301 -0.507 -6.484 1 94 108 VAL B N 1
ATOM 3291 C CA . VAL B 1 108 ? -5.309 0.43 -7.004 1 94 108 VAL B CA 1
ATOM 3292 C C . VAL B 1 108 ? -5.512 1.802 -6.363 1 94 108 VAL B C 1
ATOM 3294 O O . VAL B 1 108 ? -4.562 2.395 -5.844 1 94 108 VAL B O 1
ATOM 3297 N N . VAL B 1 109 ? -6.75 2.246 -6.359 1 94.5 109 VAL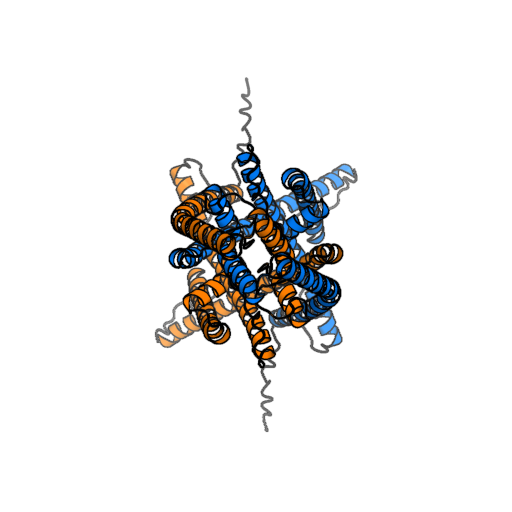 B N 1
ATOM 3298 C CA . VAL B 1 109 ? -7.043 3.59 -5.871 1 94.5 109 VAL B CA 1
ATOM 3299 C C . VAL B 1 109 ? -6.84 3.65 -4.359 1 94.5 109 VAL B C 1
ATOM 3301 O O . VAL B 1 109 ? -6.398 4.672 -3.826 1 94.5 109 VAL B O 1
ATOM 3304 N N . SER B 1 110 ? -7.102 2.566 -3.635 1 92.75 110 SER B N 1
ATOM 3305 C CA . SER B 1 110 ? -6.914 2.521 -2.189 1 92.75 110 SER B CA 1
ATOM 3306 C C . SER B 1 110 ? -5.477 2.158 -1.827 1 92.75 110 SER B C 1
ATOM 3308 O O . SER B 1 110 ? -5.113 2.15 -0.65 1 92.75 110 SER B O 1
ATOM 3310 N N . THR B 1 111 ? -4.605 1.825 -2.766 1 93.19 111 THR B N 1
ATOM 3311 C CA . THR B 1 111 ? -3.189 1.489 -2.664 1 93.19 111 THR B CA 1
ATOM 3312 C C . THR B 1 111 ? -2.994 0.196 -1.879 1 93.19 111 THR B C 1
ATOM 3314 O O . THR B 1 111 ? -1.983 0.024 -1.195 1 93.19 111 THR B O 1
ATOM 3317 N N . ILE B 1 112 ? -4.016 -0.682 -1.765 1 92.56 112 ILE B N 1
ATOM 3318 C CA . ILE B 1 112 ? -3.879 -1.99 -1.134 1 92.56 112 ILE B CA 1
ATOM 3319 C C . ILE B 1 112 ? -3.037 -2.906 -2.02 1 92.56 112 ILE B C 1
ATOM 3321 O O . ILE B 1 112 ? -2.037 -3.469 -1.567 1 92.56 112 ILE B O 1
ATOM 3325 N N . GLY B 1 113 ? -3.361 -3.064 -3.328 1 90.06 113 GLY B N 1
ATOM 3326 C CA . GLY B 1 113 ? -2.609 -3.807 -4.324 1 90.06 113 GLY B CA 1
ATOM 3327 C C . GLY B 1 113 ? -2.365 -5.254 -3.938 1 90.06 113 GLY B C 1
ATOM 3328 O O . GLY B 1 113 ? -1.224 -5.652 -3.691 1 90.06 113 GLY B O 1
ATOM 3329 N N . PHE B 1 114 ? -3.268 -6.133 -3.973 1 86.38 114 PHE B N 1
ATOM 3330 C CA . PHE B 1 114 ? -3.123 -7.543 -3.619 1 86.38 114 PHE B CA 1
ATOM 3331 C C . PHE B 1 114 ? -2.203 -8.258 -4.602 1 86.38 114 PHE B C 1
ATOM 3333 O O . PHE B 1 114 ? -1.539 -9.227 -4.242 1 86.38 114 PHE B O 1
ATOM 3340 N N . GLY B 1 115 ? -2.193 -7.84 -5.879 1 84.44 115 GLY B N 1
ATOM 3341 C CA . GLY B 1 115 ? -1.271 -8.391 -6.859 1 84.44 115 GLY B CA 1
ATOM 3342 C C . GLY B 1 115 ? -1.811 -9.617 -7.562 1 84.44 115 GLY B C 1
ATOM 3343 O O . GLY B 1 115 ? -1.076 -10.305 -8.281 1 84.44 115 GLY B O 1
ATOM 3344 N N . VAL B 1 116 ? -3.045 -10.023 -7.258 1 80.75 116 VAL B N 1
ATOM 3345 C CA . VAL B 1 116 ? -3.641 -11.18 -7.926 1 80.75 116 VAL B CA 1
ATOM 3346 C C . VAL B 1 116 ? -3.926 -10.836 -9.391 1 80.75 116 VAL B C 1
ATOM 3348 O O . VAL B 1 116 ? -3.816 -11.688 -10.266 1 80.75 116 VAL B O 1
ATOM 3351 N N . THR B 1 117 ? -4.27 -9.578 -9.602 1 83.88 117 THR B N 1
ATOM 3352 C CA . THR B 1 117 ? -4.539 -9.086 -10.945 1 83.88 117 THR B CA 1
ATOM 3353 C C . THR B 1 117 ? -3.623 -7.918 -11.297 1 83.88 117 THR B C 1
ATOM 3355 O O . THR B 1 117 ? -3.408 -7.027 -10.477 1 83.88 117 THR B O 1
ATOM 3358 N N . ALA B 1 118 ? -2.947 -8.039 -12.367 1 87 118 ALA B N 1
ATOM 3359 C CA . ALA B 1 118 ? -2.098 -6.965 -12.883 1 87 118 ALA B CA 1
ATOM 3360 C C . ALA B 1 118 ? -2.172 -6.895 -14.406 1 87 118 ALA B C 1
ATOM 3362 O O . ALA B 1 118 ? -2.303 -7.918 -15.078 1 87 118 ALA B O 1
ATOM 3363 N N . PRO B 1 119 ? -2.184 -5.703 -14.891 1 89.31 119 PRO B N 1
ATOM 3364 C CA . PRO B 1 119 ? -2.258 -5.566 -16.344 1 89.31 119 PRO B CA 1
ATOM 3365 C C . PRO B 1 119 ? -1.062 -6.191 -17.062 1 89.31 119 PRO B C 1
ATOM 3367 O O . PRO B 1 119 ? 0.077 -6.043 -16.609 1 89.31 119 PRO B O 1
ATOM 3370 N N . ILE B 1 120 ? -1.363 -6.879 -18.141 1 87.62 120 ILE B N 1
ATOM 3371 C CA . ILE B 1 120 ? -0.308 -7.535 -18.906 1 87.62 120 ILE B CA 1
ATOM 3372 C C . ILE B 1 120 ? -0.026 -6.746 -20.172 1 87.62 120 ILE B C 1
ATOM 3374 O O . ILE B 1 120 ? 1.109 -6.719 -20.656 1 87.62 120 ILE B O 1
ATOM 3378 N N . THR B 1 121 ? -0.99 -6.012 -20.656 1 90.12 121 THR B N 1
ATOM 3379 C CA . THR B 1 121 ? -0.842 -5.258 -21.891 1 90.12 121 THR B CA 1
ATOM 3380 C C . THR B 1 121 ? -0.043 -3.977 -21.656 1 90.12 121 THR B C 1
ATOM 3382 O O . THR B 1 121 ? -0.091 -3.402 -20.578 1 90.12 121 THR B O 1
ATOM 3385 N N . VAL B 1 122 ? 0.714 -3.521 -22.641 1 91.06 122 VAL B N 1
ATOM 3386 C CA . VAL B 1 122 ? 1.532 -2.318 -22.547 1 91.06 122 VAL B CA 1
ATOM 3387 C C . VAL B 1 122 ? 0.635 -1.095 -22.375 1 91.06 122 VAL B C 1
ATOM 3389 O O . VAL B 1 122 ? 0.929 -0.209 -21.578 1 91.06 122 VAL B O 1
ATOM 3392 N N . THR B 1 123 ? -0.458 -1.097 -23.109 1 92.75 123 THR B N 1
ATOM 3393 C CA . THR B 1 123 ? -1.396 0.014 -23 1 92.75 123 THR B CA 1
ATOM 3394 C C . THR B 1 123 ? -2.025 0.054 -21.625 1 92.75 123 THR B C 1
ATOM 3396 O O . THR B 1 123 ? -2.215 1.131 -21.047 1 92.75 123 THR B O 1
ATOM 3399 N N . GLY B 1 124 ? -2.336 -1.146 -21.109 1 92.62 124 GLY B N 1
ATOM 3400 C CA . GLY B 1 124 ? -2.896 -1.207 -19.766 1 92.62 124 GLY B CA 1
ATOM 3401 C C . GLY B 1 124 ? -1.947 -0.696 -18.703 1 92.62 124 GLY B C 1
ATOM 3402 O O . GLY B 1 124 ? -2.365 -0.005 -17.766 1 92.62 124 GLY B O 1
ATOM 3403 N N . LYS B 1 125 ? -0.65 -0.984 -18.828 1 92.75 125 LYS B N 1
ATOM 3404 C CA . LYS B 1 125 ? 0.36 -0.542 -17.875 1 92.75 125 LYS B CA 1
ATOM 3405 C C . LYS B 1 125 ? 0.537 0.972 -17.922 1 92.75 125 LYS B C 1
ATOM 3407 O O . LYS B 1 125 ? 0.66 1.621 -16.875 1 92.75 125 LYS B O 1
ATOM 3412 N N . ALA B 1 126 ? 0.531 1.527 -19.094 1 92.81 126 ALA B N 1
ATOM 3413 C CA . ALA B 1 126 ? 0.66 2.975 -19.25 1 92.81 126 ALA B CA 1
ATOM 3414 C C . ALA B 1 126 ? -0.564 3.695 -18.688 1 92.81 126 ALA B C 1
ATOM 3416 O O . ALA B 1 126 ? -0.436 4.719 -18.016 1 92.81 126 ALA B O 1
ATOM 3417 N N . LEU B 1 127 ? -1.702 3.16 -18.938 1 94.56 127 LEU B N 1
ATOM 3418 C CA . LEU B 1 127 ? -2.939 3.775 -18.469 1 94.56 127 LEU B CA 1
ATOM 3419 C C . LEU B 1 127 ? -3.057 3.67 -16.953 1 94.56 127 LEU B C 1
ATOM 3421 O O . LEU B 1 127 ? -3.629 4.551 -16.312 1 94.56 127 LEU B O 1
ATOM 3425 N N . LEU B 1 128 ? -2.547 2.57 -16.406 1 94.75 128 LEU B N 1
ATOM 3426 C CA . LEU B 1 128 ? -2.586 2.406 -14.961 1 94.75 128 LEU B CA 1
ATOM 3427 C C . LEU B 1 128 ? -1.798 3.512 -14.266 1 94.75 128 LEU B C 1
ATOM 3429 O O . LEU B 1 128 ? -2.205 4 -13.211 1 94.75 128 LEU B O 1
ATOM 3433 N N . VAL B 1 129 ? -0.668 3.912 -14.906 1 93.81 129 VAL B N 1
ATOM 3434 C CA . VAL B 1 129 ? 0.166 4.961 -14.328 1 93.81 129 VAL B CA 1
ATOM 3435 C C . VAL B 1 129 ? -0.611 6.273 -14.281 1 93.81 129 VAL B C 1
ATOM 3437 O O . VAL B 1 129 ? -0.642 6.949 -13.25 1 93.81 129 VAL B O 1
ATOM 3440 N N . LEU B 1 130 ? -1.302 6.555 -15.32 1 93.69 130 LEU B N 1
ATOM 3441 C CA . LEU B 1 130 ? -2.072 7.793 -15.406 1 93.69 130 LEU B CA 1
ATOM 3442 C C . LEU B 1 130 ? -3.307 7.723 -14.516 1 93.69 130 LEU B C 1
ATOM 3444 O O . LEU B 1 130 ? -3.592 8.664 -13.766 1 93.69 130 LEU B O 1
ATOM 3448 N N . TYR B 1 131 ? -3.975 6.613 -14.594 1 95.88 131 TYR B N 1
ATOM 3449 C CA . TYR B 1 131 ? -5.164 6.395 -13.781 1 95.88 131 TYR B CA 1
ATOM 3450 C C . TYR B 1 131 ? -4.82 6.395 -12.297 1 95.88 131 TYR B C 1
ATOM 3452 O O . TYR B 1 131 ? -5.559 6.957 -11.477 1 95.88 131 TYR B O 1
ATOM 3460 N N . GLY B 1 132 ? -3.703 5.797 -11.992 1 95.12 132 GLY B N 1
ATOM 3461 C CA . GLY B 1 132 ? -3.287 5.695 -10.602 1 95.12 132 GLY B CA 1
ATOM 3462 C C . GLY B 1 132 ? -2.898 7.027 -10 1 95.12 132 GLY B C 1
ATOM 3463 O O . GLY B 1 132 ? -3.133 7.27 -8.812 1 95.12 132 GLY B O 1
ATOM 3464 N N . LEU B 1 133 ? -2.324 7.871 -10.766 1 95 133 LEU B N 1
ATOM 3465 C CA . LEU B 1 133 ? -1.899 9.18 -10.273 1 95 133 LEU B CA 1
ATOM 3466 C C . LEU B 1 133 ? -3.088 9.969 -9.75 1 95 133 LEU B C 1
ATOM 3468 O O . LEU B 1 133 ? -3.064 10.453 -8.609 1 95 133 LEU B O 1
ATOM 3472 N N . LEU B 1 134 ? -4.125 9.984 -10.477 1 95.25 134 LEU B N 1
ATOM 3473 C CA . LEU B 1 134 ? -5.305 10.742 -10.078 1 95.25 134 LEU B CA 1
ATOM 3474 C C . LEU B 1 134 ? -6.098 10 -9.008 1 95.25 134 LEU B C 1
ATOM 3476 O O . LEU B 1 134 ? -6.57 10.617 -8.047 1 95.25 134 LEU B O 1
ATOM 3480 N N . GLY B 1 135 ? -6.219 8.75 -9.219 1 96 135 GLY B N 1
ATOM 3481 C CA . GLY B 1 135 ? -6.992 7.957 -8.281 1 96 135 GLY B CA 1
ATOM 3482 C C . GLY B 1 135 ? -6.387 7.93 -6.887 1 96 135 GLY B C 1
ATOM 3483 O O . GLY B 1 135 ? -7.094 8.125 -5.895 1 96 135 GLY B O 1
ATOM 3484 N N . CYS B 1 136 ? -5.09 7.699 -6.77 1 95.94 136 CYS B N 1
ATOM 3485 C CA . CYS B 1 136 ? -4.418 7.637 -5.477 1 95.94 136 CYS B CA 1
ATOM 3486 C C . CYS B 1 136 ? -4.445 8.992 -4.781 1 95.94 136 CYS B C 1
ATOM 3488 O O . CYS B 1 136 ? -4.613 9.062 -3.561 1 95.94 136 CYS B O 1
ATOM 3490 N N . SER B 1 137 ? -4.293 10.055 -5.527 1 96.5 137 SER B N 1
ATOM 3491 C CA . SER B 1 137 ? -4.332 11.391 -4.949 1 96.5 137 SER B CA 1
ATOM 3492 C C . SER B 1 137 ? -5.719 11.719 -4.402 1 96.5 137 SER B C 1
ATOM 3494 O O . SER B 1 137 ? -5.844 12.281 -3.311 1 96.5 137 SER B O 1
ATOM 3496 N N . ALA B 1 138 ? -6.672 11.32 -5.152 1 95.94 138 ALA B N 1
ATOM 3497 C CA . ALA B 1 138 ? -8.047 11.562 -4.715 1 95.94 138 ALA B CA 1
ATOM 3498 C C . ALA B 1 138 ? -8.367 10.773 -3.451 1 95.94 138 ALA B C 1
ATOM 3500 O O . ALA B 1 138 ? -9.055 11.273 -2.555 1 95.94 138 ALA B O 1
ATOM 3501 N N . THR B 1 139 ? -7.918 9.586 -3.389 1 94.94 139 THR B N 1
ATOM 3502 C CA . THR B 1 139 ? -8.203 8.742 -2.234 1 94.94 139 THR B CA 1
ATOM 3503 C C . THR B 1 139 ? -7.449 9.234 -1.003 1 94.94 139 THR B C 1
ATOM 3505 O O . THR B 1 139 ? -7.969 9.188 0.113 1 94.94 139 THR B O 1
ATOM 3508 N N . ILE B 1 140 ? -6.223 9.656 -1.205 1 94.69 140 ILE B N 1
ATOM 3509 C CA . ILE B 1 140 ? -5.488 10.234 -0.089 1 94.69 140 ILE B CA 1
ATOM 3510 C C . ILE B 1 140 ? -6.258 11.43 0.468 1 94.69 140 ILE B C 1
ATOM 3512 O O . ILE B 1 140 ? -6.316 11.625 1.685 1 94.69 140 ILE B O 1
ATOM 3516 N N . LEU B 1 141 ? -6.797 12.242 -0.423 1 95.44 141 LEU B N 1
ATOM 3517 C CA . LEU B 1 141 ? -7.641 13.352 0.02 1 95.44 141 LEU B CA 1
ATOM 3518 C C . LEU B 1 141 ? -8.82 12.844 0.833 1 95.44 141 LEU B C 1
ATOM 3520 O O . LEU B 1 141 ? -9.141 13.391 1.889 1 95.44 141 LEU B O 1
ATOM 3524 N N . PHE B 1 142 ? -9.438 11.867 0.343 1 95.62 142 PHE B N 1
ATOM 3525 C CA . PHE B 1 142 ? -10.562 11.281 1.049 1 95.62 142 PHE B CA 1
ATOM 3526 C C . PHE B 1 142 ? -10.156 10.812 2.439 1 95.62 142 PHE B C 1
ATOM 3528 O O . PHE B 1 142 ? -10.859 11.055 3.418 1 95.62 142 PHE B O 1
ATOM 3535 N N . PHE B 1 143 ? -9.008 10.125 2.518 1 94.75 143 PHE B N 1
ATOM 3536 C CA . PHE B 1 143 ? -8.508 9.648 3.799 1 94.75 143 PHE B CA 1
ATOM 3537 C C . PHE B 1 143 ? -8.242 10.805 4.75 1 94.75 143 PHE B C 1
ATOM 3539 O O . PHE B 1 143 ? -8.555 10.727 5.938 1 94.75 143 PHE B O 1
ATOM 3546 N N . ASN B 1 144 ? -7.707 11.836 4.223 1 93.19 144 ASN B N 1
ATOM 3547 C CA . ASN B 1 144 ? -7.387 13 5.047 1 93.19 144 ASN B CA 1
ATOM 3548 C C . ASN B 1 144 ? -8.648 13.695 5.551 1 93.19 144 ASN B C 1
ATOM 3550 O O . ASN B 1 144 ? -8.719 14.102 6.711 1 93.19 144 ASN B O 1
ATOM 3554 N N . LEU B 1 145 ? -9.562 13.836 4.676 1 93.12 145 LEU B N 1
ATOM 3555 C CA . LEU B 1 145 ? -10.82 14.453 5.082 1 93.12 145 LEU B CA 1
ATOM 3556 C C . LEU B 1 145 ? -11.547 13.578 6.102 1 93.12 145 LEU B C 1
ATOM 3558 O O . LEU B 1 145 ? -12.125 14.094 7.062 1 93.12 145 LEU B O 1
ATOM 3562 N N . PHE B 1 146 ? -11.555 12.344 5.875 1 93.25 146 PHE B N 1
ATOM 3563 C CA . PHE B 1 146 ? -12.156 11.414 6.824 1 93.25 146 PHE B CA 1
ATOM 3564 C C . PHE B 1 146 ? -11.469 11.516 8.18 1 93.25 146 PHE B C 1
ATOM 3566 O O . PHE B 1 146 ? -12.141 11.531 9.219 1 93.25 146 PHE B O 1
ATOM 3573 N N . LEU B 1 147 ? -10.156 11.516 8.172 1 91.81 147 LEU B N 1
ATOM 3574 C CA . LEU B 1 147 ? -9.375 11.656 9.398 1 91.81 147 LEU B CA 1
ATOM 3575 C C . LEU B 1 147 ? -9.781 12.914 10.156 1 91.81 147 LEU B C 1
ATOM 3577 O O . LEU B 1 147 ? -10 12.867 11.367 1 91.81 147 LEU B O 1
ATOM 3581 N N . GLU B 1 148 ? -9.922 14.008 9.477 1 90.94 148 GLU B N 1
ATOM 3582 C CA . GLU B 1 148 ? -10.32 15.266 10.094 1 90.94 148 GLU B CA 1
ATOM 3583 C C . GLU B 1 148 ? -11.711 15.164 10.719 1 90.94 148 GLU B C 1
ATOM 3585 O O . GLU B 1 148 ? -11.938 15.648 11.828 1 90.94 148 GLU B O 1
ATOM 3590 N N . ARG B 1 149 ? -12.547 14.531 10.062 1 90.06 149 ARG B N 1
ATOM 3591 C CA . ARG B 1 149 ? -13.914 14.391 10.547 1 90.06 149 ARG B CA 1
ATOM 3592 C C . ARG B 1 149 ? -13.969 13.477 11.766 1 90.06 149 ARG B C 1
ATOM 3594 O O . ARG B 1 149 ? -14.688 13.758 12.727 1 90.06 149 ARG B O 1
ATOM 3601 N N . VAL B 1 150 ? -13.242 12.453 11.672 1 90.19 150 VAL B N 1
ATOM 3602 C CA . VAL B 1 150 ? -13.242 11.5 12.773 1 90.19 150 VAL B CA 1
ATOM 3603 C C . VAL B 1 150 ? -12.641 12.156 14.023 1 90.19 150 VAL B C 1
ATOM 3605 O O . VAL B 1 150 ? -13.164 11.992 15.125 1 90.19 150 VAL B O 1
ATOM 3608 N N . ILE B 1 151 ? -11.57 12.836 13.82 1 89.19 151 ILE B N 1
ATOM 3609 C CA . ILE B 1 151 ? -10.938 13.508 14.953 1 89.19 151 ILE B CA 1
ATOM 3610 C C . ILE B 1 151 ? -11.898 14.531 15.547 1 89.19 151 ILE B C 1
ATOM 3612 O O . ILE B 1 151 ? -12.031 14.633 16.766 1 89.19 151 ILE B O 1
ATOM 3616 N N . THR B 1 152 ? -12.562 15.336 14.742 1 87.19 152 THR B N 1
ATOM 3617 C CA . THR B 1 152 ? -13.523 16.344 15.195 1 87.19 152 THR B CA 1
ATOM 3618 C C . THR B 1 152 ? -14.695 15.688 15.906 1 87.19 152 THR B C 1
ATOM 3620 O O . THR B 1 152 ? -15.109 16.141 16.984 1 87.19 152 THR B O 1
ATOM 3623 N N . MET B 1 153 ? -15.211 14.664 15.32 1 89.38 153 MET B N 1
ATOM 3624 C CA . MET B 1 153 ? -16.328 13.945 15.906 1 89.38 153 MET B CA 1
ATOM 3625 C C . MET B 1 153 ? -15.953 13.359 17.266 1 89.38 153 MET B C 1
ATOM 3627 O O . MET B 1 153 ? -16.734 13.438 18.219 1 89.38 153 MET B O 1
ATOM 3631 N N . LEU B 1 154 ? -14.82 12.773 17.359 1 87.75 154 LEU B N 1
ATOM 3632 C CA . LEU B 1 154 ? -14.375 12.164 18.609 1 87.75 154 LEU B CA 1
ATOM 3633 C C . LEU B 1 154 ? -14.109 13.234 19.672 1 87.75 154 LEU B C 1
ATOM 3635 O O . LEU B 1 154 ? -14.398 13.023 20.844 1 87.75 154 LEU B O 1
ATOM 3639 N N . SER B 1 155 ? -13.625 14.375 19.266 1 85.94 155 SER B N 1
ATOM 3640 C CA . SER B 1 155 ? -13.406 15.477 20.203 1 85.94 155 SER B CA 1
ATOM 3641 C C . SER B 1 155 ? -14.719 15.984 20.781 1 85.94 155 SER B C 1
ATOM 3643 O O . SER B 1 155 ? -14.797 16.297 21.969 1 85.94 155 SER B O 1
ATOM 3645 N N . LEU B 1 156 ? -15.695 16.031 19.953 1 83.56 156 LEU B N 1
ATOM 3646 C CA . LEU B 1 156 ? -17.016 16.469 20.391 1 83.56 156 LEU B CA 1
ATOM 3647 C C . LEU B 1 156 ? -17.625 15.453 21.359 1 83.56 156 LEU B C 1
ATOM 3649 O O . LEU B 1 156 ? -18.219 15.82 22.375 1 83.56 156 LEU B O 1
ATOM 3653 N N . LEU B 1 157 ? -17.469 14.258 21.047 1 83.88 157 LEU B N 1
ATOM 3654 C CA . LEU B 1 157 ? -18 13.188 21.875 1 83.88 157 LEU B CA 1
ATOM 3655 C C . LEU B 1 157 ? -17.328 13.172 23.25 1 83.88 157 LEU B C 1
ATOM 3657 O O . LEU B 1 157 ? -18 12.992 24.266 1 83.88 157 LEU B O 1
ATOM 3661 N N . ILE B 1 158 ? -16.047 13.336 23.266 1 82.31 158 ILE B N 1
ATOM 3662 C CA . ILE B 1 158 ? -15.289 13.352 24.516 1 82.31 158 ILE B CA 1
ATOM 3663 C C . ILE B 1 158 ? -15.695 14.562 25.344 1 82.31 158 ILE B C 1
ATOM 3665 O O . ILE B 1 158 ? -15.852 14.461 26.562 1 82.31 158 ILE B O 1
ATOM 3669 N N . PHE B 1 159 ? -15.859 15.641 24.656 1 81.44 159 PHE B N 1
ATOM 3670 C CA . PHE B 1 159 ? -16.281 16.859 25.328 1 81.44 159 PHE B CA 1
ATOM 3671 C C . PHE B 1 159 ? -17.672 16.688 25.922 1 81.44 159 PHE B C 1
ATOM 3673 O O . PHE B 1 159 ? -17.938 17.109 27.047 1 81.44 159 PHE B O 1
ATOM 3680 N N . ARG B 1 160 ? -18.562 16.109 25.234 1 81.88 160 ARG B N 1
ATOM 3681 C CA . ARG B 1 160 ? -19.938 15.891 25.703 1 81.88 160 ARG B CA 1
ATOM 3682 C C . ARG B 1 160 ? -19.953 14.953 26.906 1 81.88 160 ARG B C 1
ATOM 3684 O O . ARG B 1 160 ? -20.719 15.164 27.844 1 81.88 160 ARG B O 1
ATOM 3691 N N . CYS B 1 161 ? -19.125 13.961 26.781 1 78.25 161 CYS B N 1
ATOM 3692 C CA . CYS B 1 161 ? -19.031 13.016 27.906 1 78.25 161 CYS B CA 1
ATOM 3693 C C . CYS B 1 161 ? -18.453 13.688 29.141 1 78.25 161 CYS B C 1
ATOM 3695 O O . CYS B 1 161 ? -18.891 13.414 30.266 1 78.25 161 CYS B O 1
ATOM 3697 N N . HIS B 1 162 ? -17.453 14.562 28.875 1 75.56 162 HIS B N 1
ATOM 3698 C CA . HIS B 1 162 ? -16.875 15.305 29.984 1 75.56 162 HIS B CA 1
ATOM 3699 C C . HIS B 1 162 ? -17.891 16.234 30.609 1 75.56 162 HIS B C 1
ATOM 3701 O O . HIS B 1 162 ? -17.984 16.328 31.844 1 75.56 162 HIS B O 1
ATOM 3707 N N . ARG B 1 163 ? -18.625 16.891 29.797 1 74.62 163 ARG B N 1
ATOM 3708 C CA . ARG B 1 163 ? -19.625 17.828 30.266 1 74.62 163 ARG B CA 1
ATOM 3709 C C . ARG B 1 163 ? -20.75 17.125 31.016 1 74.62 163 ARG B C 1
ATOM 3711 O O . ARG B 1 163 ? -21.234 17.609 32.031 1 74.62 163 ARG B O 1
ATOM 3718 N N . ARG B 1 164 ? -21.078 15.984 30.516 1 75.25 164 ARG B N 1
ATOM 3719 C CA . ARG B 1 164 ? -22.125 15.211 31.156 1 75.25 164 ARG B CA 1
ATOM 3720 C C . ARG B 1 164 ? -21.688 14.695 32.531 1 75.25 164 ARG B C 1
ATOM 3722 O O . ARG B 1 164 ? -22.469 14.641 33.469 1 75.25 164 ARG B O 1
ATOM 3729 N N . ARG B 1 165 ? -20.438 14.273 32.562 1 68.44 165 ARG B N 1
ATOM 3730 C CA . ARG B 1 165 ? -19.891 13.781 33.812 1 68.44 165 ARG B CA 1
ATOM 3731 C C . ARG B 1 165 ? -19.844 14.883 34.875 1 68.44 165 ARG B C 1
ATOM 3733 O O . ARG B 1 165 ? -20.125 14.641 36.062 1 68.44 165 ARG B O 1
ATOM 3740 N N . ILE B 1 166 ? -19.469 16.094 34.438 1 66.69 166 ILE B N 1
ATOM 3741 C CA . ILE B 1 166 ? -19.406 17.234 35.344 1 66.69 166 ILE B CA 1
ATOM 3742 C C . ILE B 1 166 ? -20.812 17.578 35.812 1 66.69 166 ILE B C 1
A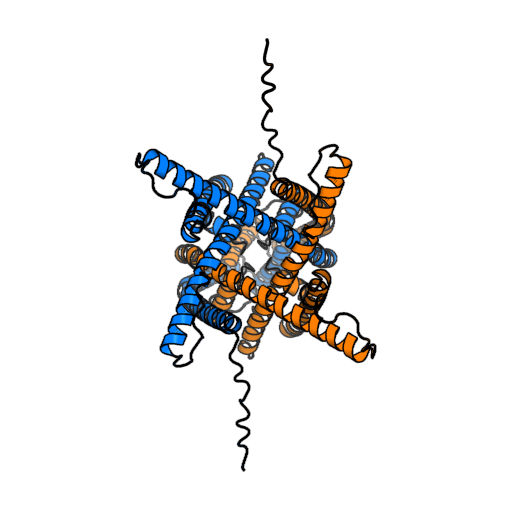TOM 3744 O O . ILE B 1 166 ? -21.016 17.859 37 1 66.69 166 ILE B O 1
ATOM 3748 N N . LYS B 1 167 ? -21.766 17.469 34.875 1 66.38 167 LYS B N 1
ATOM 3749 C CA . LYS B 1 167 ? -23.141 17.781 35.219 1 66.38 167 LYS B CA 1
ATOM 3750 C C . LYS B 1 167 ? -23.703 16.734 36.188 1 66.38 167 LYS B C 1
ATOM 3752 O O . LYS B 1 167 ? -24.453 17.062 37.094 1 66.38 167 LYS B O 1
ATOM 3757 N N . HIS B 1 168 ? -23.375 15.547 35.938 1 63.78 168 HIS B N 1
ATOM 3758 C CA . HIS B 1 168 ? -23.922 14.492 36.812 1 63.78 168 HIS B CA 1
ATOM 3759 C C . HIS B 1 168 ? -23.219 14.469 38.156 1 63.78 168 HIS B C 1
ATOM 3761 O O . HIS B 1 168 ? -23.781 13.953 39.125 1 63.78 168 HIS B O 1
ATOM 3767 N N . SER B 1 169 ? -21.953 14.672 38.125 1 59.31 169 SER B N 1
ATOM 3768 C CA . SER B 1 169 ? -21.297 14.672 39.438 1 59.31 169 SER B CA 1
ATOM 3769 C C . SER B 1 169 ? -21.766 15.844 40.281 1 59.31 169 SER B C 1
ATOM 3771 O O . SER B 1 169 ? -21.438 15.922 41.469 1 59.31 169 SER B O 1
ATOM 3773 N N . GLY B 1 170 ? -23.016 16.344 40.281 1 54.41 170 GLY B N 1
ATOM 3774 C CA . GLY B 1 170 ? -23.656 17.297 41.188 1 54.41 170 GLY B CA 1
ATOM 3775 C C . GLY B 1 170 ? -22.781 18.484 41.531 1 54.41 170 GLY B C 1
ATOM 3776 O O . GLY B 1 170 ? -23.125 19.297 42.375 1 54.41 170 GLY B O 1
ATOM 3777 N N . LEU B 1 171 ? -21.531 18.406 41.5 1 47.06 171 LEU B N 1
ATOM 3778 C CA . LEU B 1 171 ? -20.703 19.5 42 1 47.06 171 LEU B CA 1
ATOM 3779 C C . LEU B 1 171 ? -20.891 20.75 41.125 1 47.06 171 LEU B C 1
ATOM 3781 O O . LEU B 1 171 ? -20.328 20.844 40.031 1 47.06 171 LEU B O 1
ATOM 3785 N N . GLN B 1 172 ? -22.141 21.281 40.969 1 42.72 172 GLN B N 1
ATOM 3786 C CA . GLN B 1 172 ? -22.531 22.594 40.438 1 42.72 172 GLN B CA 1
ATOM 3787 C C . GLN B 1 172 ? -21.609 23.688 40.969 1 42.72 172 GLN B C 1
ATOM 3789 O O . GLN B 1 172 ? -21.969 24.875 40.938 1 42.72 172 GLN B O 1
ATOM 3794 N N . GLY B 1 173 ? -20.781 23.547 42.156 1 39.69 173 GLY B N 1
ATOM 3795 C CA . GLY B 1 173 ? -20.266 24.828 42.594 1 39.69 173 GLY B CA 1
ATOM 3796 C C . GLY B 1 173 ? -19.734 25.688 41.469 1 39.69 173 GLY B C 1
ATOM 3797 O O . GLY B 1 173 ? -19.516 25.188 40.375 1 39.69 173 GLY B O 1
ATOM 3798 N N . ARG B 1 174 ? -19.469 27.094 41.844 1 41 174 ARG B N 1
ATOM 3799 C CA . ARG B 1 174 ? -19.156 28.438 41.344 1 41 174 ARG B CA 1
ATOM 3800 C C . ARG B 1 174 ? -17.984 28.391 40.344 1 41 174 ARG B C 1
ATOM 3802 O O . ARG B 1 174 ? -17.5 29.438 39.906 1 41 174 ARG B O 1
ATOM 3809 N N . THR B 1 175 ? -17.062 27.469 40.594 1 39.47 175 THR B N 1
ATOM 3810 C CA . THR B 1 175 ? -15.836 27.938 39.938 1 39.47 175 THR B CA 1
ATOM 3811 C C . THR B 1 175 ? -16.078 28.219 38.469 1 39.47 175 THR B C 1
ATOM 3813 O O . THR B 1 175 ? -17.016 27.688 37.875 1 39.47 175 THR B O 1
ATOM 3816 N N . SER B 1 176 ? -15.117 29.141 37.875 1 39.09 176 SER B N 1
ATOM 3817 C CA . SER B 1 176 ? -14.938 29.875 36.625 1 39.09 176 SER B CA 1
ATOM 3818 C C . SER B 1 176 ? -15.203 28.984 35.406 1 39.09 176 SER B C 1
ATOM 3820 O O . SER B 1 176 ? -14.375 28.156 35.031 1 39.09 176 SER B O 1
ATOM 3822 N N . GLU B 1 177 ? -16.25 28.469 35.188 1 40.25 177 GLU B N 1
ATOM 3823 C CA . GLU B 1 177 ? -16.906 27.828 34.031 1 40.25 177 GLU B CA 1
ATOM 3824 C C . GLU B 1 177 ? -16.234 28.234 32.719 1 40.25 177 GLU B C 1
ATOM 3826 O O . GLU B 1 177 ? -16.328 27.531 31.719 1 40.25 177 GLU B O 1
ATOM 3831 N N . ASP B 1 178 ? -16.172 29.625 32.594 1 39.81 178 ASP B N 1
ATOM 3832 C CA . ASP B 1 178 ? -15.938 30.344 31.359 1 39.81 178 ASP B CA 1
ATOM 3833 C C . ASP B 1 178 ? -14.641 29.891 30.688 1 39.81 178 ASP B C 1
ATOM 3835 O O . ASP B 1 178 ? -14.57 29.766 29.469 1 39.81 178 ASP B O 1
ATOM 3839 N N . ASP B 1 179 ? -13.461 30.203 31.422 1 40.84 179 ASP B N 1
ATOM 3840 C CA . ASP B 1 179 ? -12.172 30.375 30.766 1 40.84 179 ASP B CA 1
ATOM 3841 C C . ASP B 1 179 ? -11.594 29.031 30.328 1 40.84 179 ASP B C 1
ATOM 3843 O O . ASP B 1 179 ? -10.625 28.969 29.578 1 40.84 179 ASP B O 1
ATOM 3847 N N . ARG B 1 180 ? -11.695 27.953 31.141 1 42.31 180 ARG B N 1
ATOM 3848 C CA . ARG B 1 180 ? -10.938 26.734 30.891 1 42.31 180 ARG B CA 1
ATOM 3849 C C . ARG B 1 180 ? -11.602 25.875 29.828 1 42.31 180 ARG B C 1
ATOM 3851 O O . ARG B 1 180 ? -11.172 24.734 29.578 1 42.31 180 ARG B O 1
ATOM 3858 N N . ASN B 1 181 ? -12.781 25.891 29.516 1 43.91 181 ASN B N 1
ATOM 3859 C CA . ASN B 1 181 ? -13.602 25.25 28.484 1 43.91 181 ASN B CA 1
ATOM 3860 C C . ASN B 1 181 ? -12.906 25.25 27.125 1 43.91 181 ASN B C 1
ATOM 3862 O O . ASN B 1 181 ? -13.148 24.359 26.312 1 43.91 181 ASN B O 1
ATOM 3866 N N . GLU B 1 182 ? -12.57 26.469 26.703 1 45.31 182 GLU B N 1
ATOM 3867 C CA . GLU B 1 182 ? -12.109 26.766 25.344 1 45.31 182 GLU B CA 1
ATOM 3868 C C . GLU B 1 182 ? -10.977 25.844 24.938 1 45.31 182 GLU B C 1
ATOM 3870 O O . GLU B 1 182 ? -10.852 25.484 23.766 1 45.31 182 GLU B O 1
ATOM 3875 N N . ASP B 1 183 ? -9.852 25.703 25.797 1 48.03 183 ASP B N 1
ATOM 3876 C CA . ASP B 1 183 ? -8.594 25.141 25.328 1 48.03 183 ASP B CA 1
ATOM 3877 C C . ASP B 1 183 ? -8.594 23.609 25.453 1 48.03 183 ASP B C 1
ATOM 3879 O O . ASP B 1 183 ? -7.527 23 25.547 1 48.03 183 ASP B O 1
ATOM 3883 N N . TRP B 1 184 ? -9.617 23.031 26 1 52.88 184 TRP B N 1
ATOM 3884 C CA . TRP B 1 184 ? -9.438 21.609 26.25 1 52.88 184 TRP B CA 1
ATOM 3885 C C . TRP B 1 184 ? -9.25 20.859 24.938 1 52.88 184 TRP B C 1
ATOM 3887 O O . TRP B 1 184 ? -10.133 20.875 24.078 1 52.88 184 TRP B O 1
ATOM 3897 N N . LYS B 1 185 ? -8.109 20.734 24.438 1 60.84 185 LYS B N 1
ATOM 3898 C CA . LYS B 1 185 ? -7.77 19.891 23.312 1 60.84 185 LYS B CA 1
ATOM 3899 C C . LYS B 1 185 ? -7.762 18.406 23.703 1 60.84 185 LYS B C 1
ATOM 3901 O O . LYS B 1 185 ? -7.121 18.031 24.688 1 60.84 185 LYS B O 1
ATOM 3906 N N . PRO B 1 186 ? -8.875 17.688 23.344 1 67.38 186 PRO B N 1
ATOM 3907 C CA . PRO B 1 186 ? -8.844 16.25 23.672 1 67.38 186 PRO B CA 1
ATOM 3908 C C . PRO B 1 186 ? -7.449 15.656 23.547 1 67.38 186 PRO B C 1
ATOM 3910 O O . PRO B 1 186 ? -6.664 16.078 22.703 1 67.38 186 PRO B O 1
ATOM 3913 N N . SER B 1 187 ? -7.156 14.875 24.656 1 82.5 187 SER B N 1
ATOM 3914 C CA . SER B 1 187 ? -5.848 14.234 24.672 1 82.5 187 SER B CA 1
ATOM 3915 C C . SER B 1 187 ? -5.699 13.266 23.5 1 82.5 187 SER B C 1
ATOM 3917 O O . SER B 1 187 ? -6.645 12.562 23.141 1 82.5 187 SER B O 1
ATOM 3919 N N . VAL B 1 188 ? -4.668 13.352 22.703 1 87.94 188 VAL B N 1
ATOM 3920 C CA . VAL B 1 188 ? -4.328 12.492 21.578 1 87.94 188 VAL B CA 1
ATOM 3921 C C . VAL B 1 188 ? -4.379 11.031 22.016 1 87.94 188 VAL B C 1
ATOM 3923 O O . VAL B 1 188 ? -4.742 10.156 21.219 1 87.94 188 VAL B O 1
ATOM 3926 N N . PHE B 1 189 ? -4.223 10.766 23.297 1 90.5 189 PHE B N 1
ATOM 3927 C CA . PHE B 1 189 ? -4.215 9.398 23.812 1 90.5 189 PHE B CA 1
ATOM 3928 C C . PHE B 1 189 ? -5.625 8.828 23.859 1 90.5 189 PHE B C 1
ATOM 3930 O O . PHE B 1 189 ? -5.84 7.656 23.562 1 90.5 189 PHE B O 1
ATOM 3937 N N . GLN B 1 190 ? -6.52 9.695 24.203 1 89.94 190 GLN B N 1
ATOM 3938 C CA . GLN B 1 190 ? -7.902 9.234 24.281 1 89.94 190 GLN B CA 1
ATOM 3939 C C . GLN B 1 190 ? -8.469 8.969 22.891 1 89.94 190 GLN B C 1
ATOM 3941 O O . GLN B 1 190 ? -9.148 7.965 22.672 1 89.94 190 GLN B O 1
ATOM 3946 N N . VAL B 1 191 ? -8.125 9.836 22.031 1 90.69 191 VAL B N 1
ATOM 3947 C CA . VAL B 1 191 ? -8.594 9.688 20.656 1 90.69 191 VAL B CA 1
ATOM 3948 C C . VAL B 1 191 ? -8.016 8.406 20.047 1 90.69 191 VAL B C 1
ATOM 3950 O O . VAL B 1 191 ? -8.727 7.645 19.406 1 90.69 191 VAL B O 1
ATOM 3953 N N . THR B 1 192 ? -6.707 8.172 20.281 1 93.31 192 THR B N 1
ATOM 3954 C CA . THR B 1 192 ? -6.031 6.996 19.75 1 93.31 192 THR B CA 1
ATOM 3955 C C . THR B 1 192 ? -6.633 5.719 20.328 1 93.31 192 THR B C 1
ATOM 3957 O O . THR B 1 192 ? -6.801 4.727 19.609 1 93.31 192 THR B O 1
ATOM 3960 N N . PHE B 1 193 ? -6.996 5.762 21.562 1 94.56 193 PHE B N 1
ATOM 3961 C CA . PHE B 1 193 ? -7.57 4.59 22.203 1 94.56 193 PHE B CA 1
ATOM 3962 C C . PHE B 1 193 ? -8.93 4.258 21.609 1 94.56 193 PHE B C 1
ATOM 3964 O O . PHE B 1 193 ? -9.219 3.094 21.312 1 94.56 193 PHE B O 1
ATOM 3971 N N . ILE B 1 194 ? -9.758 5.246 21.422 1 93.06 194 ILE B N 1
ATOM 3972 C CA . ILE B 1 194 ? -11.086 5.031 20.859 1 93.06 194 ILE B CA 1
ATOM 3973 C C . ILE B 1 194 ? -10.961 4.523 19.422 1 93.06 194 ILE B C 1
ATOM 3975 O O . ILE B 1 194 ? -11.688 3.611 19.016 1 93.06 194 ILE B O 1
ATOM 3979 N N . LEU B 1 195 ? -10.055 5.113 18.703 1 94.25 195 LEU B N 1
ATOM 3980 C CA . LEU B 1 195 ? -9.844 4.68 17.328 1 94.25 195 LEU B CA 1
ATOM 3981 C C . LEU B 1 195 ? -9.32 3.246 17.281 1 94.25 195 LEU B C 1
ATOM 3983 O O . LEU B 1 195 ? -9.68 2.475 16.391 1 94.25 195 LEU B O 1
ATOM 3987 N N . PHE B 1 196 ? -8.438 2.916 18.234 1 96.12 196 PHE B N 1
ATOM 3988 C CA . PHE B 1 196 ? -7.91 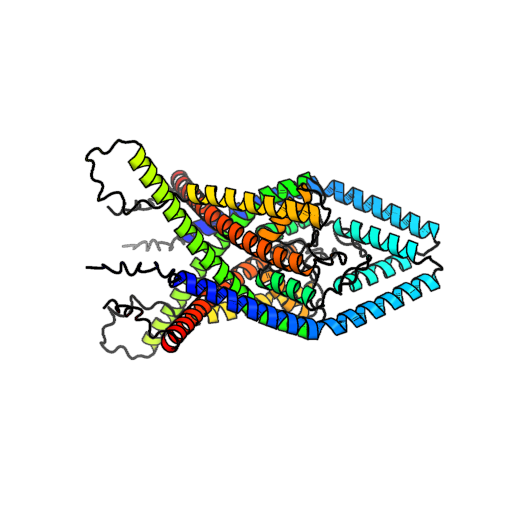1.56 18.328 1 96.12 196 PHE B CA 1
ATOM 3989 C C . PHE B 1 196 ? -9.039 0.555 18.531 1 96.12 196 PHE B C 1
ATOM 3991 O O . PHE B 1 196 ? -9.086 -0.482 17.875 1 96.12 196 PHE B O 1
ATOM 3998 N N . VAL B 1 197 ? -9.93 0.942 19.375 1 95.75 197 VAL B N 1
ATOM 3999 C CA . VAL B 1 197 ? -11.07 0.076 19.656 1 95.75 197 VAL B CA 1
ATOM 4000 C C . VAL B 1 197 ? -11.977 -0.014 18.438 1 95.75 197 VAL B C 1
ATOM 4002 O O . VAL B 1 197 ? -12.469 -1.092 18.094 1 95.75 197 VAL B O 1
ATOM 4005 N N . ALA B 1 198 ? -12.148 1.076 17.781 1 93.75 198 ALA B N 1
ATOM 4006 C CA . ALA B 1 198 ? -12.977 1.103 16.578 1 93.75 198 ALA B CA 1
ATOM 4007 C C . ALA B 1 198 ? -12.391 0.21 15.492 1 93.75 198 ALA B C 1
ATOM 4009 O O . ALA B 1 198 ? -13.109 -0.559 14.852 1 93.75 198 ALA B O 1
ATOM 4010 N N . VAL B 1 199 ? -11.094 0.293 15.289 1 96 199 VAL B N 1
ATOM 4011 C CA . VAL B 1 199 ? -10.43 -0.523 14.281 1 96 199 VAL B CA 1
ATOM 4012 C C . VAL B 1 199 ? -10.547 -2 14.648 1 96 199 VAL B C 1
ATOM 4014 O O . VAL B 1 199 ? -10.781 -2.848 13.781 1 96 199 VAL B O 1
ATOM 4017 N N . LEU B 1 200 ? -10.438 -2.297 15.945 1 95.75 200 LEU B N 1
ATOM 4018 C CA . LEU B 1 200 ? -10.562 -3.674 16.406 1 95.75 200 LEU B CA 1
ATOM 4019 C C . LEU B 1 200 ? -11.977 -4.199 16.188 1 95.75 200 LEU B C 1
ATOM 4021 O O . LEU B 1 200 ? -12.156 -5.348 15.766 1 95.75 200 LEU B O 1
ATOM 4025 N N . LEU B 1 201 ? -12.93 -3.377 16.359 1 95.94 201 LEU B N 1
ATOM 4026 C CA . LEU B 1 201 ? -14.32 -3.779 16.156 1 95.94 201 LEU B CA 1
ATOM 4027 C C . LEU B 1 201 ? -14.609 -4.02 14.68 1 95.94 201 LEU B C 1
ATOM 4029 O O . LEU B 1 201 ? -15.242 -5.016 14.32 1 95.94 201 LEU B O 1
ATOM 4033 N N . VAL B 1 202 ? -14.109 -3.141 13.898 1 95.81 202 VAL B N 1
ATOM 4034 C CA . VAL B 1 202 ? -14.305 -3.299 12.461 1 95.81 202 VAL B CA 1
ATOM 4035 C C . VAL B 1 202 ? -13.57 -4.547 11.977 1 95.81 202 VAL B C 1
ATOM 4037 O O . VAL B 1 202 ? -14.109 -5.32 11.18 1 95.81 202 VAL B O 1
ATOM 4040 N N . ALA B 1 203 ? -12.359 -4.711 12.453 1 95.81 203 ALA B N 1
ATOM 4041 C CA . ALA B 1 203 ? -11.562 -5.863 12.047 1 95.81 203 ALA B CA 1
ATOM 4042 C C . ALA B 1 203 ? -12.219 -7.168 12.5 1 95.81 203 ALA B C 1
ATOM 4044 O O . ALA B 1 203 ? -12.281 -8.133 11.734 1 95.81 203 ALA B O 1
ATOM 4045 N N . CYS B 1 204 ? -12.727 -7.203 13.703 1 95.38 204 CYS B N 1
ATOM 4046 C CA . CYS B 1 204 ? -13.383 -8.398 14.219 1 95.38 204 CYS B CA 1
ATOM 4047 C C . CYS B 1 204 ? -14.68 -8.68 13.469 1 95.38 204 CYS B C 1
ATOM 4049 O O . CYS B 1 204 ? -14.969 -9.828 13.141 1 95.38 204 CYS B O 1
ATOM 4051 N N . GLY B 1 205 ? -15.438 -7.641 13.234 1 95.06 205 GLY B N 1
ATOM 4052 C CA . GLY B 1 205 ? -16.641 -7.809 12.445 1 95.06 205 GLY B CA 1
ATOM 4053 C C . GLY B 1 205 ? -16.375 -8.289 11.031 1 95.06 205 GLY B C 1
ATOM 4054 O O . GLY B 1 205 ? -17.031 -9.203 10.539 1 95.06 205 GLY B O 1
ATOM 4055 N N . ALA B 1 206 ? -15.438 -7.707 10.438 1 94.81 206 ALA B N 1
ATOM 4056 C CA . ALA B 1 206 ? -15.07 -8.117 9.086 1 94.81 206 ALA B CA 1
ATOM 4057 C C . ALA B 1 206 ? -14.516 -9.539 9.07 1 94.81 206 ALA B C 1
ATOM 4059 O O . ALA B 1 206 ? -14.812 -10.32 8.172 1 94.81 206 ALA B O 1
ATOM 4060 N N . ALA B 1 207 ? -13.672 -9.852 10.062 1 94.94 207 ALA B N 1
ATOM 4061 C CA . ALA B 1 207 ? -13.086 -11.188 10.141 1 94.94 207 ALA B CA 1
ATOM 4062 C C . ALA B 1 207 ? -14.156 -12.258 10.266 1 94.94 207 ALA B C 1
ATOM 4064 O O . ALA B 1 207 ? -14.031 -13.344 9.688 1 94.94 207 ALA B O 1
ATOM 4065 N N . SER B 1 208 ? -15.234 -11.984 11.023 1 94.19 208 SER B N 1
ATOM 4066 C CA . SER B 1 208 ? -16.344 -12.93 11.148 1 94.19 208 SER B CA 1
ATOM 4067 C C . SER B 1 208 ? -17.047 -13.141 9.805 1 94.19 208 SER B C 1
ATOM 4069 O O . SER B 1 208 ? -17.406 -14.266 9.461 1 94.19 208 SER B O 1
ATOM 4071 N N . LEU B 1 209 ? -17.188 -12.125 9.07 1 90.81 209 LEU B N 1
ATOM 4072 C CA . LEU B 1 209 ? -17.828 -12.219 7.762 1 90.81 209 LEU B CA 1
ATOM 4073 C C . LEU B 1 209 ? -16.953 -13.008 6.793 1 90.81 209 LEU B C 1
ATOM 4075 O O . LEU B 1 209 ? -17.453 -13.883 6.074 1 90.81 209 LEU B O 1
ATOM 4079 N N . TYR B 1 210 ? -15.656 -12.695 6.805 1 91.88 210 TYR B N 1
ATOM 4080 C CA . TYR B 1 210 ? -14.75 -13.375 5.887 1 91.88 210 TYR B CA 1
ATOM 4081 C C . TYR B 1 210 ? -14.594 -14.844 6.258 1 91.88 210 TYR B C 1
ATOM 4083 O O . TYR B 1 210 ? -14.43 -15.695 5.383 1 91.88 210 TYR B O 1
ATOM 4091 N N . SER B 1 211 ? -14.648 -15.141 7.543 1 91.75 211 SER B N 1
ATOM 4092 C CA . SER B 1 211 ? -14.539 -16.531 7.977 1 91.75 211 SER B CA 1
ATOM 4093 C C . SER B 1 211 ? -15.711 -17.359 7.469 1 91.75 211 SER B C 1
ATOM 4095 O O . SER B 1 211 ? -15.523 -18.484 6.988 1 91.75 211 SER B O 1
ATOM 4097 N N . VAL B 1 212 ? -16.891 -16.797 7.48 1 88.06 212 VAL B N 1
ATOM 4098 C CA . VAL B 1 212 ? -18.109 -17.531 7.086 1 88.06 212 VAL B CA 1
ATOM 4099 C C . VAL B 1 212 ? -18.203 -17.578 5.562 1 88.06 212 VAL B C 1
ATOM 4101 O O . VAL B 1 212 ? -18.547 -18.609 4.996 1 88.06 212 VAL B O 1
ATOM 4104 N N . MET B 1 213 ? -17.75 -16.516 4.879 1 85.69 213 MET B N 1
ATOM 4105 C CA . MET B 1 213 ? -17.969 -16.422 3.439 1 85.69 213 MET B CA 1
ATOM 4106 C C . MET B 1 213 ? -16.828 -17.094 2.676 1 85.69 213 MET B C 1
ATOM 4108 O O . MET B 1 213 ? -17.047 -17.656 1.601 1 85.69 213 MET B O 1
ATOM 4112 N N . GLU B 1 214 ? -15.641 -17.031 3.143 1 85.94 214 GLU B N 1
ATOM 4113 C CA . GLU B 1 214 ? -14.484 -17.531 2.4 1 85.94 214 GLU B CA 1
ATOM 4114 C C . GLU B 1 214 ? -14 -18.859 2.955 1 85.94 214 GLU B C 1
ATOM 4116 O O . GLU B 1 214 ? -13.203 -19.562 2.32 1 85.94 214 GLU B O 1
ATOM 4121 N N . GLY B 1 215 ? -14.422 -19.266 4.184 1 85.69 215 GLY B N 1
ATOM 4122 C CA . GLY B 1 215 ? -14.031 -20.547 4.762 1 85.69 215 GLY B CA 1
ATOM 4123 C C . GLY B 1 215 ? -12.672 -20.5 5.422 1 85.69 215 GLY B C 1
ATOM 4124 O O . GLY B 1 215 ? -12.008 -21.531 5.555 1 85.69 215 GLY B O 1
ATOM 4125 N N . TRP B 1 216 ? -12.117 -19.297 5.66 1 88.12 216 TRP B N 1
ATOM 4126 C CA . TRP B 1 216 ? -10.852 -19.156 6.367 1 88.12 216 TRP B CA 1
ATOM 4127 C C . TRP B 1 216 ? -11.039 -19.297 7.871 1 88.12 216 TRP B C 1
ATOM 4129 O O . TRP B 1 216 ? -12.156 -19.172 8.375 1 88.12 216 TRP B O 1
ATOM 4139 N N . THR B 1 217 ? -9.992 -19.625 8.57 1 91.12 217 THR B N 1
ATOM 4140 C CA . THR B 1 217 ? -10.047 -19.578 10.023 1 91.12 217 THR B CA 1
ATOM 4141 C C . THR B 1 217 ? -10.133 -18.141 10.523 1 91.12 217 THR B C 1
ATOM 4143 O O . THR B 1 217 ? -9.797 -17.203 9.789 1 91.12 217 THR B O 1
ATOM 4146 N N . TYR B 1 218 ? -10.672 -17.984 11.68 1 92.19 218 TYR B N 1
ATOM 4147 C CA . TYR B 1 218 ? -10.844 -16.641 12.234 1 92.19 218 TYR B CA 1
ATOM 4148 C C . TYR B 1 218 ? -9.508 -15.922 12.336 1 92.19 218 TYR B C 1
ATOM 4150 O O . TYR B 1 218 ? -9.422 -14.719 12.062 1 92.19 218 TYR B O 1
ATOM 4158 N N . THR B 1 219 ? -8.453 -16.641 12.656 1 90.75 219 THR B N 1
ATOM 4159 C CA . THR B 1 219 ? -7.137 -16.031 12.789 1 90.75 219 THR B CA 1
ATOM 4160 C C . THR B 1 219 ? -6.605 -15.594 11.43 1 90.75 219 THR B C 1
ATOM 4162 O O . THR B 1 219 ? -6.012 -14.523 11.312 1 90.75 219 THR B O 1
ATOM 4165 N N . GLN B 1 220 ? -6.902 -16.406 10.438 1 91.06 220 GLN B N 1
ATOM 4166 C CA . GLN B 1 220 ? -6.5 -16.062 9.078 1 91.06 220 GLN B CA 1
ATOM 4167 C C . GLN B 1 220 ? -7.277 -14.844 8.57 1 91.06 220 GLN B C 1
ATOM 4169 O O . GLN B 1 220 ? -6.73 -14 7.859 1 91.06 220 GLN B O 1
ATOM 4174 N N . SER B 1 221 ? -8.516 -14.836 8.992 1 93.81 221 SER B N 1
ATOM 4175 C CA . SER B 1 221 ? -9.336 -13.711 8.57 1 93.81 221 SER B CA 1
ATOM 4176 C C . SER B 1 221 ? -8.883 -12.414 9.242 1 93.81 221 SER B C 1
ATOM 4178 O O . SER B 1 221 ? -8.891 -11.352 8.625 1 93.81 221 SER B O 1
ATOM 4180 N N . LEU B 1 222 ? -8.484 -12.547 10.469 1 93.5 222 LEU B N 1
ATOM 4181 C CA . LEU B 1 222 ? -7.984 -11.375 11.18 1 93.5 222 LEU B CA 1
ATOM 4182 C C . LEU B 1 222 ? -6.676 -10.883 10.57 1 93.5 222 LEU B C 1
ATOM 4184 O O . LEU B 1 222 ? -6.461 -9.68 10.43 1 93.5 222 LEU B O 1
ATOM 4188 N N . TYR B 1 223 ? -5.848 -11.82 10.234 1 93.44 223 TYR B N 1
ATOM 4189 C CA . TYR B 1 223 ? -4.594 -11.5 9.555 1 93.44 223 TYR B CA 1
ATOM 4190 C C . TYR B 1 223 ? -4.855 -10.797 8.227 1 93.44 223 TYR B C 1
ATOM 4192 O O . TYR B 1 223 ? -4.238 -9.781 7.922 1 93.44 223 TYR B O 1
ATOM 4200 N N . PHE B 1 224 ? -5.82 -11.297 7.551 1 93.75 224 PHE B N 1
ATOM 4201 C CA . PHE B 1 224 ? -6.184 -10.703 6.27 1 93.75 224 PHE B CA 1
ATOM 4202 C C . PHE B 1 224 ? -6.672 -9.273 6.453 1 93.75 224 PHE B C 1
ATOM 4204 O O . PHE B 1 224 ? -6.316 -8.391 5.672 1 93.75 224 PHE B O 1
ATOM 4211 N N . CYS B 1 225 ? -7.473 -9.125 7.426 1 93.94 225 CYS B N 1
ATOM 4212 C CA . CYS B 1 225 ? -8.016 -7.797 7.668 1 93.94 225 CYS B CA 1
ATOM 4213 C C . CYS B 1 225 ? -6.906 -6.801 7.973 1 93.94 225 CYS B C 1
ATOM 4215 O O . CYS B 1 225 ? -6.922 -5.676 7.465 1 93.94 225 CYS B O 1
ATOM 4217 N N . PHE B 1 226 ? -5.977 -7.18 8.711 1 93.69 226 PHE B N 1
ATOM 4218 C CA . PHE B 1 226 ? -4.887 -6.262 9.023 1 93.69 226 PHE B CA 1
ATOM 4219 C C . PHE B 1 226 ? -4.078 -5.934 7.77 1 93.69 226 PHE B C 1
ATOM 4221 O O . PHE B 1 226 ? -3.748 -4.773 7.523 1 93.69 226 PHE B O 1
ATOM 4228 N N . VAL B 1 227 ? -3.76 -6.949 7.027 1 94 227 VAL B N 1
ATOM 4229 C CA . VAL B 1 227 ? -2.936 -6.785 5.832 1 94 227 VAL B CA 1
ATOM 4230 C C . VAL B 1 227 ? -3.672 -5.918 4.812 1 94 227 VAL B C 1
ATOM 4232 O O . VAL B 1 227 ? -3.068 -5.051 4.176 1 94 227 VAL B O 1
ATOM 4235 N N . ALA B 1 228 ? -4.934 -6.062 4.738 1 94.56 228 ALA B N 1
ATOM 4236 C CA . ALA B 1 228 ? -5.738 -5.305 3.785 1 94.56 228 ALA B CA 1
ATOM 4237 C C . ALA B 1 228 ? -5.98 -3.881 4.281 1 94.56 228 ALA B C 1
ATOM 4239 O O . ALA B 1 228 ? -5.82 -2.92 3.527 1 94.56 228 ALA B O 1
ATOM 4240 N N . PHE B 1 229 ? -6.27 -3.756 5.574 1 96 229 PHE B N 1
ATOM 4241 C CA . PHE B 1 229 ? -6.633 -2.457 6.129 1 96 229 PHE B CA 1
ATOM 4242 C C . PHE B 1 229 ? -5.406 -1.555 6.238 1 96 229 PHE B C 1
ATOM 4244 O O . PHE B 1 229 ? -5.52 -0.331 6.145 1 96 229 PHE B O 1
ATOM 4251 N N . SER B 1 230 ? -4.262 -2.094 6.461 1 94.75 230 SER B N 1
ATOM 4252 C CA . SER B 1 230 ? -3.029 -1.314 6.539 1 94.75 230 SER B CA 1
ATOM 4253 C C . SER B 1 230 ? -2.49 -0.987 5.152 1 94.75 230 SER B C 1
ATOM 4255 O O . SER B 1 230 ? -1.508 -0.255 5.016 1 94.75 230 SER B O 1
ATOM 4257 N N . THR B 1 231 ? -3.037 -1.468 4.074 1 93.94 231 THR B N 1
ATOM 4258 C CA . THR B 1 231 ? -2.73 -1.271 2.662 1 93.94 231 THR B CA 1
ATOM 4259 C C . THR B 1 231 ? -1.384 -1.899 2.309 1 93.94 231 THR B C 1
ATOM 4261 O O . THR B 1 231 ? -0.712 -1.456 1.376 1 93.94 231 THR B O 1
ATOM 4264 N N . VAL B 1 232 ? -0.838 -2.828 3.121 1 92.62 232 VAL B N 1
ATOM 4265 C CA . VAL B 1 232 ? 0.343 -3.604 2.758 1 92.62 232 VAL B CA 1
ATOM 4266 C C . VAL B 1 232 ? 0.007 -4.551 1.606 1 92.62 232 VAL B C 1
ATOM 4268 O O . VAL B 1 232 ? 0.689 -4.551 0.579 1 92.62 232 VAL B O 1
ATOM 4271 N N . GLY B 1 233 ? -1.037 -5.332 1.721 1 90.56 233 GLY B N 1
ATOM 4272 C CA . GLY B 1 233 ? -1.63 -6.098 0.637 1 90.56 233 GLY B CA 1
ATOM 4273 C C . GLY B 1 233 ? -0.692 -7.145 0.063 1 90.56 233 GLY B C 1
ATOM 4274 O O . GLY B 1 233 ? -0.269 -7.039 -1.091 1 90.56 233 GLY B O 1
ATOM 4275 N N . PHE B 1 234 ? -0.458 -8.289 0.643 1 86.62 234 PHE B N 1
ATOM 4276 C CA . PHE B 1 234 ? 0.413 -9.352 0.162 1 86.62 234 PHE B CA 1
ATOM 4277 C C . PHE B 1 234 ? -0.255 -10.133 -0.964 1 86.62 234 PHE B C 1
ATOM 4279 O O . PHE B 1 234 ? 0.416 -10.594 -1.888 1 86.62 234 PHE B O 1
ATOM 4286 N N . GLY B 1 235 ? -1.532 -10.281 -0.875 1 82.62 235 GLY B N 1
ATOM 4287 C CA . GLY B 1 235 ? -2.27 -11.031 -1.881 1 82.62 235 GLY B CA 1
ATOM 4288 C C . GLY B 1 235 ? -2.324 -12.516 -1.595 1 82.62 235 GLY B C 1
ATOM 4289 O O . GLY B 1 235 ? -2.703 -13.312 -2.461 1 82.62 235 GLY B O 1
ATOM 4290 N N . ASP B 1 236 ? -1.819 -13.008 -0.432 1 79.69 236 ASP B N 1
ATOM 4291 C CA . ASP B 1 236 ? -1.911 -14.422 -0.072 1 79.69 236 ASP B CA 1
ATOM 4292 C C . ASP B 1 236 ? -3.361 -14.828 0.179 1 79.69 236 ASP B C 1
ATOM 4294 O O . ASP B 1 236 ? -3.779 -15.922 -0.211 1 79.69 236 ASP B O 1
ATOM 4298 N N . PHE B 1 237 ? -4.051 -13.914 0.811 1 77.62 237 PHE B N 1
ATOM 4299 C CA . PHE B 1 237 ? -5.496 -14.062 0.966 1 77.62 237 PHE B CA 1
ATOM 4300 C C . PHE B 1 237 ? -6.238 -12.938 0.26 1 77.62 237 PHE B C 1
ATOM 4302 O O . PHE B 1 237 ? -5.91 -11.758 0.441 1 77.62 237 PHE B O 1
ATOM 4309 N N . VAL B 1 238 ? -7.016 -13.406 -0.736 1 74 238 VAL B N 1
ATOM 4310 C CA . VAL B 1 238 ? -7.797 -12.391 -1.438 1 74 238 VAL B CA 1
ATOM 4311 C C . VAL B 1 238 ? -9.281 -12.75 -1.388 1 74 238 VAL B C 1
ATOM 4313 O O . VAL B 1 238 ? -9.656 -13.898 -1.643 1 74 238 VAL B O 1
ATOM 4316 N N . SER B 1 239 ? -10.039 -11.852 -1.01 1 74.56 239 SER B N 1
ATOM 4317 C CA . SER B 1 239 ? -11.477 -12.078 -0.88 1 74.56 239 SER B CA 1
ATOM 4318 C C . SER B 1 239 ? -12.172 -11.992 -2.234 1 74.56 239 SER B C 1
ATOM 4320 O O . SER B 1 239 ? -11.75 -11.242 -3.111 1 74.56 239 SER B O 1
ATOM 4322 N N . GLY B 1 240 ? -13.18 -12.727 -2.449 1 65.5 240 GLY B N 1
ATOM 4323 C CA . GLY B 1 240 ? -14.078 -12.578 -3.58 1 65.5 240 GLY B CA 1
ATOM 4324 C C . GLY B 1 240 ? -13.648 -13.375 -4.797 1 65.5 240 GLY B C 1
ATOM 4325 O O . GLY B 1 240 ? -14.031 -13.055 -5.922 1 65.5 240 GLY B O 1
ATOM 4326 N N . GLN B 1 241 ? -12.742 -14.297 -4.664 1 60.84 241 GLN B N 1
ATOM 4327 C CA . GLN B 1 241 ? -12.281 -15.039 -5.836 1 60.84 241 GLN B CA 1
ATOM 4328 C C . GLN B 1 241 ? -13.055 -16.344 -6.008 1 60.84 241 GLN B C 1
ATOM 4330 O O . GLN B 1 241 ? -13 -16.969 -7.066 1 60.84 241 GLN B O 1
ATOM 4335 N N . ARG B 1 242 ? -13.859 -16.656 -5.043 1 62.75 242 ARG B N 1
ATOM 4336 C CA . ARG B 1 242 ? -14.57 -17.922 -5.16 1 62.75 242 ARG B CA 1
ATOM 4337 C C . ARG B 1 242 ? -15.883 -17.75 -5.918 1 62.75 242 ARG B C 1
ATOM 4339 O O . ARG B 1 242 ? -16.562 -16.734 -5.773 1 62.75 242 ARG B O 1
ATOM 4346 N N . GLU B 1 243 ? -16.109 -18.406 -7.148 1 60.06 243 GLU B N 1
ATOM 4347 C CA . GLU B 1 243 ? -17.266 -18.375 -8.039 1 60.06 243 GLU B CA 1
ATOM 4348 C C . GLU B 1 243 ? -18.562 -18.625 -7.277 1 60.06 243 GLU B C 1
ATOM 4350 O O . GLU B 1 243 ? -19.625 -18.172 -7.691 1 60.06 243 GLU B O 1
ATOM 4355 N N . HIS B 1 244 ? -18.656 -19.203 -6.227 1 52.59 244 HIS B N 1
ATOM 4356 C CA . HIS B 1 244 ? -19.891 -19.906 -5.898 1 52.59 244 HIS B CA 1
ATOM 4357 C C . HIS B 1 244 ? -20.922 -18.953 -5.309 1 52.59 244 HIS B C 1
ATOM 4359 O O . HIS B 1 244 ? -22.047 -19.359 -5.02 1 52.59 244 HIS B O 1
ATOM 4365 N N . HIS B 1 245 ? -20.75 -17.719 -5.117 1 50.16 245 HIS B N 1
ATOM 4366 C CA . HIS B 1 245 ? -21.875 -17.25 -4.305 1 50.16 245 HIS B CA 1
ATOM 4367 C C . HIS B 1 245 ? -22.891 -16.516 -5.16 1 50.16 245 HIS B C 1
ATOM 4369 O O . HIS B 1 245 ? -22.547 -15.602 -5.906 1 50.16 245 HIS B O 1
ATOM 4375 N N . GLU B 1 246 ? -23.969 -17.047 -5.543 1 52.09 246 GLU B N 1
ATOM 4376 C CA . GLU B 1 246 ? -25.156 -16.391 -6.086 1 52.09 246 GLU B CA 1
ATOM 4377 C C . GLU B 1 246 ? -25.281 -14.961 -5.543 1 52.09 246 GLU B C 1
ATOM 4379 O O . GLU B 1 246 ? -25.656 -14.047 -6.277 1 52.09 246 GLU B O 1
ATOM 4384 N N . ASP B 1 247 ? -25.25 -14.883 -4.258 1 57.94 247 ASP B N 1
ATOM 4385 C CA . ASP B 1 247 ? -25.469 -13.641 -3.518 1 57.94 247 ASP B CA 1
ATOM 4386 C C . ASP B 1 247 ? -24.203 -12.781 -3.516 1 57.94 247 ASP B C 1
ATOM 4388 O O . ASP B 1 247 ? -23.984 -11.992 -2.592 1 57.94 247 ASP B O 1
ATOM 4392 N N . THR B 1 248 ? -23.547 -12.836 -4.734 1 67.88 248 THR B N 1
ATOM 4393 C CA . THR B 1 248 ? -22.188 -12.422 -5.023 1 67.88 248 THR B CA 1
ATOM 4394 C C . THR B 1 248 ? -22.078 -10.898 -5.062 1 67.88 248 THR B C 1
ATOM 4396 O O . THR B 1 248 ? -21.109 -10.32 -4.551 1 67.88 248 THR B O 1
ATOM 4399 N N . TRP B 1 249 ? -23.328 -10.438 -5.484 1 75.62 249 TRP B N 1
ATOM 4400 C CA . TRP B 1 249 ? -23.25 -8.984 -5.629 1 75.62 249 TRP B CA 1
ATOM 4401 C C . TRP B 1 249 ? -23.25 -8.297 -4.266 1 75.62 249 TRP B C 1
ATOM 4403 O O . TRP B 1 249 ? -22.484 -7.367 -4.027 1 75.62 249 TRP B O 1
ATOM 4413 N N . ALA B 1 250 ? -24.125 -8.852 -3.383 1 78.81 250 ALA B N 1
ATOM 4414 C CA . ALA B 1 250 ? -24.203 -8.266 -2.045 1 78.81 250 ALA B CA 1
ATOM 4415 C C . ALA B 1 250 ? -22.875 -8.422 -1.296 1 78.81 250 ALA B C 1
ATOM 4417 O O . ALA B 1 250 ? -22.453 -7.504 -0.6 1 78.81 250 ALA B O 1
ATOM 4418 N N . TYR B 1 251 ? -22.266 -9.484 -1.536 1 84.5 251 TYR B N 1
ATOM 4419 C CA . TYR B 1 251 ? -20.984 -9.734 -0.871 1 84.5 251 TYR B CA 1
ATOM 4420 C C . TYR B 1 251 ? -19.906 -8.828 -1.419 1 84.5 251 TYR B C 1
ATOM 4422 O O . TYR B 1 251 ? -19.062 -8.328 -0.664 1 84.5 251 TYR B O 1
ATOM 4430 N N . GLN B 1 252 ? -20 -8.578 -2.676 1 82.88 252 GLN B N 1
ATOM 4431 C CA . GLN B 1 252 ? -18.984 -7.73 -3.295 1 82.88 252 GLN B CA 1
ATOM 4432 C C . GLN B 1 252 ? -19.109 -6.289 -2.812 1 82.88 252 GLN B C 1
ATOM 4434 O O . GLN B 1 252 ? -18.094 -5.625 -2.561 1 82.88 252 GLN B O 1
ATOM 4439 N N . VAL B 1 253 ? -20.297 -5.895 -2.723 1 82.94 253 VAL B N 1
ATOM 4440 C CA . VAL B 1 253 ? -20.531 -4.531 -2.258 1 82.94 253 VAL B CA 1
ATOM 4441 C C . VAL B 1 253 ? -20.141 -4.414 -0.786 1 82.94 253 VAL B C 1
ATOM 4443 O O . VAL B 1 253 ? -19.5 -3.441 -0.382 1 82.94 253 VAL B O 1
ATOM 4446 N N . ALA B 1 254 ? -20.531 -5.438 -0.03 1 86.56 254 ALA B N 1
ATOM 4447 C CA . ALA B 1 254 ? -20.188 -5.438 1.39 1 86.56 254 ALA B CA 1
ATOM 4448 C C . ALA B 1 254 ? -18.672 -5.465 1.586 1 86.56 254 ALA B C 1
ATOM 4450 O O . ALA B 1 254 ? -18.156 -4.785 2.467 1 86.56 254 ALA B O 1
ATOM 4451 N N . ASN B 1 255 ? -18.016 -6.246 0.765 1 88.56 255 ASN B N 1
ATOM 4452 C CA . ASN B 1 255 ? -16.562 -6.332 0.829 1 88.56 255 ASN B CA 1
ATOM 4453 C C . ASN B 1 255 ? -15.906 -4.992 0.513 1 88.56 255 ASN B C 1
ATOM 4455 O O . ASN B 1 255 ? -14.969 -4.574 1.204 1 88.56 255 ASN B O 1
ATOM 4459 N N . CYS B 1 256 ? -16.422 -4.32 -0.45 1 87 256 CYS B N 1
ATOM 4460 C CA . CYS B 1 256 ? -15.859 -3.031 -0.848 1 87 256 CYS B CA 1
ATOM 4461 C C . CYS B 1 256 ? -16.062 -1.987 0.244 1 87 256 CYS B C 1
ATOM 4463 O O . CYS B 1 256 ? -15.148 -1.232 0.568 1 87 256 CYS B O 1
ATOM 4465 N N . LEU B 1 257 ? -17.203 -2.004 0.817 1 88.06 257 LEU B N 1
ATOM 4466 C CA . LEU B 1 257 ? -17.531 -1.029 1.853 1 88.06 257 LEU B CA 1
ATOM 4467 C C . LEU B 1 257 ? -16.719 -1.299 3.123 1 88.06 257 LEU B C 1
ATOM 4469 O O . LEU B 1 257 ? -16.219 -0.366 3.756 1 88.06 257 LEU B O 1
ATOM 4473 N N . LEU B 1 258 ? -16.625 -2.531 3.447 1 92.25 258 LEU B N 1
ATOM 4474 C CA . LEU B 1 258 ? -15.875 -2.898 4.645 1 92.25 258 LEU B CA 1
ATOM 4475 C C . LEU B 1 258 ? -14.391 -2.588 4.477 1 92.25 258 LEU B C 1
ATOM 4477 O O . LEU B 1 258 ? -13.742 -2.133 5.418 1 92.25 258 LEU B O 1
ATOM 4481 N N . MET B 1 259 ? -13.891 -2.84 3.309 1 92 259 MET B N 1
ATOM 4482 C CA . MET B 1 259 ? -12.5 -2.527 3.014 1 92 259 MET B CA 1
ATOM 4483 C C . MET B 1 259 ? -12.242 -1.025 3.096 1 92 259 MET B C 1
ATOM 4485 O O . MET B 1 259 ? -11.242 -0.589 3.668 1 92 259 MET B O 1
ATOM 4489 N N . LEU B 1 260 ? -13.18 -0.294 2.531 1 91.31 260 LEU B N 1
ATOM 4490 C CA . LEU B 1 260 ? -13.039 1.157 2.562 1 91.31 260 LEU B CA 1
ATOM 4491 C C . LEU B 1 260 ? -13.078 1.676 3.996 1 91.31 260 LEU B C 1
ATOM 4493 O O . LEU B 1 260 ? -12.227 2.477 4.395 1 91.31 260 LEU B O 1
ATOM 4497 N N . LEU B 1 261 ? -14 1.171 4.723 1 93.06 261 LEU B N 1
ATOM 4498 C CA . LEU B 1 261 ? -14.125 1.583 6.117 1 93.06 261 LEU B CA 1
ATOM 4499 C C . LEU B 1 261 ? -12.891 1.181 6.914 1 93.06 261 LEU B C 1
ATOM 4501 O O . LEU B 1 261 ? -12.375 1.97 7.711 1 93.06 261 LEU B O 1
ATOM 4505 N N . GLY B 1 262 ? -12.492 -0.039 6.707 1 95.38 262 GLY B N 1
ATOM 4506 C CA . GLY B 1 262 ? -11.312 -0.522 7.406 1 95.38 262 GLY B CA 1
ATOM 4507 C C . GLY B 1 262 ? -10.062 0.291 7.109 1 95.38 262 GLY B C 1
ATOM 4508 O O . GLY B 1 262 ? -9.32 0.66 8.023 1 95.38 262 GLY B O 1
ATOM 4509 N N . VAL B 1 263 ? -9.805 0.63 5.852 1 95.75 263 VAL B N 1
ATOM 4510 C CA . VAL B 1 263 ? -8.625 1.385 5.445 1 95.75 263 VAL B CA 1
ATOM 4511 C C . VAL B 1 263 ? -8.68 2.791 6.035 1 95.75 263 VAL B C 1
ATOM 4513 O O . VAL B 1 263 ? -7.684 3.297 6.551 1 95.75 263 VAL B O 1
ATOM 4516 N N . CYS B 1 264 ? -9.867 3.383 6.023 1 94.5 264 CYS B N 1
ATOM 4517 C CA . CYS B 1 264 ? -10.023 4.734 6.551 1 94.5 264 CYS B CA 1
ATOM 4518 C C . CYS B 1 264 ? -9.75 4.77 8.047 1 94.5 264 CYS B C 1
ATOM 4520 O O . CYS B 1 264 ? -9.023 5.641 8.531 1 94.5 264 CYS B O 1
ATOM 4522 N N . CYS B 1 265 ? -10.281 3.842 8.727 1 95 265 CYS B N 1
ATOM 4523 C CA . CYS B 1 265 ? -10.109 3.811 10.18 1 95 265 CYS B CA 1
ATOM 4524 C C . CYS B 1 265 ? -8.664 3.502 10.547 1 95 265 CYS B C 1
ATOM 4526 O O . CYS B 1 265 ? -8.117 4.094 11.477 1 95 265 CYS B O 1
ATOM 4528 N N . THR B 1 266 ? -8.07 2.604 9.844 1 96.38 266 THR B N 1
ATOM 4529 C CA . THR B 1 266 ? -6.691 2.238 10.141 1 96.38 266 THR B CA 1
ATOM 4530 C C . THR B 1 266 ? -5.742 3.379 9.781 1 96.38 266 THR B C 1
ATOM 4532 O O . THR B 1 266 ? -4.781 3.645 10.508 1 96.38 266 THR B O 1
ATOM 4535 N N . TYR B 1 267 ? -6.035 3.982 8.68 1 96.5 267 TYR B N 1
ATOM 4536 C CA . TYR B 1 267 ? -5.254 5.16 8.328 1 96.5 267 TYR B CA 1
ATOM 4537 C C . TYR B 1 267 ? -5.32 6.215 9.422 1 96.5 267 TYR B C 1
ATOM 4539 O O . TYR B 1 267 ? -4.305 6.805 9.797 1 96.5 267 TYR B O 1
ATOM 4547 N N . SER B 1 268 ? -6.504 6.48 9.922 1 95.94 268 SER B N 1
ATOM 4548 C CA . SER B 1 268 ? -6.684 7.438 11.008 1 95.94 268 SER B CA 1
ATOM 4549 C C . SER B 1 268 ? -5.922 7.008 12.258 1 95.94 268 SER B C 1
ATOM 4551 O O . SER B 1 268 ? -5.293 7.836 12.922 1 95.94 268 SER B O 1
ATOM 4553 N N . LEU B 1 269 ? -5.98 5.77 12.523 1 96.25 269 LEU B N 1
ATOM 4554 C CA . LEU B 1 269 ? -5.27 5.234 13.68 1 96.25 269 LEU B CA 1
ATOM 4555 C C . LEU B 1 269 ? -3.764 5.41 13.523 1 96.25 269 LEU B C 1
ATOM 4557 O O . LEU B 1 269 ? -3.084 5.859 14.445 1 96.25 269 LEU B O 1
ATOM 4561 N N . PHE B 1 270 ? -3.221 5.055 12.367 1 96.69 270 PHE B N 1
ATOM 4562 C CA . PHE B 1 270 ? -1.793 5.203 12.109 1 96.69 270 PHE B CA 1
ATOM 4563 C C . PHE B 1 270 ? -1.357 6.652 12.281 1 96.69 270 PHE B C 1
ATOM 4565 O O . PHE B 1 270 ? -0.289 6.926 12.828 1 96.69 270 PHE B O 1
ATOM 4572 N N . ASN B 1 271 ? -2.219 7.527 11.836 1 95.31 271 ASN B N 1
ATOM 4573 C CA . ASN B 1 271 ? -1.88 8.945 11.93 1 95.31 271 ASN B CA 1
ATOM 4574 C C . ASN B 1 271 ? -1.856 9.414 13.383 1 95.31 271 ASN B C 1
ATOM 4576 O O . ASN B 1 271 ? -0.98 10.188 13.773 1 95.31 271 ASN B O 1
ATOM 4580 N N . THR B 1 272 ? -2.83 9.016 14.148 1 94.69 272 THR B N 1
ATOM 4581 C CA . THR B 1 272 ? -2.857 9.43 15.547 1 94.69 272 THR B CA 1
ATOM 4582 C C . THR B 1 272 ? -1.707 8.797 16.328 1 94.69 272 THR B C 1
ATOM 4584 O O . THR B 1 272 ? -1.105 9.438 17.188 1 94.69 272 THR B O 1
ATOM 4587 N N . ILE B 1 273 ? -1.376 7.539 16.062 1 95 273 ILE B N 1
ATOM 4588 C CA . ILE B 1 273 ? -0.23 6.895 16.688 1 95 273 ILE B CA 1
ATOM 4589 C C . ILE B 1 273 ? 1.053 7.625 16.297 1 95 273 ILE B C 1
ATOM 4591 O O . ILE B 1 273 ? 1.969 7.762 17.109 1 95 273 ILE B O 1
ATOM 4595 N N . SER B 1 274 ? 1.093 8.055 15.047 1 94.5 274 SER B N 1
ATOM 4596 C CA . SER B 1 274 ? 2.26 8.789 14.57 1 94.5 274 SER B CA 1
ATOM 4597 C C . SER B 1 274 ? 2.49 10.055 15.383 1 94.5 274 SER B C 1
ATOM 4599 O O . SER B 1 274 ? 3.635 10.438 15.641 1 94.5 274 SER B O 1
ATOM 4601 N N . VAL B 1 275 ? 1.394 10.695 15.797 1 93.25 275 VAL B N 1
ATOM 4602 C CA . VAL B 1 275 ? 1.508 11.891 16.625 1 93.25 275 VAL B CA 1
ATOM 4603 C C . VAL B 1 275 ? 2.074 11.523 18 1 93.25 275 VAL B C 1
ATOM 4605 O O . VAL B 1 275 ? 2.91 12.25 18.547 1 93.25 275 VAL B O 1
ATOM 4608 N N . ILE B 1 276 ? 1.653 10.453 18.516 1 93.25 276 ILE B N 1
ATOM 4609 C CA . ILE B 1 276 ? 2.162 9.984 19.812 1 93.25 276 ILE B CA 1
ATOM 4610 C C . ILE B 1 276 ? 3.65 9.672 19.688 1 93.25 276 ILE B C 1
ATOM 4612 O O . ILE B 1 276 ? 4.438 10.016 20.578 1 93.25 276 ILE B O 1
ATOM 4616 N N . ILE B 1 277 ? 4.027 9.023 18.609 1 93.31 277 ILE B N 1
ATOM 4617 C CA . ILE B 1 277 ? 5.43 8.711 18.359 1 93.31 277 ILE B CA 1
ATOM 4618 C C . ILE B 1 277 ? 6.238 10 18.234 1 93.31 277 ILE B C 1
ATOM 4620 O O . ILE B 1 277 ? 7.367 10.086 18.734 1 93.31 277 ILE B O 1
ATOM 4624 N N . LYS B 1 278 ? 5.695 10.93 17.609 1 93.19 278 LYS B N 1
ATOM 4625 C CA . LYS B 1 278 ? 6.352 12.219 17.469 1 93.19 278 LYS B CA 1
ATOM 4626 C C . LYS B 1 278 ? 6.617 12.859 18.828 1 93.19 278 LYS B C 1
ATOM 4628 O O . LYS B 1 278 ? 7.695 13.406 19.062 1 93.19 278 LYS B O 1
ATOM 4633 N N . GLN B 1 279 ? 5.629 12.773 19.719 1 91.06 279 GLN B N 1
ATOM 4634 C CA . GLN B 1 279 ? 5.789 13.281 21.062 1 91.06 279 GLN B CA 1
ATOM 4635 C C . GLN B 1 279 ? 6.887 12.531 21.812 1 91.06 279 GLN B C 1
ATOM 4637 O O . GLN B 1 279 ? 7.668 13.133 22.547 1 91.06 279 GLN B O 1
ATOM 4642 N N . GLY B 1 280 ? 6.898 11.258 21.594 1 90.56 280 GLY B N 1
ATOM 4643 C CA . GLY B 1 280 ? 7.961 10.469 22.203 1 90.56 280 GLY B CA 1
ATOM 4644 C C . GLY B 1 280 ? 9.336 10.828 21.688 1 90.56 280 GLY B C 1
ATOM 4645 O O . GLY B 1 280 ? 10.305 10.859 22.453 1 90.56 280 GLY B O 1
ATOM 4646 N N . LEU B 1 281 ? 9.43 11.062 20.422 1 90.19 281 LEU B N 1
ATOM 4647 C CA . LEU B 1 281 ? 10.688 11.453 19.812 1 90.19 281 LEU B CA 1
ATOM 4648 C C . LEU B 1 281 ? 11.172 12.789 20.359 1 90.19 281 LEU B C 1
ATOM 4650 O O . LEU B 1 281 ? 12.367 12.977 20.578 1 90.19 281 LEU B O 1
ATOM 4654 N N . ASP B 1 282 ? 10.234 13.695 20.547 1 89.81 282 ASP B N 1
ATOM 4655 C CA . ASP B 1 282 ? 10.578 15 21.094 1 89.81 282 ASP B CA 1
ATOM 4656 C C . ASP B 1 282 ? 11.117 14.867 22.531 1 89.81 282 ASP B C 1
ATOM 4658 O O . ASP B 1 282 ? 12.062 15.562 22.906 1 89.81 282 ASP B O 1
ATOM 4662 N N . TRP B 1 283 ? 10.5 14.031 23.219 1 87.88 283 TRP B N 1
ATOM 4663 C CA . TRP B 1 283 ? 10.977 13.758 24.578 1 87.88 283 TRP B CA 1
ATOM 4664 C C . TRP B 1 283 ? 12.383 13.172 24.547 1 87.88 283 TRP B C 1
ATOM 4666 O O . TRP B 1 283 ? 13.234 13.562 25.359 1 87.88 283 TRP B O 1
ATOM 4676 N N . MET B 1 284 ? 12.648 12.297 23.656 1 88.25 284 MET B N 1
ATOM 4677 C CA . MET B 1 284 ? 13.961 11.672 23.531 1 88.25 284 MET B CA 1
ATOM 4678 C C . MET B 1 284 ? 15.016 12.695 23.125 1 88.25 284 MET B C 1
ATOM 4680 O O . MET B 1 284 ? 16.141 12.664 23.609 1 88.25 284 MET B O 1
ATOM 4684 N N . LEU B 1 285 ? 14.656 13.539 22.25 1 86.69 285 LEU B N 1
ATOM 4685 C CA . LEU B 1 285 ? 15.578 14.562 21.766 1 86.69 285 LEU B CA 1
ATOM 4686 C C . LEU B 1 285 ? 15.914 15.547 22.875 1 86.69 285 LEU B C 1
ATOM 4688 O O . LEU B 1 285 ? 17.062 15.992 23 1 86.69 285 LEU B O 1
ATOM 4692 N N . ARG B 1 286 ? 14.914 15.883 23.641 1 85.56 286 ARG B N 1
ATOM 4693 C CA . ARG B 1 286 ? 15.141 16.781 24.766 1 85.56 286 ARG B CA 1
ATOM 4694 C C . ARG B 1 286 ? 16.047 16.141 25.797 1 85.56 286 ARG B C 1
ATOM 4696 O O . ARG B 1 286 ? 16.938 16.797 26.359 1 85.56 286 ARG B O 1
ATOM 4703 N N . THR B 1 287 ? 15.898 14.891 25.969 1 85.88 287 THR B N 1
ATOM 4704 C CA . THR B 1 287 ? 16.719 14.156 26.922 1 85.88 287 THR B CA 1
ATOM 4705 C C . THR B 1 287 ? 18.156 14.016 26.422 1 85.88 287 THR B C 1
ATOM 4707 O O . THR B 1 287 ? 19.109 14.133 27.188 1 85.88 287 THR B O 1
ATOM 4710 N N . LEU B 1 288 ? 18.281 13.734 25.094 1 82.06 288 LEU B N 1
ATOM 4711 C CA . LEU B 1 288 ? 19.594 13.617 24.5 1 82.06 288 LEU B CA 1
ATOM 4712 C C . LEU B 1 288 ? 20.328 14.961 24.516 1 82.06 288 LEU B C 1
ATOM 4714 O O . LEU B 1 288 ? 21.547 15.008 24.734 1 82.06 288 LEU B O 1
ATOM 4718 N N . ALA B 1 289 ? 19.547 16 24.25 1 78.62 289 ALA B N 1
ATOM 4719 C CA . ALA B 1 289 ? 20.125 17.344 24.344 1 78.62 289 ALA B CA 1
ATOM 4720 C C . ALA B 1 289 ? 20.562 17.656 25.766 1 78.62 289 ALA B C 1
ATOM 4722 O O . ALA B 1 289 ? 21.562 18.344 25.969 1 78.62 289 ALA B O 1
ATOM 4723 N N . TRP B 1 290 ? 19.766 17.125 26.672 1 76.75 290 TRP B N 1
ATOM 4724 C CA . TRP B 1 290 ? 20.094 17.344 28.078 1 76.75 290 TRP B CA 1
ATOM 4725 C C . TRP B 1 290 ? 21.344 16.547 28.469 1 76.75 290 TRP B C 1
ATOM 4727 O O . TRP B 1 290 ? 22.203 17.062 29.172 1 76.75 290 TRP B O 1
ATOM 4737 N N . VAL B 1 291 ? 21.375 15.375 27.875 1 72.19 291 VAL B N 1
ATOM 4738 C CA . VAL B 1 291 ? 22.484 14.516 28.25 1 72.19 291 VAL B CA 1
ATOM 4739 C C . VAL B 1 291 ? 23.75 14.961 27.531 1 72.19 291 VAL B C 1
ATOM 4741 O O . VAL B 1 291 ? 24.828 15.023 28.125 1 72.19 291 VAL B O 1
ATOM 4744 N N . PHE B 1 292 ? 23.484 15.07 26.125 1 63.34 292 PHE B N 1
ATOM 4745 C CA . PHE B 1 292 ? 24.688 15.406 25.375 1 63.34 292 PHE B CA 1
ATOM 4746 C C . PHE B 1 292 ? 24.922 16.906 25.359 1 63.34 292 PHE B C 1
ATOM 4748 O O . PHE B 1 292 ? 25.984 17.375 24.969 1 63.34 292 PHE B O 1
ATOM 4755 N N . GLY B 1 293 ? 23.703 17.75 25.219 1 53.75 293 GLY B N 1
ATOM 4756 C CA . GLY B 1 293 ? 23.812 19.203 25.219 1 53.75 293 GLY B CA 1
ATOM 4757 C C . GLY B 1 293 ? 24.172 19.781 26.578 1 53.75 293 GLY B C 1
ATOM 4758 O O . GLY B 1 293 ? 23.406 19.641 27.531 1 53.75 293 GLY B O 1
ATOM 4759 N N . ARG B 1 294 ? 25.25 19.844 26.969 1 44.38 294 ARG B N 1
ATOM 4760 C CA . ARG B 1 294 ? 25.812 21.156 27.312 1 44.38 294 ARG B CA 1
ATOM 4761 C C . ARG B 1 294 ? 25.312 22.234 26.375 1 44.38 294 ARG B C 1
ATOM 4763 O O . ARG B 1 294 ? 25.688 23.391 26.484 1 44.38 294 ARG B O 1
ATOM 4770 N N . CYS B 1 295 ? 24.75 22.047 25.094 1 41.16 295 CYS B N 1
ATOM 4771 C CA . CYS B 1 295 ? 24.438 23.156 24.219 1 41.16 295 CYS B CA 1
ATOM 4772 C C . CYS B 1 295 ? 23.078 23.766 24.562 1 41.16 295 CYS B C 1
ATOM 4774 O O . CYS B 1 295 ? 22.109 23.031 24.781 1 41.16 295 CYS B O 1
ATOM 4776 N N . LYS B 1 296 ? 22.875 25.062 25 1 41.09 296 LYS B N 1
ATOM 4777 C CA . LYS B 1 296 ? 21.859 26.031 25.422 1 41.09 296 LYS B CA 1
ATOM 4778 C C . LYS B 1 296 ? 20.656 26.016 24.5 1 41.09 296 LYS B C 1
ATOM 4780 O O . LYS B 1 296 ? 20.719 26.531 23.375 1 41.09 296 LYS B O 1
ATOM 4785 N N . LEU B 1 297 ? 19.953 24.938 24.156 1 40.56 297 LEU B N 1
ATOM 4786 C CA . LEU B 1 297 ? 18.703 25.172 23.438 1 40.56 297 LEU B CA 1
ATOM 4787 C C . LEU B 1 297 ? 17.844 26.188 24.188 1 40.56 297 LEU B C 1
ATOM 4789 O O . LEU B 1 297 ? 17.672 26.094 25.406 1 40.56 297 LEU B O 1
ATOM 4793 N N . PRO B 1 298 ? 17.641 27.484 23.656 1 38.12 298 PRO B N 1
ATOM 4794 C CA . PRO B 1 298 ? 16.891 28.484 24.406 1 38.12 298 PRO B CA 1
ATOM 4795 C C . PRO B 1 298 ? 15.57 27.938 24.953 1 38.12 298 PRO B C 1
ATOM 4797 O O . PRO B 1 298 ? 15.023 26.984 24.406 1 38.12 298 PRO B O 1
ATOM 4800 N N . PRO B 1 299 ? 15.18 28.234 26.188 1 36.25 299 PRO B N 1
ATOM 4801 C CA . PRO B 1 299 ? 13.953 27.844 26.875 1 36.25 299 PRO B CA 1
ATOM 4802 C C . PRO B 1 299 ? 12.703 28.031 26.016 1 36.25 299 PRO B C 1
ATOM 4804 O O . PRO B 1 299 ? 12.648 28.953 25.188 1 36.25 299 PRO B O 1
ATOM 4807 N N . VAL B 1 300 ? 12.031 27.031 25.453 1 37.69 300 VAL B N 1
ATOM 4808 C CA . VAL B 1 300 ? 10.664 27.234 24.984 1 37.69 300 VAL B CA 1
ATOM 4809 C C . VAL B 1 300 ? 9.977 28.281 25.844 1 37.69 300 VAL B C 1
ATOM 4811 O O . VAL B 1 300 ? 9.844 28.109 27.062 1 37.69 300 VAL B O 1
ATOM 4814 N N . GLN B 1 301 ? 10.102 29.625 25.609 1 29.7 301 GLN B N 1
ATOM 4815 C CA . GLN B 1 301 ? 9.203 30.594 26.234 1 29.7 301 GLN B CA 1
ATOM 4816 C C . GLN B 1 301 ? 7.777 30.062 26.297 1 29.7 301 GLN B C 1
ATOM 4818 O O . GLN B 1 301 ? 7.215 29.672 25.266 1 29.7 301 GLN B O 1
ATOM 4823 N N . ALA B 1 302 ? 7.371 29.484 27.375 1 31.94 302 ALA B N 1
ATOM 4824 C CA . ALA B 1 302 ? 5.98 29.312 27.797 1 31.94 302 ALA B CA 1
ATOM 4825 C C . ALA B 1 302 ? 5.129 30.5 27.359 1 31.94 302 ALA B C 1
ATOM 4827 O O . ALA B 1 302 ? 5.367 31.625 27.781 1 31.94 302 ALA B O 1
ATOM 4828 N N . MET B 1 303 ? 4.688 30.781 26.125 1 25.77 303 MET B N 1
ATOM 4829 C CA . MET B 1 303 ? 3.602 31.75 25.984 1 25.77 303 MET B CA 1
ATOM 4830 C C . MET B 1 303 ? 2.605 31.609 27.141 1 25.77 303 MET B C 1
ATOM 4832 O O . MET B 1 303 ? 2.027 30.547 27.328 1 25.77 303 MET B O 1
ATOM 4836 N N . ALA B 1 304 ? 2.848 32.469 28.234 1 26.33 304 ALA B N 1
ATOM 4837 C CA . ALA B 1 304 ? 1.763 32.969 29.062 1 26.33 304 ALA B CA 1
ATOM 4838 C C . ALA B 1 304 ? 0.732 33.719 28.219 1 26.33 304 ALA B C 1
ATOM 4840 O O . ALA B 1 304 ? 1.09 34.469 27.297 1 26.33 304 ALA B O 1
#